Protein AF-A0A8S9M656-F1 (afdb_monomer_lite)

Radius of gyration: 30.08 Å; chains: 1; bounding box: 77×63×80 Å

pLDDT: mean 87.26, std 13.65, range [22.31, 98.75]

Foldseek 3Di:
DKKKKKKADAPDPDPVVVVLLVVLSVLRLVVAVLDKDWDDDPRIIIIMRHDAWWQNPFPDDQAAFPVRQKTKDKDWAFLCLVVLCVDPQNVPGDDPTRGSPNSVRSLCVRPPPLCLVVTDIAMWMKMARNVVRKIKTAGEQQRPQWKKWFAFPRRMIMMISDCSSVVQGGPDMATQAHQWMAIPVVHGIDHNHDDPLLPLDQDPDDDDPVVVLVVVLVVLVSVPDTPFAEAAEFQLDPQSLSSLLSVLVVCVVDPVCPRHDFGEYEYEDAVPDPSLVSSVVSCVVSVHNYDYHYDDVVQLVVCLVVQCVVLVDPDPVLSVVSSRVVVRVVVCVVVVHSYYDYRWLPCLQPVVDPLSVVQPDSSSSSVSSSQCRRPTSCNLCHTNSHDDNPPPPPPCQWKKKKKKADAPDPDPVVVVLLVSLSVVRLSNAVLDKDWDDDRRIIIIMRHHQWWQNPFPDDQAAFPVRQKTKDKIWAFLCLVVLCVDPQNVPGDDRTRGSCNSVRSLCVRPNPLSLVVTDIAMWMKMARNVVRKIKTFGAQQRPQWKKWFAFPRRMIMMISDCSSPVPGGPDMDTQDHQWMQIPVVHGIDHNHDDPVVDPDDDPDDDDVVVVLVVLLVVLVSVPDTPDADAFEDAVDPSSVSSRVSVLVVCVVDPVCVNPNDHDYHYDPPPPSD

Sequence (671 aa):
MCGILAVLGCVDNSQATRSRIIKLSRRLRHRGPDWSGLHCYEDCYLAHERLAIMDPISGDQPLYSEDKTVVVTVNGEIYNHKALRESESLKSHKYHTGSDCEVLAHLYEEHGEEFINMLDGMFAFVLLDTKDKSYIAVRDAIGVIPLYIGWGLDGSVWFASEMKALSDDCEQFMAFPPGHIYSSKQGGLRRWYNPPWFSELVPSTPYDPLVLRDTFEKAVIKRLMTDVPFGVLLSGGLDSSLVASVAIRHLEKSDARQWGSKLHTFCIGLKGSPDLKAGKEVADYLGTRHHELHFTVQEGIDAIEEVIYHVETYDVTTIRASTPMFLMSRKIKSLGVKMVLSGEGSDEIFGGYLYFHKAPNKKELHEETSRIFPQDSTSQSKLGSRCVLYCRHHPSTMCGILAVLGCVDNSQATRSRIIKLSRRLRHRGPDWSGLHCYEDCYLAHERLAIIDPISGDQPLYSEDKTVVVTVNGEIYNHKALRESESLKSHKYHTGSDCEVLAHLYEEHGEEFINMLDGMFAFVLLDTKDKSYIAVRDAIGVIPLYIGWGLDGSVWFASEMKALSDDCEQFMAFPPGHIYSSKQGGLRRWYNPPWFSELVPSTPYDPLVLRDTFEKAVIKRLMTDVPFGVLLSGGLDSSLVASVAIRHLEKSDARQWGSKLHTFCIGLKQLV

InterPro domains:
  IPR001962 Asparagine synthase [PF00733] (212-369)
  IPR001962 Asparagine synthase [PF00733] (609-668)
  IPR001962 Asparagine synthase [cd01991] (226-371)
  IPR014729 Rossmann-like alpha/beta/alpha sandwich fold [G3DSA:3.40.50.620] (201-387)
  IPR014729 Rossmann-like alpha/beta/alpha sandwich fold [G3DSA:3.40.50.620] (598-670)
  IPR017932 Glutamine amidotransferase type 2 domain [PF13537] (48-167)
  IPR017932 Glutamine amidotransferase type 2 domain [PF13537] (445-564)
  IPR017932 Glutamine amidotransferase type 2 domain [PS51278] (2-187)
  IPR017932 Glutamine amidotransferase type 2 domain [PS51278] (399-584)
  IPR029055 Nucleophile aminohydrolases, N-terminal [G3DSA:3.60.20.10] (2-194)
  IPR029055 Nucleophile aminohydrolases, N-terminal [G3DSA:3.60.20.10] (399-591)
  IPR029055 Nucleophile aminohydrolases, N-terminal [SSF56235] (1-197)
  IPR029055 Nucleophile aminohydrolases, N-terminal [SSF56235] (397-594)
  IPR033738 Asparagine synthase, N-terminal domain [cd00712] (2-194)
  IPR033738 Asparagine synthase, N-terminal domain [cd00712] (399-591)
  IPR050795 Asparagine Synthetase [PTHR11772] (1-371)

Secondary structure (DSSP, 8-state):
--EEEEEES-S--SHHHHHHHHHHHGGGTTT--SEEEEEEETTEEEEEEE---S-TTT--SSEE-TTS-EEEEEEEEETTHHHHHTSTTTTTS--S---GGGHHHHHHHHHTTGGGGG--EEEEEEEEETTTTEEEEEE-TT--S--EEEEETTS-EEEESSGGGTTTTEEEEEEPPTTEEEETTT-SEEE----GGGSS----SPP-HHHHHHHHHHHHHHTT--SS-EEEE--SSHHHHHHHHHHHHHHTTSSGGGG-SS-EEEEEESTT-HHHHHHHHHHHHHT-EEEEEE--HHHHHHTHHHHHHHHT---HHHHHHHHHHHHHHHHHHHTT--EEE--TTHHHHHT-SGGGGG-SSHHHHHHHHHHHS-SSTTTTTSSSS--------------EEEEEES-S--SHHHHHHHHHHHHTTTTT--SEEEEEEETTEEEEEEE---SSTTT--SSEE-TTS-EEEEEEEEETTHHHHHTSTTTTTS--S---TTTHHHHHHHHHGGGGGGG--EEEEEEEEETTTTEEEEEE-TT--S--EEEEETTS-EEEESSGGGTTTTEEEEEEPPTTEEEETTTTEEEE----GGGSS----SPP-HHHHHHHHHHHHHGGG--SS--EEEE-SSHHHHHHHHHHHHHHHHSGGGGG-SS-EEEE-------

Structure (mmCIF, N/CA/C/O backbone):
data_AF-A0A8S9M656-F1
#
_entry.id   AF-A0A8S9M656-F1
#
loop_
_atom_site.group_PDB
_atom_site.id
_atom_site.type_symbol
_atom_site.label_atom_id
_atom_site.label_alt_id
_atom_site.label_comp_id
_atom_site.label_asym_id
_atom_site.label_entity_id
_atom_site.label_seq_id
_atom_site.pdbx_PDB_ins_code
_atom_site.Cartn_x
_atom_site.Cartn_y
_atom_site.Cartn_z
_atom_site.occupancy
_atom_site.B_iso_or_equiv
_atom_site.auth_seq_id
_atom_site.auth_comp_id
_atom_site.auth_asym_id
_atom_site.auth_atom_id
_atom_site.pdbx_PDB_model_num
ATOM 1 N N . MET A 1 1 ? -15.272 -0.885 6.663 1.00 85.19 1 MET A N 1
ATOM 2 C CA . MET A 1 1 ? -14.535 0.247 7.261 1.00 85.19 1 MET A CA 1
ATOM 3 C C . MET A 1 1 ? -14.740 1.465 6.387 1.00 85.19 1 MET A C 1
ATOM 5 O O . MET A 1 1 ? -14.970 1.256 5.214 1.00 85.19 1 MET A O 1
ATOM 9 N N . CYS A 1 2 ? -14.649 2.692 6.886 1.00 93.75 2 CYS A N 1
ATOM 10 C CA . CYS A 1 2 ? -14.808 3.886 6.047 1.00 93.75 2 CYS A CA 1
ATOM 11 C C . CYS A 1 2 ? -13.555 4.171 5.194 1.00 93.75 2 CYS A C 1
ATOM 13 O O . CYS A 1 2 ? -12.500 3.556 5.382 1.00 93.75 2 CYS A O 1
ATOM 15 N N . GLY A 1 3 ? -13.668 5.097 4.244 1.00 96.94 3 GLY A N 1
ATOM 16 C CA . GLY A 1 3 ? -12.546 5.685 3.514 1.00 96.94 3 GLY A CA 1
ATOM 17 C C . GLY A 1 3 ? -12.451 7.179 3.805 1.00 96.94 3 GLY A C 1
ATOM 18 O O . GLY A 1 3 ? -13.457 7.874 3.730 1.00 96.94 3 GLY A O 1
ATOM 19 N N . ILE A 1 4 ? -11.259 7.675 4.130 1.00 98.44 4 ILE A N 1
ATOM 20 C CA . ILE A 1 4 ? -11.008 9.113 4.301 1.00 98.44 4 ILE A CA 1
ATOM 21 C C . ILE A 1 4 ? -9.994 9.602 3.273 1.00 98.44 4 ILE A C 1
ATOM 23 O O . ILE A 1 4 ? -9.053 8.875 2.946 1.00 98.44 4 ILE A O 1
ATOM 27 N N . LEU A 1 5 ? -10.196 10.822 2.777 1.00 98.56 5 LEU A N 1
ATOM 28 C CA . LEU A 1 5 ? -9.230 11.584 1.988 1.00 98.56 5 LEU A CA 1
ATOM 29 C C . LEU A 1 5 ? -9.266 13.034 2.471 1.00 98.56 5 LEU A C 1
ATOM 31 O O . LEU A 1 5 ? -10.298 13.688 2.362 1.00 98.56 5 LEU A O 1
ATOM 35 N N . ALA A 1 6 ? -8.150 13.544 2.970 1.00 98.44 6 ALA A N 1
ATOM 36 C CA . ALA A 1 6 ? -8.001 14.939 3.347 1.00 98.44 6 ALA A CA 1
ATOM 37 C C . ALA A 1 6 ? -6.866 15.586 2.554 1.00 98.44 6 ALA A C 1
ATOM 39 O O . ALA A 1 6 ? -5.811 14.980 2.378 1.00 98.44 6 ALA A O 1
ATOM 40 N N . VAL A 1 7 ? -7.095 16.809 2.087 1.00 97.62 7 VAL A N 1
ATOM 41 C CA . VAL A 1 7 ? -6.134 17.617 1.332 1.00 97.62 7 VAL A CA 1
ATOM 42 C C . VAL A 1 7 ? -6.063 18.994 1.974 1.00 97.62 7 VAL A C 1
ATOM 44 O O . VAL A 1 7 ? -7.073 19.697 2.015 1.00 97.62 7 VAL A O 1
ATOM 47 N N . LEU A 1 8 ? -4.906 19.353 2.525 1.00 96.81 8 LEU A N 1
ATOM 48 C CA . LEU A 1 8 ? -4.731 20.529 3.373 1.00 96.81 8 LEU A CA 1
ATOM 49 C C . LEU A 1 8 ? -3.704 21.475 2.745 1.00 96.81 8 LEU A C 1
ATOM 51 O O . LEU A 1 8 ? -2.573 21.065 2.472 1.00 96.81 8 LEU A O 1
ATOM 55 N N . GLY A 1 9 ? -4.084 22.740 2.556 1.00 93.00 9 GLY A N 1
ATOM 56 C CA . GLY A 1 9 ? -3.188 23.777 2.036 1.00 93.00 9 GLY A CA 1
ATOM 57 C C . GLY A 1 9 ? -3.016 23.760 0.516 1.00 93.00 9 GLY A C 1
ATOM 58 O O . GLY A 1 9 ? -1.913 24.000 0.032 1.00 93.00 9 GLY A O 1
ATOM 59 N N . CYS A 1 10 ? -4.063 23.427 -0.246 1.00 90.12 10 CYS A N 1
ATOM 60 C CA . CYS A 1 10 ? -3.999 23.457 -1.710 1.00 90.12 10 CYS A CA 1
ATOM 61 C C . CYS A 1 10 ? -3.935 24.887 -2.254 1.00 90.12 10 CYS A C 1
ATOM 63 O O . CYS A 1 10 ? -4.804 25.707 -1.963 1.00 90.12 10 CYS A O 1
ATOM 65 N N . VAL A 1 11 ? -2.969 25.160 -3.136 1.00 87.62 11 VAL A N 1
ATOM 66 C CA . VAL A 1 11 ? -2.827 26.486 -3.764 1.00 87.62 11 VAL A CA 1
ATOM 67 C C . VAL A 1 11 ? -3.971 26.761 -4.745 1.00 87.62 11 VAL A C 1
ATOM 69 O O . VAL A 1 11 ? -4.476 27.881 -4.812 1.00 87.62 11 VAL A O 1
ATOM 72 N N . ASP A 1 12 ? -4.405 25.744 -5.496 1.00 83.94 12 ASP A N 1
ATOM 73 C CA . ASP A 1 12 ? -5.549 25.840 -6.408 1.00 83.94 12 ASP A CA 1
ATOM 74 C C . ASP A 1 12 ? -6.848 25.410 -5.708 1.00 83.94 12 ASP A C 1
ATOM 76 O O . ASP A 1 12 ? -7.106 24.220 -5.522 1.00 83.94 12 ASP A O 1
ATOM 80 N N . ASN A 1 13 ? -7.703 26.376 -5.367 1.00 83.81 13 ASN A N 1
ATOM 81 C CA . ASN A 1 13 ? -9.027 26.146 -4.779 1.00 83.81 13 ASN A CA 1
ATOM 82 C C . ASN A 1 13 ? -10.177 26.196 -5.806 1.00 83.81 13 ASN A C 1
ATOM 84 O O . ASN A 1 13 ? -11.339 26.413 -5.451 1.00 83.81 13 ASN A O 1
ATOM 88 N N . SER A 1 14 ? -9.873 25.993 -7.089 1.00 85.62 14 SER A N 1
ATOM 89 C CA . SER A 1 14 ? -10.867 25.994 -8.154 1.00 85.62 14 SER A CA 1
ATOM 90 C C . SER A 1 14 ? -11.882 24.851 -8.033 1.00 85.62 14 SER A C 1
ATOM 92 O O . SER A 1 14 ? -11.674 23.805 -7.407 1.00 85.62 14 SER A O 1
ATOM 94 N N . GLN A 1 15 ? -13.003 25.005 -8.742 1.00 83.94 15 GLN A N 1
ATOM 95 C CA . GLN A 1 15 ? -13.990 23.935 -8.896 1.00 83.94 15 GLN A CA 1
ATOM 96 C C . GLN A 1 15 ? -13.390 22.674 -9.552 1.00 83.94 15 GLN A C 1
ATOM 98 O O . GLN A 1 15 ? -13.886 21.565 -9.319 1.00 83.94 15 GLN A O 1
ATOM 103 N N . ALA A 1 16 ? -12.318 22.821 -10.341 1.00 84.50 16 ALA A N 1
ATOM 104 C CA . ALA A 1 16 ? -11.599 21.702 -10.937 1.00 84.50 16 ALA A CA 1
ATOM 105 C C . ALA A 1 16 ? -10.871 20.875 -9.865 1.00 84.50 16 ALA A C 1
ATOM 107 O O . ALA A 1 16 ? -11.062 19.656 -9.831 1.00 84.50 16 ALA A O 1
ATOM 108 N N . THR A 1 17 ? -10.152 21.516 -8.934 1.00 87.31 17 THR A N 1
ATOM 109 C CA . THR A 1 17 ? -9.527 20.837 -7.783 1.00 87.31 17 THR A CA 1
ATOM 110 C C . THR A 1 17 ? -10.564 20.114 -6.941 1.00 87.31 17 THR A C 1
ATOM 112 O O . THR A 1 17 ? -10.432 18.917 -6.678 1.00 87.31 17 THR A O 1
ATOM 115 N N . ARG A 1 18 ? -11.669 20.788 -6.598 1.00 88.75 18 ARG A N 1
ATOM 116 C CA . ARG A 1 18 ? -12.767 20.157 -5.853 1.00 88.75 18 ARG A CA 1
ATOM 117 C C . ARG A 1 18 ? -13.294 18.905 -6.565 1.00 88.75 18 ARG A C 1
ATOM 119 O O . ARG A 1 18 ? -13.497 17.866 -5.937 1.00 88.75 18 ARG A O 1
ATOM 126 N N . SER A 1 19 ? -13.494 18.982 -7.880 1.00 88.12 19 SER A N 1
ATOM 127 C CA . SER A 1 19 ? -13.958 17.848 -8.691 1.00 88.12 19 SER A CA 1
ATOM 128 C C . SER A 1 19 ? -12.931 16.711 -8.738 1.00 88.12 19 SER A C 1
ATOM 130 O O . SER A 1 19 ? -13.305 15.535 -8.698 1.00 88.12 19 SER A O 1
ATOM 132 N N . ARG A 1 20 ? -11.634 17.045 -8.775 1.00 92.25 20 ARG A N 1
ATOM 133 C CA . ARG A 1 20 ? -10.532 16.078 -8.714 1.00 92.25 20 ARG A CA 1
ATOM 134 C C . ARG A 1 20 ? -10.506 15.344 -7.374 1.00 92.25 20 ARG A C 1
ATOM 136 O O . ARG A 1 20 ? -10.470 14.116 -7.386 1.00 92.25 20 ARG A O 1
ATOM 143 N N . ILE A 1 21 ? -10.622 16.054 -6.253 1.00 93.06 21 ILE A N 1
ATOM 144 C CA . ILE A 1 21 ? -10.655 15.464 -4.904 1.00 93.06 21 ILE A CA 1
ATOM 145 C C . ILE A 1 21 ? -11.843 14.508 -4.755 1.00 93.06 21 ILE A C 1
ATOM 147 O O . ILE A 1 21 ? -11.675 13.390 -4.276 1.00 93.06 21 ILE A O 1
ATOM 151 N N . ILE A 1 22 ? -13.026 14.878 -5.259 1.00 91.31 22 ILE A N 1
ATOM 152 C CA . ILE A 1 22 ? -14.190 13.974 -5.284 1.00 91.31 22 ILE A CA 1
ATOM 153 C C . ILE A 1 22 ? -13.886 12.710 -6.102 1.00 91.31 22 ILE A C 1
ATOM 155 O O . ILE A 1 22 ? -14.229 11.605 -5.684 1.00 91.31 22 ILE A O 1
ATOM 159 N N . LYS A 1 23 ? -13.233 12.837 -7.266 1.00 91.81 23 LYS A N 1
ATOM 160 C CA . LYS A 1 23 ? -12.855 11.680 -8.099 1.00 91.81 23 LYS A CA 1
ATOM 161 C C . LYS A 1 23 ? -11.864 10.753 -7.384 1.00 91.81 23 LYS A C 1
ATOM 163 O O . LYS A 1 23 ? -11.984 9.539 -7.528 1.00 91.81 23 LYS A O 1
ATOM 168 N N . LEU A 1 24 ? -10.917 11.305 -6.629 1.00 93.88 24 LEU A N 1
ATOM 169 C CA . LEU A 1 24 ? -9.948 10.530 -5.850 1.00 93.88 24 LEU A CA 1
ATOM 170 C C . LEU A 1 24 ? -10.600 9.857 -4.639 1.00 93.88 24 LEU A C 1
ATOM 172 O O . LEU A 1 24 ? -10.402 8.664 -4.437 1.00 93.88 24 LEU A O 1
ATOM 176 N N . SER A 1 25 ? -11.452 10.574 -3.902 1.00 94.00 25 SER A N 1
ATOM 177 C CA . SER A 1 25 ? -12.218 10.026 -2.774 1.00 94.00 25 SER A CA 1
ATOM 178 C C . SER A 1 25 ? -13.082 8.834 -3.200 1.00 94.00 25 SER A C 1
ATOM 180 O O . SER A 1 25 ? -13.082 7.810 -2.522 1.00 94.00 25 SER A O 1
ATOM 182 N N . ARG A 1 26 ? -13.688 8.885 -4.396 1.00 92.12 26 ARG A N 1
ATOM 183 C CA . ARG A 1 26 ? -14.461 7.767 -4.969 1.00 92.12 26 ARG A CA 1
ATOM 184 C C . ARG A 1 26 ? -13.666 6.473 -5.150 1.00 92.12 26 ARG A C 1
ATOM 186 O O . ARG A 1 26 ? -14.280 5.409 -5.174 1.00 92.12 26 ARG A O 1
ATOM 193 N N . ARG A 1 27 ? -12.332 6.525 -5.255 1.00 94.56 27 ARG A N 1
ATOM 194 C CA . ARG A 1 27 ? -11.487 5.314 -5.289 1.00 94.56 27 ARG A CA 1
ATOM 195 C C . ARG A 1 27 ? -11.510 4.544 -3.969 1.00 94.56 27 ARG A C 1
ATOM 197 O O . ARG A 1 27 ? -11.113 3.390 -3.949 1.00 94.56 27 ARG A O 1
ATOM 204 N N . LEU A 1 28 ? -11.974 5.173 -2.887 1.00 93.44 28 LEU A N 1
ATOM 205 C CA . LEU A 1 28 ? -12.104 4.591 -1.550 1.00 93.44 28 LEU A CA 1
ATOM 206 C C . LEU A 1 28 ? -13.536 4.123 -1.247 1.00 93.44 28 LEU A C 1
ATOM 208 O O . LEU A 1 28 ? -13.807 3.625 -0.154 1.00 93.44 28 LEU A O 1
ATOM 212 N N . ARG A 1 29 ? -14.470 4.266 -2.197 1.00 91.31 29 ARG A N 1
ATOM 213 C CA . ARG A 1 29 ? -15.896 3.963 -2.004 1.00 91.31 29 ARG A CA 1
ATOM 214 C C . ARG A 1 29 ? -16.174 2.492 -1.692 1.00 91.31 29 ARG A C 1
ATOM 216 O O . ARG A 1 29 ? -17.168 2.188 -1.042 1.00 91.31 29 ARG A O 1
ATOM 223 N N . HIS A 1 30 ? -15.301 1.565 -2.100 1.00 88.25 30 HIS A N 1
ATOM 224 C CA . HIS A 1 30 ? -15.421 0.152 -1.704 1.00 88.25 30 HIS A CA 1
ATOM 225 C C . HIS A 1 30 ? -15.324 -0.038 -0.189 1.00 88.25 30 HIS A C 1
ATOM 227 O O . HIS A 1 30 ? -15.882 -0.999 0.337 1.00 88.25 30 HIS A O 1
ATOM 233 N N . ARG A 1 31 ? -14.640 0.871 0.517 1.00 92.81 31 ARG A N 1
ATOM 234 C CA . ARG A 1 31 ? -14.595 0.885 1.978 1.00 92.81 31 ARG A CA 1
ATOM 235 C C . ARG A 1 31 ? -15.954 1.333 2.520 1.00 92.81 31 ARG A C 1
ATOM 237 O O . ARG A 1 31 ? -16.601 0.586 3.256 1.00 92.81 31 ARG A O 1
ATOM 244 N N . GLY A 1 32 ? -16.407 2.512 2.094 1.00 91.94 32 GLY A N 1
ATOM 245 C CA . GLY A 1 32 ? -17.647 3.134 2.549 1.00 91.94 32 GLY A CA 1
ATOM 246 C C . GLY A 1 32 ? -18.695 3.334 1.454 1.00 91.94 32 GLY A C 1
ATOM 247 O O . GLY A 1 32 ? -18.783 4.422 0.896 1.00 91.94 32 GLY A O 1
ATOM 248 N N . PRO A 1 33 ? -19.506 2.309 1.148 1.00 87.06 33 PRO A N 1
ATOM 249 C CA . PRO A 1 33 ? -20.483 2.372 0.065 1.00 87.06 33 PRO A CA 1
ATOM 250 C C . PRO A 1 33 ? -21.813 3.041 0.445 1.00 87.06 33 PRO A C 1
ATOM 252 O O . PRO A 1 33 ? -22.650 3.223 -0.436 1.00 87.06 33 PRO A O 1
ATOM 255 N N . ASP A 1 34 ? -22.054 3.340 1.726 1.00 86.94 34 ASP A N 1
ATOM 256 C CA . ASP A 1 34 ? -23.383 3.734 2.207 1.00 86.94 34 ASP A CA 1
ATOM 257 C C . ASP A 1 34 ? -23.662 5.230 1.973 1.00 86.94 34 ASP A C 1
ATOM 259 O O . ASP A 1 34 ? -24.797 5.601 1.677 1.00 86.94 34 ASP A O 1
ATOM 263 N N . TRP A 1 35 ? -22.641 6.088 2.085 1.00 92.81 35 TRP A N 1
ATOM 264 C CA . TRP A 1 35 ? -22.780 7.537 1.909 1.00 92.81 35 TRP A CA 1
ATOM 265 C C . TRP A 1 35 ? -21.432 8.215 1.612 1.00 92.81 35 TRP A C 1
ATOM 267 O O . TRP A 1 35 ? -20.389 7.694 2.000 1.00 92.81 35 TRP A O 1
ATOM 277 N N . SER A 1 36 ? -21.440 9.387 0.967 1.00 94.06 36 SER A N 1
ATOM 278 C CA . SER A 1 36 ? -20.229 10.180 0.692 1.00 94.06 36 SER A CA 1
ATOM 279 C C . SER A 1 36 ? -20.386 11.617 1.200 1.00 94.06 36 SER A C 1
ATOM 281 O O . SER A 1 36 ? -21.382 12.270 0.889 1.00 94.06 36 SER A O 1
ATOM 283 N N . GLY A 1 37 ? -19.372 12.136 1.894 1.00 94.25 37 GLY A N 1
ATOM 284 C CA . GLY A 1 37 ? -19.325 13.496 2.435 1.00 94.25 37 GLY A CA 1
ATOM 285 C C . GLY A 1 37 ? -18.093 14.271 1.982 1.00 94.25 37 GLY A C 1
ATOM 286 O O . GLY A 1 37 ? -17.036 13.693 1.736 1.00 94.25 37 GLY A O 1
ATOM 287 N N . LEU A 1 38 ? -18.219 15.594 1.876 1.00 96.06 38 LEU A N 1
ATOM 288 C CA . LEU A 1 38 ? -17.098 16.498 1.618 1.00 96.06 38 LEU A CA 1
ATOM 289 C C . LEU A 1 38 ? -17.304 17.803 2.384 1.00 96.06 38 LEU A C 1
ATOM 291 O O . LEU A 1 38 ? -18.233 18.557 2.090 1.00 96.06 38 LEU A O 1
ATOM 295 N N . HIS A 1 39 ? -16.391 18.098 3.300 1.00 96.62 39 HIS A N 1
ATOM 296 C CA . HIS A 1 39 ? -16.236 19.427 3.870 1.00 96.62 39 HIS A CA 1
ATOM 297 C C . HIS A 1 39 ? -15.143 20.192 3.119 1.00 96.62 39 HIS A C 1
ATOM 299 O O . HIS A 1 39 ? -14.120 19.623 2.740 1.00 96.62 39 HIS A O 1
ATOM 305 N N . CYS A 1 40 ? -15.379 21.481 2.892 1.00 95.06 40 CYS A N 1
ATOM 306 C CA . CYS A 1 40 ? -14.469 22.388 2.208 1.00 95.06 40 CYS A CA 1
ATOM 307 C C . CYS A 1 40 ? -14.410 23.679 3.021 1.00 95.06 40 CYS A C 1
ATOM 309 O O . CYS A 1 40 ? -15.445 24.323 3.204 1.00 95.06 40 CYS A O 1
ATOM 311 N N . TYR A 1 41 ? -13.215 24.046 3.469 1.00 95.25 41 TYR A N 1
ATOM 312 C CA . TYR A 1 41 ? -12.941 25.309 4.140 1.00 95.25 41 TYR A CA 1
ATOM 313 C C . TYR A 1 41 ? -11.720 25.940 3.482 1.00 95.25 41 TYR A C 1
ATOM 315 O O . TYR A 1 41 ? -10.602 25.465 3.663 1.00 95.25 41 TYR A O 1
ATOM 323 N N . GLU A 1 42 ? -11.956 26.972 2.672 1.00 93.12 42 GLU A N 1
ATOM 324 C CA . GLU A 1 42 ? -10.929 27.636 1.862 1.00 93.12 42 GLU A CA 1
ATOM 325 C C . GLU A 1 42 ? -10.088 26.644 1.028 1.00 93.12 42 GLU A C 1
ATOM 327 O O . GLU A 1 42 ? -10.590 26.064 0.066 1.00 93.12 42 GLU A O 1
ATOM 332 N N . ASP A 1 43 ? -8.822 26.458 1.391 1.00 92.94 43 ASP A N 1
ATOM 333 C CA . ASP A 1 43 ? -7.805 25.611 0.766 1.00 92.94 43 ASP A CA 1
ATOM 334 C C . ASP A 1 43 ? -7.710 24.194 1.370 1.00 92.94 43 ASP A C 1
ATOM 336 O O . ASP A 1 43 ? -6.803 23.427 1.036 1.00 92.94 43 ASP A O 1
ATOM 340 N N . CYS A 1 44 ? -8.643 23.834 2.256 1.00 96.81 44 CYS A N 1
ATOM 341 C CA . CYS A 1 44 ? -8.686 22.551 2.954 1.00 96.81 44 CYS A CA 1
ATOM 342 C C . CYS A 1 44 ? -9.946 21.744 2.606 1.00 96.81 44 CYS A C 1
ATOM 344 O O . CYS A 1 44 ? -11.072 22.252 2.628 1.00 96.81 44 CYS A O 1
ATOM 346 N N . TYR A 1 45 ? -9.761 20.451 2.346 1.00 97.88 45 TYR A N 1
ATOM 347 C CA . TYR A 1 45 ? -10.808 19.514 1.947 1.00 97.88 45 TYR A CA 1
ATOM 348 C C . TYR A 1 45 ? -10.756 18.258 2.810 1.00 97.88 45 TYR A C 1
ATOM 350 O O . TYR A 1 45 ? -9.715 17.614 2.891 1.00 97.88 45 TYR A O 1
ATOM 358 N N . LEU A 1 46 ? -11.882 17.877 3.415 1.00 98.44 46 LEU A N 1
ATOM 359 C CA . LEU A 1 46 ? -12.038 16.628 4.165 1.00 98.44 46 LEU A CA 1
ATOM 360 C C . LEU A 1 46 ? -13.165 15.816 3.518 1.00 98.44 46 LEU A C 1
ATOM 362 O O . LEU A 1 46 ? -14.344 16.141 3.672 1.00 98.44 46 LEU A O 1
ATOM 366 N N . ALA A 1 47 ? -12.800 14.783 2.765 1.00 97.88 47 ALA A N 1
ATOM 367 C CA . ALA A 1 47 ? -13.709 13.868 2.090 1.00 97.88 47 ALA A CA 1
ATOM 368 C C . ALA A 1 47 ? -13.834 12.541 2.852 1.00 97.88 47 ALA A C 1
ATOM 370 O O . ALA A 1 47 ? -12.856 12.018 3.395 1.00 97.88 47 ALA A O 1
ATOM 371 N N . HIS A 1 48 ? -15.039 11.981 2.848 1.00 98.31 48 HIS A N 1
ATOM 372 C CA . HIS A 1 48 ? -15.381 10.763 3.567 1.00 98.31 48 HIS A CA 1
ATOM 373 C C . HIS A 1 48 ? -16.270 9.850 2.719 1.00 98.31 48 HIS A C 1
ATOM 375 O O . HIS A 1 48 ? -17.237 10.301 2.113 1.00 98.31 48 HIS A O 1
ATOM 381 N N . GLU A 1 49 ? -15.971 8.558 2.724 1.00 96.69 49 GLU A N 1
ATOM 382 C CA . GLU A 1 49 ? -16.803 7.483 2.185 1.00 96.69 49 GLU A CA 1
ATOM 383 C C . GLU A 1 49 ? -17.206 6.595 3.371 1.00 96.69 49 GLU A C 1
ATOM 385 O O . GLU A 1 49 ? -16.352 5.980 4.022 1.00 96.69 49 GLU A O 1
ATOM 390 N N . ARG A 1 50 ? -18.502 6.539 3.683 1.00 95.19 50 ARG A N 1
ATOM 391 C CA . ARG A 1 50 ? -19.036 5.984 4.932 1.00 95.19 50 ARG A CA 1
ATOM 392 C C . ARG A 1 50 ? -19.473 4.531 4.782 1.00 95.19 50 ARG A C 1
ATOM 394 O O . ARG A 1 50 ? -20.246 4.189 3.888 1.00 95.19 50 ARG A O 1
ATOM 401 N N . LEU A 1 51 ? -19.037 3.678 5.708 1.00 91.94 51 LEU A N 1
ATOM 402 C CA . LEU A 1 51 ? -19.720 2.425 6.034 1.00 91.94 51 LEU A CA 1
ATOM 403 C C . LEU A 1 51 ? -20.434 2.628 7.371 1.00 91.94 51 LEU A C 1
ATOM 405 O O . LEU A 1 51 ? -19.783 2.742 8.404 1.00 91.94 51 LEU A O 1
ATOM 409 N N . ALA A 1 52 ? -21.761 2.677 7.354 1.00 91.06 52 ALA A N 1
ATOM 410 C CA . ALA A 1 52 ? -22.566 2.930 8.539 1.00 91.06 52 ALA A CA 1
ATOM 411 C C . ALA A 1 52 ? -22.632 1.675 9.432 1.00 91.06 52 ALA A C 1
ATOM 413 O O . ALA A 1 52 ? -23.300 0.697 9.064 1.00 91.06 52 ALA A O 1
ATOM 414 N N . ILE A 1 53 ? -21.925 1.720 10.572 1.00 87.75 53 ILE A N 1
ATOM 415 C CA . ILE A 1 53 ? -21.879 0.678 11.617 1.00 87.75 53 ILE A CA 1
ATOM 416 C C . ILE A 1 53 ? -22.555 1.160 12.906 1.00 87.75 53 ILE A C 1
ATOM 418 O O . ILE A 1 53 ? -23.517 0.533 13.342 1.00 87.75 53 ILE A O 1
ATOM 422 N N . MET A 1 54 ? -22.065 2.262 13.480 1.00 90.50 54 MET A N 1
ATOM 423 C CA . MET A 1 54 ? -22.659 2.958 14.625 1.00 90.50 54 MET A CA 1
ATOM 424 C C . MET A 1 54 ? -23.481 4.153 14.157 1.00 90.50 54 MET A C 1
ATOM 426 O O . MET A 1 54 ? -23.069 4.878 13.245 1.00 90.50 54 MET A O 1
ATOM 430 N N . ASP A 1 55 ? -24.652 4.331 14.770 1.00 89.75 55 ASP A N 1
ATOM 431 C CA . ASP A 1 55 ? -25.640 5.351 14.429 1.00 89.75 55 ASP A CA 1
ATOM 432 C C . ASP A 1 55 ? -25.854 5.515 12.908 1.00 89.75 55 ASP A C 1
ATOM 434 O O . ASP A 1 55 ? -25.471 6.531 12.309 1.00 89.75 55 ASP A O 1
ATOM 438 N N . PRO A 1 56 ? -26.455 4.522 12.223 1.00 85.69 56 PRO A N 1
ATOM 439 C CA . PRO A 1 56 ? -26.616 4.579 10.775 1.00 85.69 56 PRO A CA 1
ATOM 440 C C . PRO A 1 56 ? -27.424 5.784 10.282 1.00 85.69 56 PRO A C 1
ATOM 442 O O . PRO A 1 56 ? -27.253 6.171 9.129 1.00 85.69 56 PRO A O 1
ATOM 445 N N . ILE A 1 57 ? -28.263 6.376 11.138 1.00 86.56 57 ILE A N 1
ATOM 446 C CA . ILE A 1 57 ? -29.191 7.450 10.777 1.00 86.56 57 ILE A CA 1
ATOM 447 C C . ILE A 1 57 ? -28.508 8.821 10.818 1.00 86.56 57 ILE A C 1
ATOM 449 O O . ILE A 1 57 ? -28.678 9.581 9.869 1.00 86.56 57 ILE A O 1
ATOM 453 N N . SER A 1 58 ? -27.760 9.148 11.880 1.00 88.69 58 SER A N 1
ATOM 454 C CA . SER A 1 58 ? -27.181 10.496 12.060 1.00 88.69 58 SER A CA 1
ATOM 455 C C . SER A 1 58 ? -25.653 10.567 12.053 1.00 88.69 58 SER A C 1
ATOM 457 O O . SER A 1 58 ? -25.117 11.666 11.976 1.00 88.69 58 SER A O 1
ATOM 459 N N . GLY A 1 59 ? -24.928 9.446 12.059 1.00 89.50 59 GLY A N 1
ATOM 460 C CA . GLY A 1 59 ? -23.459 9.430 12.140 1.00 89.50 59 GLY A CA 1
ATOM 461 C C . GLY A 1 59 ? -22.699 9.775 10.847 1.00 89.50 59 GLY A C 1
ATOM 462 O O . GLY A 1 59 ? -21.587 9.272 10.655 1.00 89.50 59 GLY A O 1
ATOM 463 N N . ASP A 1 60 ? -23.299 10.536 9.926 1.00 93.62 60 ASP A N 1
ATOM 464 C CA . ASP A 1 60 ? -22.655 10.964 8.675 1.00 93.62 60 ASP A CA 1
ATOM 465 C C . ASP A 1 60 ? -21.451 11.877 8.952 1.00 93.62 60 ASP A C 1
ATOM 467 O O . ASP A 1 60 ? -21.475 12.674 9.887 1.00 93.62 60 ASP A O 1
ATOM 471 N N . GLN A 1 61 ? -20.385 11.759 8.149 1.00 94.44 61 GLN A N 1
ATOM 472 C CA . GLN A 1 61 ? -19.134 12.500 8.368 1.00 94.44 61 GLN A CA 1
ATOM 473 C C . GLN A 1 61 ? -18.712 13.332 7.145 1.00 94.44 61 GLN A C 1
ATOM 475 O O . GLN A 1 61 ? -18.905 12.869 6.024 1.00 94.44 61 GLN A O 1
ATOM 480 N N . PRO A 1 62 ? -18.030 14.484 7.290 1.00 97.25 62 PRO A N 1
ATOM 481 C CA . PRO A 1 62 ? -17.292 14.918 8.484 1.00 97.25 62 PRO A CA 1
ATOM 482 C C . PRO A 1 62 ? -18.162 15.258 9.700 1.00 97.25 62 PRO A C 1
ATOM 484 O O . PRO A 1 62 ? -19.290 15.710 9.540 1.00 97.25 62 PRO A O 1
ATOM 487 N N . LEU A 1 63 ? -17.642 14.994 10.899 1.00 97.19 63 LEU A N 1
ATOM 488 C CA . LEU A 1 63 ? -18.263 15.324 12.186 1.00 97.19 63 LEU A CA 1
ATOM 489 C C . LEU A 1 63 ? -17.745 16.682 12.672 1.00 97.19 63 LEU A C 1
ATOM 491 O O . LEU A 1 63 ? -16.665 17.114 12.263 1.00 97.19 63 LEU A O 1
ATOM 495 N N . TYR A 1 64 ? -18.511 17.345 13.536 1.00 97.00 64 TYR A N 1
ATOM 496 C CA . TYR A 1 64 ? -18.295 18.743 13.908 1.00 97.00 64 TYR A CA 1
ATOM 497 C C . TYR A 1 64 ? -18.375 18.953 15.421 1.00 97.00 64 TYR A C 1
ATOM 499 O O . TYR A 1 64 ? -19.155 18.273 16.084 1.00 97.00 64 TYR A O 1
ATOM 507 N N . SER A 1 65 ? -17.636 19.937 15.939 1.00 96.06 65 SER A N 1
ATOM 508 C CA . SER A 1 65 ? -17.918 20.535 17.251 1.00 96.06 65 SER A CA 1
ATOM 509 C C . SER A 1 65 ? -19.241 21.314 17.249 1.00 96.06 65 SER A C 1
ATOM 511 O O . SER A 1 65 ? -19.842 21.552 16.195 1.00 96.06 65 SER A O 1
ATOM 513 N N . GLU A 1 66 ? -19.688 21.766 18.427 1.00 94.88 66 GLU A N 1
ATOM 514 C CA . GLU A 1 66 ? -20.935 22.535 18.572 1.00 94.88 66 GLU A CA 1
ATOM 515 C C . GLU A 1 66 ? -20.958 23.809 17.716 1.00 94.88 66 GLU A C 1
ATOM 517 O O . GLU A 1 66 ? -21.962 24.118 17.070 1.00 94.88 66 GLU A O 1
ATOM 522 N N . ASP A 1 67 ? -19.842 24.540 17.691 1.00 94.12 67 ASP A N 1
ATOM 523 C CA . ASP A 1 67 ? -19.677 25.768 16.908 1.00 94.12 67 ASP A CA 1
ATOM 524 C C . ASP A 1 67 ? -19.244 25.502 15.453 1.00 94.12 67 ASP A C 1
ATOM 526 O O . ASP A 1 67 ? -19.109 26.439 14.663 1.00 94.12 67 ASP A O 1
ATOM 530 N N . LYS A 1 68 ? -19.070 24.222 15.086 1.00 95.25 68 LYS A N 1
ATOM 531 C CA . LYS A 1 68 ? -18.603 23.730 13.782 1.00 95.25 68 LYS A CA 1
ATOM 532 C C . LYS A 1 68 ? -17.232 24.243 13.355 1.00 95.25 68 LYS A C 1
ATOM 534 O O . LYS A 1 68 ? -16.918 24.206 12.165 1.00 95.25 68 LYS A O 1
ATOM 539 N N . THR A 1 69 ? -16.422 24.708 14.300 1.00 96.62 69 THR A N 1
ATOM 540 C CA . THR A 1 69 ? -15.065 25.172 14.004 1.00 96.62 69 THR A CA 1
ATOM 541 C C . THR A 1 69 ? -14.048 24.044 13.995 1.00 96.62 69 THR A C 1
ATOM 543 O O . THR A 1 69 ? -13.046 24.128 13.293 1.00 96.62 69 THR A O 1
ATOM 546 N N . VAL A 1 70 ? -14.328 22.953 14.705 1.00 97.94 70 VAL A N 1
ATOM 547 C CA . VAL A 1 70 ? -13.531 21.732 14.646 1.00 97.94 70 VAL A CA 1
ATOM 548 C C . VAL A 1 70 ? -14.258 20.722 13.773 1.00 97.94 70 VAL A C 1
ATOM 550 O O . VAL A 1 70 ? -15.416 20.388 14.024 1.00 97.94 70 VAL A O 1
ATOM 553 N N . VAL A 1 71 ? -13.576 20.238 12.737 1.00 98.31 71 VAL A N 1
ATOM 554 C CA . VAL A 1 71 ? -14.119 19.301 11.749 1.00 98.31 71 VAL A CA 1
ATOM 555 C C . VAL A 1 71 ? -13.248 18.060 11.702 1.00 98.31 71 VAL A C 1
ATOM 557 O O . VAL A 1 71 ? -12.037 18.174 11.545 1.00 98.31 71 VAL A O 1
ATOM 560 N N . VAL A 1 72 ? -13.837 16.869 11.784 1.00 98.31 72 VAL A N 1
ATOM 561 C CA . VAL A 1 72 ? -13.084 15.610 11.784 1.00 98.31 72 VAL A CA 1
ATOM 562 C C . VAL A 1 72 ? -13.671 14.591 10.811 1.00 98.31 72 VAL A C 1
ATOM 564 O O . VAL A 1 72 ? -14.883 14.404 10.727 1.00 98.31 72 VAL A O 1
ATOM 567 N N . THR A 1 73 ? -12.805 13.908 10.063 1.00 98.31 73 THR A N 1
ATOM 568 C CA . THR A 1 73 ? -13.162 12.705 9.301 1.00 98.31 73 THR A CA 1
ATOM 569 C C . THR A 1 73 ? -12.391 11.509 9.834 1.00 98.31 73 THR A C 1
ATOM 571 O O . THR A 1 73 ? -11.187 11.593 10.077 1.00 98.31 73 THR A O 1
ATOM 574 N N . VAL A 1 74 ? -13.092 10.398 10.041 1.00 98.44 74 VAL A N 1
ATOM 575 C CA . VAL A 1 74 ? -12.615 9.249 10.805 1.00 98.44 74 VAL A CA 1
ATOM 576 C C . VAL A 1 74 ? -12.947 7.966 10.068 1.00 98.44 74 VAL A C 1
ATOM 578 O O . VAL A 1 74 ? -14.087 7.709 9.691 1.00 98.44 74 VAL A O 1
ATOM 581 N N . ASN A 1 75 ? -11.954 7.106 9.922 1.00 98.12 75 ASN A N 1
ATOM 582 C CA . ASN A 1 75 ? -12.166 5.692 9.687 1.00 98.12 75 ASN A CA 1
ATOM 583 C C . ASN A 1 75 ? -11.779 4.960 10.974 1.00 98.12 75 ASN A C 1
ATOM 585 O O . ASN A 1 75 ? -10.603 4.940 11.319 1.00 98.12 75 ASN A O 1
ATOM 589 N N . GLY A 1 76 ? -12.735 4.396 11.706 1.00 96.06 76 GLY A N 1
ATOM 590 C CA . GLY A 1 76 ? -12.434 3.759 12.983 1.00 96.06 76 GLY A CA 1
ATOM 591 C C . GLY A 1 76 ? -13.647 3.528 13.866 1.00 96.06 76 GLY A C 1
ATOM 592 O O . GLY A 1 76 ? -14.765 3.804 13.453 1.00 96.06 76 GLY A O 1
ATOM 593 N N . GLU A 1 77 ? -13.368 3.018 15.062 1.00 96.62 77 GLU A N 1
ATOM 594 C CA . GLU A 1 77 ? -14.305 2.763 16.154 1.00 96.62 77 GLU A CA 1
ATOM 595 C C . GLU A 1 77 ? -13.633 3.165 17.482 1.00 96.62 77 GLU A C 1
ATOM 597 O O . GLU A 1 77 ? -12.522 2.703 17.788 1.00 96.62 77 GLU A O 1
ATOM 602 N N . ILE A 1 78 ? -14.297 4.006 18.278 1.00 98.00 78 ILE A N 1
ATOM 603 C CA . ILE A 1 78 ? -13.859 4.449 19.610 1.00 98.00 78 ILE A CA 1
ATOM 604 C C . ILE A 1 78 ? -14.646 3.678 20.679 1.00 98.00 78 ILE A C 1
ATOM 606 O O . ILE A 1 78 ? -15.746 4.057 21.080 1.00 98.00 78 ILE A O 1
ATOM 610 N N . TYR A 1 79 ? -14.085 2.577 21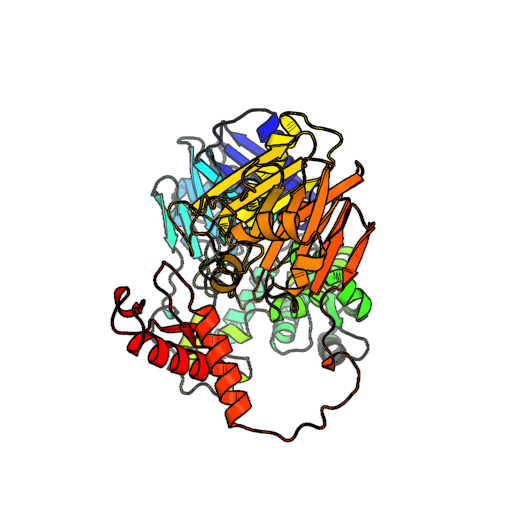.178 1.00 97.12 79 TYR A N 1
ATOM 611 C CA . TYR A 1 79 ? -14.789 1.642 22.065 1.00 97.12 79 TYR A CA 1
ATOM 612 C C . TYR A 1 79 ? -15.174 2.246 23.419 1.00 97.12 79 TYR A C 1
ATOM 614 O O . TYR A 1 79 ? -16.161 1.832 24.026 1.00 97.12 79 TYR A O 1
ATOM 622 N N . ASN A 1 80 ? -14.410 3.224 23.912 1.00 97.44 80 ASN A N 1
ATOM 623 C CA . ASN A 1 80 ? -14.693 3.909 25.173 1.00 97.44 80 ASN A CA 1
ATOM 624 C C . ASN A 1 80 ? -15.530 5.192 25.015 1.00 97.44 80 ASN A C 1
ATOM 626 O O . ASN A 1 80 ? -15.652 5.942 25.983 1.00 97.44 80 ASN A O 1
ATOM 630 N N . HIS A 1 81 ? -16.149 5.444 23.851 1.00 97.12 81 HIS A N 1
ATOM 631 C CA . HIS A 1 81 ? -16.868 6.699 23.586 1.00 97.12 81 HIS A CA 1
ATOM 632 C C . HIS A 1 81 ? -17.972 7.015 24.610 1.00 97.12 81 HIS A C 1
ATOM 634 O O . HIS A 1 81 ? -18.149 8.175 24.964 1.00 97.12 81 HIS A O 1
ATOM 640 N N . LYS A 1 82 ? -18.698 6.013 25.130 1.00 95.56 82 LYS A N 1
ATOM 641 C CA . LYS A 1 82 ? -19.747 6.233 26.147 1.00 95.56 82 LYS A CA 1
ATOM 642 C C . LYS A 1 82 ? -19.165 6.757 27.458 1.00 95.56 82 LYS A C 1
ATOM 644 O O . LYS A 1 82 ? -19.640 7.759 27.976 1.00 95.56 82 LYS A O 1
ATOM 649 N N . ALA A 1 83 ? -18.091 6.128 27.935 1.00 96.50 83 ALA A N 1
ATOM 650 C CA . ALA A 1 83 ? -17.386 6.567 29.137 1.00 96.50 83 ALA A CA 1
ATOM 651 C C . ALA A 1 83 ? -16.754 7.956 28.949 1.00 96.50 83 ALA A C 1
ATOM 653 O O . ALA A 1 83 ? -16.732 8.752 29.882 1.00 96.50 83 ALA A O 1
ATOM 654 N N . LEU A 1 84 ? -16.274 8.263 27.737 1.00 97.00 84 LEU A N 1
ATOM 655 C CA . LEU A 1 84 ? -15.787 9.598 27.395 1.00 97.00 84 LEU A CA 1
ATOM 656 C C . LEU A 1 84 ? -16.922 10.626 27.441 1.00 97.00 84 LEU A C 1
ATOM 658 O O . LEU A 1 84 ? -16.756 11.652 28.080 1.00 97.00 84 LEU A O 1
ATOM 662 N N . ARG A 1 85 ? -18.091 10.347 26.852 1.00 96.50 85 ARG A N 1
ATOM 663 C CA . ARG A 1 85 ? -19.262 11.250 26.887 1.00 96.50 85 ARG A CA 1
ATOM 664 C C . ARG A 1 85 ? -19.743 11.555 28.309 1.00 96.50 85 ARG A C 1
ATOM 666 O O . ARG A 1 85 ? -20.253 12.641 28.558 1.00 96.50 85 ARG A O 1
ATOM 673 N N . GLU A 1 86 ? -19.576 10.610 29.230 1.00 95.69 86 GLU A N 1
ATOM 674 C CA . GLU A 1 86 ? -19.926 10.756 30.648 1.00 95.69 86 GLU A CA 1
ATOM 675 C C . GLU A 1 86 ? -18.831 11.443 31.487 1.00 95.69 86 GLU A C 1
ATOM 677 O O . GLU A 1 86 ? -19.048 11.716 32.670 1.00 95.69 86 GLU A O 1
ATOM 682 N N . SER A 1 87 ? -17.660 11.736 30.910 1.00 94.44 87 SER A N 1
ATOM 683 C CA . SER A 1 87 ? -16.568 12.382 31.637 1.00 94.44 87 SER A CA 1
ATOM 684 C C . SER A 1 87 ? -16.939 13.803 32.063 1.00 94.44 87 SER A C 1
ATOM 686 O O . SER A 1 87 ? -17.708 14.503 31.404 1.00 94.44 87 SER A O 1
ATOM 688 N N . GLU A 1 88 ? -16.322 14.280 33.146 1.00 90.94 88 GLU A N 1
ATOM 689 C CA . GLU A 1 88 ? -16.512 15.656 33.623 1.00 90.94 88 GLU A CA 1
ATOM 690 C C . GLU A 1 88 ? -16.209 16.712 32.548 1.00 90.94 88 GLU A C 1
ATOM 692 O O . GLU A 1 88 ? -16.873 17.744 32.525 1.00 90.94 88 GLU A O 1
ATOM 697 N N . SER A 1 89 ? -15.254 16.439 31.649 1.00 89.81 89 SER A N 1
ATOM 698 C CA . SER A 1 89 ? -14.870 17.340 30.557 1.00 89.81 89 SER A CA 1
ATOM 699 C C . SER A 1 89 ? -15.864 17.367 29.396 1.00 89.81 89 SER A C 1
ATOM 701 O O . SER A 1 89 ? -15.963 18.380 28.718 1.00 89.81 89 SER A O 1
ATOM 703 N N . LEU A 1 90 ? -16.601 16.280 29.148 1.00 94.12 90 LEU A N 1
ATOM 704 C CA . LEU A 1 90 ? -17.452 16.156 27.962 1.00 94.12 90 LEU A CA 1
ATOM 705 C C . LEU A 1 90 ? -18.953 16.124 28.254 1.00 94.12 90 LEU A C 1
ATOM 707 O O . LEU A 1 90 ? -19.745 16.337 27.338 1.00 94.12 90 LEU A O 1
ATOM 711 N N . LYS A 1 91 ? -19.370 15.888 29.501 1.00 92.38 91 LYS A N 1
ATOM 712 C CA . LYS A 1 91 ? -20.791 15.752 29.867 1.00 92.38 91 LYS A CA 1
ATOM 713 C C . LYS A 1 91 ? -21.640 16.995 29.581 1.00 92.38 91 LYS A C 1
ATOM 715 O O . LYS A 1 91 ? -22.860 16.888 29.489 1.00 92.38 91 LYS A O 1
ATOM 720 N N . SER A 1 92 ? -21.018 18.175 29.507 1.00 91.50 92 SER A N 1
ATOM 721 C CA . SER A 1 92 ? -21.692 19.441 29.195 1.00 91.50 92 SER A CA 1
ATOM 722 C C . SER A 1 92 ? -21.838 19.702 27.698 1.00 91.50 92 SER A C 1
ATOM 724 O O . SER A 1 92 ? -22.622 20.578 27.334 1.00 91.50 92 SER A O 1
ATOM 726 N N . HIS A 1 93 ? -21.106 18.967 26.855 1.00 94.56 93 HIS A N 1
ATOM 727 C CA . HIS A 1 93 ? -21.159 19.125 25.405 1.00 94.56 93 HIS A CA 1
ATOM 728 C C . HIS A 1 93 ? -22.463 18.565 24.828 1.00 94.56 93 HIS A C 1
ATOM 730 O O . HIS A 1 93 ? -23.014 17.563 25.298 1.00 94.56 93 HIS A O 1
ATOM 736 N N . LYS A 1 94 ? -22.962 19.211 23.778 1.00 94.31 94 LYS A N 1
ATOM 737 C CA . LYS A 1 94 ? -24.148 18.807 23.024 1.00 94.31 94 LYS A CA 1
ATOM 738 C C . LYS A 1 94 ? -23.752 17.972 21.818 1.00 94.31 94 LYS A C 1
ATOM 740 O O . LYS A 1 94 ? -23.193 18.474 20.847 1.00 94.31 94 LYS A O 1
ATOM 745 N N . TYR A 1 95 ? -24.160 16.713 21.855 1.00 93.81 95 TYR A N 1
ATOM 746 C CA . TYR A 1 95 ? -23.970 15.775 20.759 1.00 93.81 95 TYR A CA 1
ATOM 747 C C . TYR A 1 95 ? -25.158 15.801 19.799 1.00 93.81 95 TYR A C 1
ATOM 749 O O . TYR A 1 95 ? -26.318 15.808 20.217 1.00 93.81 95 TYR A O 1
ATOM 757 N N . HIS A 1 96 ? -24.852 15.788 18.512 1.00 91.12 96 HIS A N 1
ATOM 758 C CA . HIS A 1 96 ? -25.798 15.806 17.403 1.00 91.12 96 HIS A CA 1
ATOM 759 C C . HIS A 1 96 ? -26.000 14.408 16.813 1.00 91.12 96 HIS A C 1
ATOM 761 O O . HIS A 1 96 ? -26.976 14.185 16.098 1.00 91.12 96 HIS A O 1
ATOM 767 N N . THR A 1 97 ? -25.096 13.473 17.116 1.00 93.69 97 THR A N 1
ATOM 768 C CA . THR A 1 97 ? -25.113 12.104 16.604 1.00 93.69 97 THR A CA 1
ATOM 769 C C . THR A 1 97 ? -24.915 11.084 17.736 1.00 93.69 97 THR A C 1
ATOM 771 O O . THR A 1 97 ? -24.395 11.365 18.825 1.00 93.69 97 THR A O 1
ATOM 774 N N . GLY A 1 98 ? -25.321 9.848 17.468 1.00 92.88 98 GLY A N 1
ATOM 775 C CA . GLY A 1 98 ? -24.963 8.671 18.255 1.00 92.88 98 GLY A CA 1
ATOM 776 C C . GLY A 1 98 ? -23.611 8.066 17.862 1.00 92.88 98 GLY A C 1
ATOM 777 O O . GLY A 1 98 ? -23.220 7.062 18.454 1.00 92.88 98 GLY A O 1
ATOM 778 N N . SER A 1 99 ? -22.903 8.655 16.889 1.00 95.56 99 SER A N 1
ATOM 779 C CA . SER A 1 99 ? -21.607 8.171 16.409 1.00 95.56 99 SER A CA 1
ATOM 780 C C . SER A 1 99 ? -20.589 8.111 17.545 1.00 95.56 99 SER A C 1
ATOM 782 O O . SER A 1 99 ? -20.398 9.069 18.301 1.00 95.56 99 SER A O 1
ATOM 784 N N . ASP A 1 100 ? -19.886 6.993 17.654 1.00 96.56 100 ASP A N 1
ATOM 785 C CA . ASP A 1 100 ? -18.773 6.813 18.582 1.00 96.56 100 ASP A CA 1
ATOM 786 C C . ASP A 1 100 ? -17.646 7.829 18.324 1.00 96.56 100 ASP A C 1
ATOM 788 O O . ASP A 1 100 ? -16.997 8.291 19.261 1.00 96.56 100 ASP A O 1
ATOM 792 N N . CYS A 1 101 ? -17.490 8.257 17.071 1.00 97.38 101 CYS A N 1
ATOM 793 C CA . CYS A 1 101 ? -16.440 9.161 16.616 1.00 97.38 101 CYS A CA 1
ATOM 794 C C . CYS A 1 101 ? -16.700 10.656 16.896 1.00 97.38 101 CYS A C 1
ATOM 796 O O . CYS A 1 101 ? -15.772 11.456 16.790 1.00 97.38 101 CYS A O 1
ATOM 798 N N . GLU A 1 102 ? -17.922 11.073 17.257 1.00 96.81 102 GLU A N 1
ATOM 799 C CA . GLU A 1 102 ? -18.234 12.504 17.477 1.00 96.81 102 GLU A CA 1
ATOM 800 C C . GLU A 1 102 ? -17.476 13.089 18.676 1.00 96.81 102 GLU A C 1
ATOM 802 O O . GLU A 1 102 ? -17.138 14.270 18.690 1.00 96.81 102 GLU A O 1
ATOM 807 N N . VAL A 1 103 ? -17.113 12.244 19.648 1.00 97.56 103 VAL A N 1
ATOM 808 C CA . VAL A 1 103 ? -16.339 12.655 20.831 1.00 97.56 103 VAL A CA 1
ATOM 809 C C . VAL A 1 103 ? -14.996 13.296 20.476 1.00 97.56 103 VAL A C 1
ATOM 811 O O . VAL A 1 103 ? -14.475 14.061 21.276 1.00 97.56 103 VAL A O 1
ATOM 814 N N . LEU A 1 104 ? -14.430 13.010 19.297 1.00 98.06 104 LEU A N 1
ATOM 815 C CA . LEU A 1 104 ? -13.098 13.484 18.911 1.00 98.06 104 LEU A CA 1
ATOM 816 C C . LEU A 1 104 ? -13.037 15.007 18.746 1.00 98.06 104 LEU A C 1
ATOM 818 O O . LEU A 1 104 ? -12.050 15.611 19.159 1.00 98.06 104 LEU A O 1
ATOM 822 N N . ALA A 1 105 ? -14.076 15.628 18.174 1.00 97.12 105 ALA A N 1
ATOM 823 C CA . ALA A 1 105 ? -14.109 17.080 17.998 1.00 97.12 105 ALA A CA 1
ATOM 824 C C . ALA A 1 105 ? -14.142 17.792 19.361 1.00 97.12 105 ALA A C 1
ATOM 826 O O . ALA A 1 105 ? -13.320 18.666 19.618 1.00 97.12 105 ALA A O 1
ATOM 827 N N . HIS A 1 106 ? -15.012 17.335 20.265 1.00 97.44 106 HIS A N 1
ATOM 828 C CA . HIS A 1 106 ? -15.136 17.886 21.618 1.00 97.44 106 HIS A CA 1
ATOM 829 C C . HIS A 1 106 ? -13.891 17.622 22.481 1.00 97.44 106 HIS A C 1
ATOM 831 O O . HIS A 1 106 ? -13.448 18.481 23.237 1.00 97.44 106 HIS A O 1
ATOM 837 N N . LEU A 1 107 ? -13.273 16.443 22.352 1.00 97.69 107 LEU A N 1
ATOM 838 C CA . LEU A 1 107 ? -12.025 16.126 23.049 1.00 97.69 107 LEU A CA 1
ATOM 839 C C . LEU A 1 107 ? -10.875 17.043 22.633 1.00 97.69 107 LEU A C 1
ATOM 841 O O . LEU A 1 107 ? -10.081 17.434 23.489 1.00 97.69 107 LEU A O 1
ATOM 845 N N . TYR A 1 108 ? -10.787 17.380 21.346 1.00 97.38 108 TYR A N 1
ATOM 846 C CA . TYR A 1 108 ? -9.792 18.324 20.851 1.00 97.38 108 TYR A CA 1
ATOM 847 C C . TYR A 1 108 ? -10.015 19.734 21.416 1.00 97.38 108 TYR A C 1
ATOM 849 O O . TYR A 1 108 ? -9.048 20.381 21.814 1.00 97.38 108 TYR A O 1
ATOM 857 N N . GLU A 1 109 ? -11.268 20.192 21.516 1.00 95.94 109 GLU A N 1
ATOM 858 C CA . GLU A 1 109 ? -11.592 21.498 22.113 1.00 95.94 109 GLU A CA 1
ATOM 859 C C . GLU A 1 109 ? -11.160 21.593 23.584 1.00 95.94 109 GLU A C 1
ATOM 861 O O . GLU A 1 109 ? -10.620 22.617 24.001 1.00 95.94 109 GLU A O 1
ATOM 866 N N . GLU A 1 110 ? -11.349 20.521 24.355 1.00 96.38 110 GLU A N 1
ATOM 867 C CA . GLU A 1 110 ? -11.057 20.507 25.794 1.00 96.38 110 GLU A CA 1
ATOM 868 C C . GLU A 1 110 ? -9.583 20.213 26.125 1.00 96.38 110 GLU A C 1
ATOM 870 O O . GLU A 1 110 ? -9.038 20.762 27.084 1.00 96.38 110 GLU A O 1
ATOM 875 N N . HIS A 1 111 ? -8.921 19.336 25.360 1.00 96.38 111 HIS A N 1
ATOM 876 C CA . HIS A 1 111 ? -7.596 18.790 25.713 1.00 96.38 111 HIS A CA 1
ATOM 877 C C . HIS A 1 111 ? -6.516 19.030 24.646 1.00 96.38 111 HIS A C 1
ATOM 879 O O . HIS A 1 111 ? -5.389 18.543 24.786 1.00 96.38 111 HIS A O 1
ATOM 885 N N . GLY A 1 112 ? -6.817 19.768 23.575 1.00 95.62 112 GLY A N 1
ATOM 886 C CA . GLY A 1 112 ? -5.861 20.058 22.505 1.00 95.62 112 GLY A CA 1
ATOM 887 C C . GLY A 1 112 ? -5.431 18.789 21.773 1.00 95.62 112 GLY A C 1
ATOM 888 O O . GLY A 1 112 ? -6.269 18.004 21.370 1.00 95.62 112 GLY A O 1
ATOM 889 N N . GLU A 1 113 ? -4.130 18.555 21.584 1.00 95.50 113 GLU A N 1
ATOM 890 C CA . GLU A 1 113 ? -3.639 17.335 20.917 1.00 95.50 113 GLU A CA 1
ATOM 891 C C . GLU A 1 113 ? -3.457 16.139 21.867 1.00 95.50 113 GLU A C 1
ATOM 893 O O . GLU A 1 113 ? -3.271 15.014 21.409 1.00 95.50 113 GLU A O 1
ATOM 898 N N . GLU A 1 114 ? -3.502 16.349 23.185 1.00 94.38 114 GLU A N 1
ATOM 899 C CA . GLU A 1 114 ? -3.171 15.307 24.167 1.00 94.38 114 GLU A CA 1
ATOM 900 C C . GLU A 1 114 ? -4.313 14.309 24.404 1.00 94.38 114 GLU A C 1
ATOM 902 O O . GLU A 1 114 ? -4.079 13.223 24.946 1.00 94.38 114 GLU A O 1
ATOM 907 N N . PHE A 1 115 ? -5.527 14.614 23.925 1.00 96.25 115 PHE A N 1
ATOM 908 C CA . PHE A 1 115 ? -6.683 13.716 24.033 1.00 96.25 115 PHE A CA 1
ATOM 909 C C . PHE A 1 115 ? -6.474 12.362 23.358 1.00 96.25 115 PHE A C 1
ATOM 911 O O . PHE A 1 115 ? -7.157 11.399 23.699 1.00 96.25 115 PHE A O 1
ATOM 918 N N . ILE A 1 116 ? -5.543 12.267 22.405 1.00 96.31 116 ILE A N 1
ATOM 919 C CA . ILE A 1 116 ? -5.237 11.019 21.696 1.00 96.31 116 ILE A CA 1
ATOM 920 C C . ILE A 1 116 ? -4.860 9.891 22.667 1.00 96.31 116 ILE A C 1
ATOM 922 O O . ILE A 1 116 ? -5.188 8.734 22.417 1.00 96.31 116 ILE A O 1
ATOM 926 N N . ASN A 1 117 ? -4.270 10.227 23.821 1.00 95.44 117 ASN A N 1
ATOM 927 C CA . ASN A 1 117 ? -3.928 9.273 24.880 1.00 95.44 117 ASN A CA 1
ATOM 928 C C . ASN A 1 117 ? -5.153 8.732 25.644 1.00 95.44 117 ASN A C 1
ATOM 930 O O . ASN A 1 117 ? -5.034 7.768 26.397 1.00 95.44 117 ASN A O 1
ATOM 934 N N . MET A 1 118 ? -6.324 9.350 25.475 1.00 96.75 118 MET A N 1
ATOM 935 C CA . MET A 1 118 ? -7.581 8.962 26.124 1.00 96.75 118 MET A CA 1
ATOM 936 C C . MET A 1 118 ? -8.383 7.949 25.293 1.00 96.75 118 MET A C 1
ATOM 938 O O . MET A 1 118 ? -9.400 7.437 25.766 1.00 96.75 118 MET A O 1
ATOM 942 N N . LEU A 1 119 ? -7.968 7.678 24.053 1.00 97.44 119 LEU A N 1
ATOM 943 C CA . LEU A 1 119 ? -8.724 6.863 23.106 1.00 97.44 119 LEU A CA 1
ATOM 944 C C . LEU A 1 119 ? -8.425 5.366 23.284 1.00 97.44 119 LEU A C 1
ATOM 946 O O . LEU A 1 119 ? -7.276 4.933 23.208 1.00 97.44 119 LEU A O 1
ATOM 950 N N . ASP A 1 120 ? -9.474 4.557 23.447 1.00 97.38 120 ASP A N 1
ATOM 951 C CA . ASP A 1 120 ? -9.425 3.091 23.357 1.00 97.38 120 ASP A CA 1
ATOM 952 C C . ASP A 1 120 ? -10.207 2.675 22.113 1.00 97.38 120 ASP A C 1
ATOM 954 O O . ASP A 1 120 ? -11.436 2.644 22.118 1.00 97.38 120 ASP A O 1
ATOM 958 N N . GLY A 1 121 ? -9.497 2.410 21.019 1.00 96.12 121 GLY A N 1
ATOM 959 C CA . GLY A 1 121 ? -10.117 2.256 19.711 1.00 96.12 121 GLY A CA 1
ATOM 960 C C . GLY A 1 121 ? -9.168 1.750 18.636 1.00 96.12 121 GLY A C 1
ATOM 961 O O . GLY A 1 121 ? -7.970 1.581 18.858 1.00 96.12 121 GLY A O 1
ATOM 962 N N . MET A 1 122 ? -9.730 1.529 17.452 1.00 95.62 122 MET A N 1
ATOM 963 C CA . MET A 1 122 ? -8.981 1.397 16.202 1.00 95.62 122 MET A CA 1
ATOM 964 C C . MET A 1 122 ? -9.413 2.546 15.301 1.00 95.62 122 MET A C 1
ATOM 966 O O . MET A 1 122 ? -10.603 2.711 15.068 1.00 95.62 122 MET A O 1
ATOM 970 N N . PHE A 1 123 ? -8.493 3.380 14.838 1.00 97.94 123 PHE A N 1
ATOM 971 C CA . PHE A 1 123 ? -8.854 4.625 14.173 1.00 97.94 123 PHE A CA 1
ATOM 972 C C . PHE A 1 123 ? -7.721 5.186 13.324 1.00 97.94 123 PHE A C 1
ATOM 974 O O . PHE A 1 123 ? -6.539 5.103 13.646 1.00 97.94 123 PHE A O 1
ATOM 981 N N . ALA A 1 124 ? -8.124 5.836 12.247 1.00 98.56 124 ALA A N 1
ATOM 982 C CA . ALA A 1 124 ? -7.349 6.821 11.532 1.00 98.56 124 ALA A CA 1
ATOM 983 C C . ALA A 1 124 ? -8.255 8.027 11.304 1.00 98.56 124 ALA A C 1
ATOM 985 O O . ALA A 1 124 ? -9.354 7.868 10.767 1.00 98.56 124 ALA A O 1
ATOM 986 N N . PHE A 1 125 ? -7.820 9.216 11.703 1.00 98.69 125 PHE A N 1
ATOM 987 C CA . PHE A 1 125 ? -8.609 10.425 11.498 1.00 98.69 125 PHE A CA 1
ATOM 988 C C . PHE A 1 125 ? -7.760 11.622 11.112 1.00 98.69 125 PHE A C 1
ATOM 990 O O . PHE A 1 125 ? -6.565 11.677 11.402 1.00 98.69 125 PHE A O 1
ATOM 997 N N . VAL A 1 126 ? -8.419 12.583 10.473 1.00 98.75 126 VAL A N 1
ATOM 998 C CA . VAL A 1 126 ? -7.879 13.912 10.195 1.00 98.75 126 VAL A CA 1
ATOM 999 C C . VAL A 1 126 ? -8.860 14.937 10.733 1.00 98.75 126 VAL A C 1
ATOM 1001 O O . VAL A 1 126 ? -10.053 14.869 10.433 1.00 98.75 126 VAL A O 1
ATOM 1004 N N . LEU A 1 127 ? -8.346 15.859 11.539 1.00 98.50 127 LEU A N 1
ATOM 1005 C CA . LEU A 1 127 ? -9.091 16.933 12.178 1.00 98.50 127 LEU A CA 1
ATOM 1006 C C . LEU A 1 127 ? -8.538 18.278 11.705 1.00 98.50 127 LEU A C 1
ATOM 1008 O O . LEU A 1 127 ? -7.323 18.450 11.648 1.00 98.50 127 LEU A O 1
ATOM 1012 N N . LEU A 1 128 ? -9.430 19.207 11.375 1.00 98.50 128 LEU A N 1
ATOM 1013 C CA . LEU A 1 128 ? -9.147 20.589 10.995 1.00 98.50 128 LEU A CA 1
ATOM 1014 C C . LEU A 1 128 ? -9.819 21.528 12.000 1.00 98.50 128 LEU A C 1
ATOM 1016 O O . LEU A 1 128 ? -11.030 21.444 12.198 1.00 98.50 128 LEU A O 1
ATOM 1020 N N . ASP A 1 129 ? -9.044 22.430 12.590 1.00 97.94 129 ASP A N 1
ATOM 1021 C CA . ASP A 1 129 ? -9.537 23.577 13.347 1.00 97.94 129 ASP A CA 1
ATOM 1022 C C . ASP A 1 129 ? -9.569 24.800 12.423 1.00 97.94 129 ASP A C 1
ATOM 1024 O O . ASP A 1 129 ? -8.539 25.318 11.984 1.00 97.94 129 ASP A O 1
ATOM 1028 N N . THR A 1 130 ? -10.768 25.269 12.093 1.00 97.12 130 THR A N 1
ATOM 1029 C CA . THR A 1 130 ? -10.960 26.392 11.175 1.00 97.12 130 THR A CA 1
ATOM 1030 C C . THR A 1 130 ? -10.633 27.744 11.810 1.00 97.12 130 THR A C 1
ATOM 1032 O O . THR A 1 130 ? -10.518 28.724 11.074 1.00 97.12 130 THR A O 1
ATOM 1035 N N . LYS A 1 131 ? -10.482 27.833 13.145 1.00 95.88 131 LYS A N 1
ATOM 1036 C CA . LYS A 1 131 ? -10.162 29.093 13.847 1.00 95.88 131 LYS A CA 1
ATOM 1037 C C . LYS A 1 131 ? -8.774 29.605 13.472 1.00 95.88 131 LYS A C 1
ATOM 1039 O O . LYS A 1 131 ? -8.594 30.807 13.291 1.00 95.88 131 LYS A O 1
ATOM 1044 N N . ASP A 1 132 ? -7.810 28.700 13.334 1.00 94.69 132 ASP A N 1
ATOM 1045 C CA . ASP A 1 132 ? -6.419 29.024 12.997 1.00 94.69 132 ASP A CA 1
ATOM 1046 C C . ASP A 1 132 ? -5.841 28.186 11.848 1.00 94.69 132 ASP A C 1
ATOM 1048 O O . ASP A 1 132 ? -4.640 28.245 11.580 1.00 94.69 132 ASP A O 1
ATOM 1052 N N . LYS A 1 133 ? -6.701 27.434 11.148 1.00 95.00 133 LYS A N 1
ATOM 1053 C CA . LYS A 1 133 ? -6.352 26.520 10.049 1.00 95.00 133 LYS A CA 1
ATOM 1054 C C . LYS A 1 133 ? -5.356 25.426 10.438 1.00 95.00 133 LYS A C 1
ATOM 1056 O O . LYS A 1 133 ? -4.711 24.830 9.570 1.00 95.00 133 LYS A O 1
ATOM 1061 N N . SER A 1 134 ? -5.207 25.143 11.729 1.00 96.44 134 SER A N 1
ATOM 1062 C CA . SER A 1 134 ? -4.394 24.018 12.159 1.00 96.44 134 SER A CA 1
ATOM 1063 C C . SER A 1 134 ? -5.103 22.696 11.908 1.00 96.44 134 SER A C 1
ATOM 1065 O O . SER A 1 134 ? -6.327 22.611 11.871 1.00 96.44 134 SER A O 1
ATOM 1067 N N . TYR A 1 135 ? -4.326 21.642 11.714 1.00 97.69 135 TYR A N 1
ATOM 1068 C CA . TYR A 1 135 ? -4.854 20.312 11.491 1.00 97.69 135 TYR A CA 1
ATOM 1069 C C . TYR A 1 135 ? -3.939 19.270 12.111 1.00 97.69 135 TYR A C 1
ATOM 1071 O O . TYR A 1 135 ? -2.720 19.454 12.222 1.00 97.69 135 TYR A O 1
ATOM 1079 N N . ILE A 1 136 ? -4.552 18.156 12.493 1.00 98.38 136 ILE A N 1
ATOM 1080 C CA . ILE A 1 136 ? -3.854 16.968 12.959 1.00 98.38 136 ILE A CA 1
ATOM 1081 C C . ILE A 1 136 ? -4.333 15.743 12.192 1.00 98.38 136 ILE A C 1
ATOM 1083 O O . ILE A 1 136 ? -5.501 15.643 11.816 1.00 98.38 136 ILE A O 1
ATOM 1087 N N . ALA A 1 137 ? -3.434 14.790 11.989 1.00 98.56 137 ALA A N 1
ATOM 1088 C CA . ALA A 1 137 ? -3.774 13.452 11.525 1.00 98.56 137 ALA A CA 1
ATOM 1089 C C . ALA A 1 137 ? -3.242 12.437 12.528 1.00 98.56 137 ALA A C 1
ATOM 1091 O O . ALA A 1 137 ? -2.107 12.566 12.981 1.00 98.56 137 ALA A O 1
ATOM 1092 N N . VAL A 1 138 ? -4.046 11.443 12.892 1.00 98.44 138 VAL A N 1
ATOM 1093 C CA . VAL A 1 138 ? -3.703 10.483 13.948 1.00 98.44 138 VAL A CA 1
ATOM 1094 C C . VAL A 1 138 ? -4.035 9.076 13.484 1.00 98.44 138 VAL A C 1
ATOM 1096 O O . VAL A 1 138 ? -5.091 8.844 12.894 1.00 98.44 138 VAL A O 1
ATOM 1099 N N . ARG A 1 139 ? -3.139 8.133 13.783 1.00 97.81 139 ARG A N 1
ATOM 1100 C CA . ARG A 1 139 ? -3.350 6.695 13.584 1.00 97.81 139 ARG A CA 1
ATOM 1101 C C . ARG A 1 139 ? -3.286 5.969 14.924 1.00 97.81 139 ARG A C 1
ATOM 1103 O O . ARG A 1 139 ? -2.483 6.333 15.788 1.00 97.81 139 ARG A O 1
ATOM 1110 N N . ASP A 1 140 ? -4.133 4.957 15.086 1.00 95.88 140 ASP A N 1
ATOM 1111 C CA . ASP A 1 140 ? -4.249 4.169 16.309 1.00 95.88 140 ASP A CA 1
ATOM 1112 C C . ASP A 1 140 ? -2.936 3.502 16.722 1.00 95.88 140 ASP A C 1
ATOM 1114 O O . ASP A 1 140 ? -2.021 3.333 15.913 1.00 95.88 140 ASP A O 1
ATOM 1118 N N . ALA A 1 141 ? -2.876 3.120 18.000 1.00 92.62 141 ALA A N 1
ATOM 1119 C CA . ALA A 1 141 ? -1.696 2.644 18.715 1.00 92.62 141 ALA A CA 1
ATOM 1120 C C . ALA A 1 141 ? -0.834 1.637 17.936 1.00 92.62 141 ALA A C 1
ATOM 1122 O O . ALA A 1 141 ? 0.391 1.678 18.034 1.00 92.62 141 ALA A O 1
ATOM 1123 N N . ILE A 1 142 ? -1.470 0.748 17.167 1.00 88.62 142 ILE A N 1
ATOM 1124 C CA . ILE A 1 142 ? -0.806 -0.377 16.493 1.00 88.62 142 ILE A CA 1
ATOM 1125 C C . ILE A 1 142 ? -1.094 -0.399 14.986 1.00 88.62 142 ILE A C 1
ATOM 1127 O O . ILE A 1 142 ? -0.673 -1.305 14.277 1.00 88.62 142 ILE A O 1
ATOM 1131 N N . GLY A 1 143 ? -1.777 0.624 14.467 1.00 90.81 143 GLY A N 1
ATOM 1132 C CA . GLY A 1 143 ? -2.031 0.805 13.046 1.00 90.81 143 GLY A CA 1
ATOM 1133 C C . GLY A 1 143 ? -3.035 -0.183 12.461 1.00 90.81 143 GLY A C 1
ATOM 1134 O O . GLY A 1 143 ? -2.893 -0.540 11.289 1.00 90.81 143 GLY A O 1
ATOM 1135 N N . VAL A 1 144 ? -4.040 -0.596 13.241 1.00 91.06 144 VAL A N 1
ATOM 1136 C CA . VAL A 1 144 ? -5.133 -1.475 12.790 1.00 91.06 144 VAL A CA 1
ATOM 1137 C C . VAL A 1 144 ? -5.818 -0.877 11.565 1.00 91.06 144 VAL A C 1
ATOM 1139 O O . VAL A 1 144 ? -6.010 -1.563 10.556 1.00 91.06 144 VAL A O 1
ATOM 1142 N N . ILE A 1 145 ? -6.143 0.417 11.632 1.00 95.31 145 ILE A N 1
ATOM 1143 C CA . ILE A 1 145 ? -6.735 1.147 10.518 1.00 95.31 145 ILE A CA 1
ATOM 1144 C C . ILE A 1 145 ? -5.632 1.711 9.613 1.00 95.31 145 ILE A C 1
ATOM 1146 O O . ILE A 1 145 ? -4.694 2.334 10.117 1.00 95.31 145 ILE A O 1
ATOM 1150 N N . PRO A 1 146 ? -5.718 1.541 8.277 1.00 94.81 146 PRO A N 1
ATOM 1151 C CA . PRO A 1 146 ? -4.732 2.096 7.361 1.00 94.81 146 PRO A CA 1
ATOM 1152 C C . PRO A 1 146 ? -4.889 3.612 7.199 1.00 94.81 146 PRO A C 1
ATOM 1154 O O . PRO A 1 146 ? -6.000 4.146 7.120 1.00 94.81 146 PRO A O 1
ATOM 1157 N N . LEU A 1 147 ? -3.744 4.286 7.122 1.00 97.62 147 LEU A N 1
ATOM 1158 C CA . LEU A 1 147 ? -3.618 5.699 6.797 1.00 97.62 147 LEU A CA 1
ATOM 1159 C C . LEU A 1 147 ? -2.292 5.912 6.068 1.00 97.62 147 LEU A C 1
ATOM 1161 O O . LEU A 1 147 ? -1.276 5.306 6.418 1.00 97.62 147 LEU A O 1
ATOM 1165 N N . TYR A 1 148 ? -2.310 6.789 5.080 1.00 97.25 148 TYR A N 1
ATOM 1166 C CA . TYR A 1 148 ? -1.173 7.237 4.294 1.00 97.25 148 TYR A CA 1
ATOM 1167 C C . TYR A 1 148 ? -1.079 8.753 4.369 1.00 97.25 148 TYR A C 1
ATOM 1169 O O . TYR A 1 148 ? -2.103 9.422 4.500 1.00 97.25 148 TYR A O 1
ATOM 1177 N N . ILE A 1 149 ? 0.141 9.269 4.264 1.00 97.19 149 ILE A N 1
ATOM 1178 C CA . ILE A 1 149 ? 0.441 10.693 4.113 1.00 97.19 149 ILE A CA 1
ATOM 1179 C C . ILE A 1 149 ? 1.164 10.906 2.783 1.00 97.19 149 ILE A C 1
ATOM 1181 O O . ILE A 1 149 ? 1.981 10.073 2.389 1.00 97.19 149 ILE A O 1
ATOM 1185 N N . GLY A 1 150 ? 0.869 12.000 2.091 1.00 95.44 150 GLY A N 1
ATOM 1186 C CA . GLY A 1 150 ? 1.544 12.404 0.863 1.00 95.44 150 GLY A CA 1
ATOM 1187 C C . GLY A 1 150 ? 1.683 13.915 0.746 1.00 95.44 150 GLY A C 1
ATOM 1188 O O . GLY A 1 150 ? 1.048 14.665 1.486 1.00 95.44 150 GLY A O 1
ATOM 1189 N N . TRP A 1 151 ? 2.527 14.350 -0.184 1.00 93.50 151 TRP A N 1
ATOM 1190 C CA . TRP A 1 151 ? 2.811 15.762 -0.429 1.00 93.50 151 TRP A CA 1
ATOM 1191 C C . TRP A 1 151 ? 2.574 16.103 -1.897 1.00 93.50 151 TRP A C 1
ATOM 1193 O O . TRP A 1 151 ? 3.121 15.452 -2.795 1.00 93.50 151 TRP A O 1
ATOM 1203 N N . GLY A 1 152 ? 1.726 17.105 -2.126 1.00 89.94 152 GLY A N 1
ATOM 1204 C CA . GLY A 1 152 ? 1.455 17.660 -3.446 1.00 89.94 152 GLY A CA 1
ATOM 1205 C C . GLY A 1 152 ? 2.589 18.565 -3.930 1.00 89.94 152 GLY A C 1
ATOM 1206 O O . GLY A 1 152 ? 3.366 19.102 -3.141 1.00 89.94 152 GLY A O 1
ATOM 1207 N N . LEU A 1 153 ? 2.659 18.770 -5.247 1.00 85.25 153 LEU A N 1
ATOM 1208 C CA . LEU A 1 153 ? 3.633 19.666 -5.891 1.00 85.25 153 LEU A CA 1
ATOM 1209 C C . LEU A 1 153 ? 3.543 21.126 -5.427 1.00 85.25 153 LEU A C 1
ATOM 1211 O O . LEU A 1 153 ? 4.518 21.868 -5.497 1.00 85.25 153 LEU A O 1
ATOM 1215 N N . ASP A 1 154 ? 2.362 21.538 -4.987 1.00 86.75 154 ASP A N 1
ATOM 1216 C CA . ASP A 1 154 ? 2.067 22.871 -4.473 1.00 86.75 154 ASP A CA 1
ATOM 1217 C C . ASP A 1 154 ? 2.401 23.027 -2.978 1.00 86.75 154 ASP A C 1
ATOM 1219 O O . ASP A 1 154 ? 2.171 24.088 -2.405 1.00 86.75 154 ASP A O 1
ATOM 1223 N N . GLY A 1 155 ? 2.955 21.984 -2.347 1.00 89.19 155 GLY A N 1
ATOM 1224 C CA . GLY A 1 155 ? 3.273 21.950 -0.920 1.00 89.19 155 GLY A CA 1
ATOM 1225 C C . GLY A 1 155 ? 2.111 21.515 -0.025 1.00 89.19 155 GLY A C 1
ATOM 1226 O O . GLY A 1 155 ? 2.291 21.441 1.191 1.00 89.19 155 GLY A O 1
ATOM 1227 N N . SER A 1 156 ? 0.944 21.194 -0.597 1.00 93.88 156 SER A N 1
ATOM 1228 C CA . SER A 1 156 ? -0.196 20.677 0.164 1.00 93.88 156 SER A CA 1
ATOM 1229 C C . SER A 1 156 ? 0.114 19.323 0.809 1.00 93.88 156 SER A C 1
ATOM 1231 O O . SER A 1 156 ? 0.850 18.495 0.262 1.00 93.88 156 SER A O 1
ATOM 1233 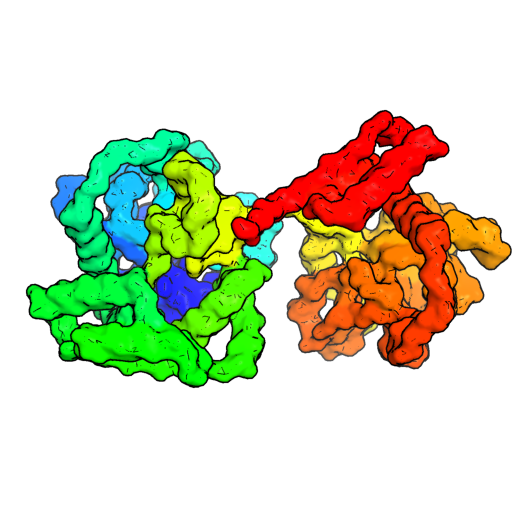N N . VAL A 1 157 ? -0.475 19.075 1.981 1.00 96.12 157 VAL A N 1
ATOM 1234 C CA . VAL A 1 157 ? -0.334 17.812 2.717 1.00 96.12 157 VAL A CA 1
ATOM 1235 C C . VAL A 1 157 ? -1.610 17.000 2.558 1.00 96.12 157 VAL A C 1
ATOM 1237 O O . VAL A 1 157 ? -2.717 17.501 2.751 1.00 96.12 157 VAL A O 1
ATOM 1240 N N . TRP A 1 158 ? -1.451 15.735 2.191 1.00 97.88 158 TRP A N 1
ATOM 1241 C CA . TRP A 1 158 ? -2.543 14.832 1.865 1.00 97.88 158 TRP A CA 1
ATOM 1242 C C . TRP A 1 158 ? -2.552 13.660 2.830 1.00 97.88 158 TRP A C 1
ATOM 1244 O O . TRP A 1 158 ? -1.502 13.120 3.169 1.00 97.88 158 TRP A O 1
ATOM 1254 N N . PHE A 1 159 ? -3.742 13.213 3.213 1.00 98.50 159 PHE A N 1
ATOM 1255 C CA . PHE A 1 159 ? -3.937 12.010 4.009 1.00 98.50 159 PHE A CA 1
ATOM 1256 C C . PHE A 1 159 ? -5.023 11.149 3.385 1.00 98.50 159 PHE A C 1
ATOM 1258 O O . PHE A 1 159 ? -6.081 11.665 3.035 1.00 98.50 159 PHE A O 1
ATOM 1265 N N . ALA A 1 160 ? -4.808 9.841 3.272 1.00 98.50 160 ALA A N 1
ATOM 1266 C CA . ALA A 1 160 ? -5.840 8.944 2.758 1.00 98.50 160 ALA A CA 1
ATOM 1267 C C . ALA A 1 160 ? -5.797 7.558 3.394 1.00 98.50 160 ALA A C 1
ATOM 1269 O O . ALA A 1 160 ? -4.738 7.089 3.798 1.00 98.50 160 ALA A O 1
ATOM 1270 N N . SER A 1 161 ? -6.936 6.864 3.443 1.00 97.44 161 SER A N 1
ATOM 1271 C CA . SER A 1 161 ? -6.973 5.478 3.936 1.00 97.44 161 SER A CA 1
ATOM 1272 C C . SER A 1 161 ? -6.173 4.498 3.075 1.00 97.44 161 SER A C 1
ATOM 1274 O O . SER A 1 161 ? -5.719 3.486 3.594 1.00 97.44 161 SER A O 1
ATOM 1276 N N . GLU A 1 162 ? -6.026 4.765 1.776 1.00 95.62 162 GLU A N 1
ATOM 1277 C CA . GLU A 1 162 ? -5.348 3.886 0.815 1.00 95.62 162 GLU A CA 1
ATOM 1278 C C . GLU A 1 162 ? -4.530 4.730 -0.178 1.00 95.62 162 GLU A C 1
ATOM 1280 O O . GLU A 1 162 ? -4.970 5.811 -0.592 1.00 95.62 162 GLU A O 1
ATOM 1285 N N . MET A 1 163 ? -3.342 4.255 -0.567 1.00 93.69 163 MET A N 1
ATOM 1286 C CA . MET A 1 163 ? -2.398 5.008 -1.405 1.00 93.69 163 MET A CA 1
ATOM 1287 C C . MET A 1 163 ? -2.944 5.304 -2.807 1.00 93.69 163 MET A C 1
ATOM 1289 O O . MET A 1 163 ? -2.564 6.306 -3.409 1.00 93.69 163 MET A O 1
ATOM 1293 N N . LYS A 1 164 ? -3.888 4.498 -3.310 1.00 91.62 164 LYS A N 1
ATOM 1294 C CA . LYS A 1 164 ? -4.578 4.708 -4.597 1.00 91.62 164 LYS A CA 1
ATOM 1295 C C . LYS A 1 164 ? -5.302 6.056 -4.709 1.00 91.62 164 LYS A C 1
ATOM 1297 O O . LYS A 1 164 ? -5.613 6.489 -5.819 1.00 91.62 164 LYS A O 1
ATOM 1302 N N . ALA A 1 165 ? -5.603 6.714 -3.586 1.00 94.44 165 ALA A N 1
ATOM 1303 C CA . ALA A 1 165 ? -6.179 8.060 -3.568 1.00 94.44 165 ALA A CA 1
ATOM 1304 C C . ALA A 1 165 ? -5.121 9.181 -3.624 1.00 94.44 165 ALA A C 1
ATOM 1306 O O . ALA A 1 165 ? -5.485 10.323 -3.884 1.00 94.44 165 ALA A O 1
ATOM 1307 N N . LEU A 1 166 ? -3.840 8.859 -3.407 1.00 92.31 166 LEU A N 1
ATOM 1308 C CA . LEU A 1 166 ? -2.714 9.803 -3.380 1.00 92.31 166 LEU A CA 1
ATOM 1309 C C . LEU A 1 166 ? -1.815 9.689 -4.619 1.00 92.31 166 LEU A C 1
ATOM 1311 O O . LEU A 1 166 ? -1.297 10.689 -5.109 1.00 92.31 166 LEU A O 1
ATOM 1315 N N . SER A 1 167 ? -1.646 8.470 -5.136 1.00 88.31 167 SER A N 1
ATOM 1316 C CA . SER A 1 167 ? -0.610 8.073 -6.103 1.00 88.31 167 SER A CA 1
ATOM 1317 C C . SER A 1 167 ? -0.551 8.862 -7.410 1.00 88.31 167 SER A C 1
ATOM 1319 O O . SER A 1 167 ? 0.459 8.812 -8.107 1.00 88.31 167 SER A O 1
ATOM 1321 N N . ASP A 1 168 ? -1.631 9.541 -7.785 1.00 86.62 168 ASP A N 1
ATOM 1322 C CA . ASP A 1 168 ? -1.682 10.305 -9.031 1.00 86.62 168 ASP A CA 1
ATOM 1323 C C . ASP A 1 168 ? -1.165 11.742 -8.879 1.00 86.62 168 ASP A C 1
ATOM 1325 O O . ASP A 1 168 ? -0.751 12.339 -9.877 1.00 86.62 168 ASP A O 1
ATOM 1329 N N . ASP A 1 169 ? -1.277 12.308 -7.672 1.00 87.94 169 ASP A N 1
ATOM 1330 C CA . ASP A 1 169 ? -1.154 13.750 -7.416 1.00 87.94 169 ASP A CA 1
ATOM 1331 C C . ASP A 1 169 ? -0.106 14.082 -6.333 1.00 87.94 169 ASP A C 1
ATOM 1333 O O . ASP A 1 169 ? 0.350 15.223 -6.256 1.00 87.94 169 ASP A O 1
ATOM 1337 N N . CYS A 1 170 ? 0.346 13.094 -5.553 1.00 87.00 170 CYS A N 1
ATOM 1338 C CA . CYS A 1 170 ? 1.478 13.231 -4.636 1.00 87.00 170 CYS A CA 1
ATOM 1339 C C . CYS A 1 170 ? 2.766 12.672 -5.264 1.00 87.00 170 CYS A C 1
ATOM 1341 O O . CYS A 1 170 ? 2.815 11.495 -5.623 1.00 87.00 170 CYS A O 1
ATOM 1343 N N . GLU A 1 171 ? 3.834 13.477 -5.340 1.00 80.00 171 GLU A N 1
ATOM 1344 C CA . GLU A 1 171 ? 5.153 12.994 -5.800 1.00 80.00 171 GLU A CA 1
ATOM 1345 C C . GLU A 1 171 ? 5.794 12.037 -4.794 1.00 80.00 171 GLU A C 1
ATOM 1347 O O . GLU A 1 171 ? 6.491 11.091 -5.163 1.00 80.00 171 GLU A O 1
ATOM 1352 N N . GLN A 1 172 ? 5.548 12.297 -3.511 1.00 84.19 172 GLN A N 1
ATOM 1353 C CA . GLN A 1 172 ? 6.007 11.487 -2.399 1.00 84.19 172 GLN A CA 1
ATOM 1354 C C . GLN A 1 172 ? 4.817 11.149 -1.513 1.00 84.19 172 GLN A C 1
ATOM 1356 O O . GLN A 1 172 ? 4.014 12.017 -1.171 1.00 84.19 172 GLN A O 1
ATOM 1361 N N . PHE A 1 173 ? 4.712 9.883 -1.131 1.00 91.69 173 PHE A N 1
ATOM 1362 C CA . PHE A 1 173 ? 3.742 9.411 -0.155 1.00 91.69 173 PHE A CA 1
ATOM 1363 C C . PHE A 1 173 ? 4.295 8.194 0.581 1.00 91.69 173 PHE A C 1
ATOM 1365 O O . PHE A 1 173 ? 5.148 7.464 0.075 1.00 91.69 173 PHE A O 1
ATOM 1372 N N . MET A 1 174 ? 3.818 7.981 1.800 1.00 89.12 174 MET A N 1
ATOM 1373 C CA . MET A 1 174 ? 4.225 6.873 2.656 1.00 89.12 174 MET A CA 1
ATOM 1374 C C . MET A 1 174 ? 3.068 6.421 3.539 1.00 89.12 174 MET A C 1
ATOM 1376 O O . MET A 1 174 ? 2.115 7.165 3.779 1.00 89.12 174 MET A O 1
ATOM 1380 N N . ALA A 1 175 ? 3.157 5.195 4.054 1.00 90.12 175 ALA A N 1
ATOM 1381 C CA . ALA A 1 175 ? 2.266 4.757 5.118 1.00 90.12 175 ALA A CA 1
ATOM 1382 C C . ALA A 1 175 ? 2.460 5.662 6.343 1.00 90.12 175 ALA A C 1
ATOM 1384 O O . ALA A 1 175 ? 3.584 5.882 6.798 1.00 90.12 175 ALA A O 1
ATOM 1385 N N . PHE A 1 176 ? 1.360 6.180 6.882 1.00 93.25 176 PHE A N 1
ATOM 1386 C CA . PHE A 1 176 ? 1.370 6.941 8.121 1.00 93.25 176 PHE A CA 1
ATOM 1387 C C . PHE A 1 176 ? 1.669 5.969 9.275 1.00 93.25 176 PHE A C 1
ATOM 1389 O O . PHE A 1 176 ? 0.963 4.965 9.400 1.00 93.25 176 PHE A O 1
ATOM 1396 N N . PRO A 1 177 ? 2.697 6.188 10.107 1.00 90.38 177 PRO A N 1
ATOM 1397 C CA . PRO A 1 177 ? 3.140 5.175 11.058 1.00 90.38 177 PRO A CA 1
ATOM 1398 C C . PRO A 1 177 ? 2.121 4.908 12.186 1.00 90.38 177 PRO A C 1
ATOM 1400 O O . PRO A 1 177 ? 1.367 5.803 12.570 1.00 90.38 177 PRO A O 1
ATOM 1403 N N . PRO A 1 178 ? 2.071 3.677 12.730 1.00 90.38 178 PRO A N 1
ATOM 1404 C CA . PRO A 1 178 ? 1.220 3.316 13.867 1.00 90.38 178 PRO A CA 1
ATOM 1405 C C . PRO A 1 178 ? 1.522 4.142 15.113 1.00 90.38 178 PRO A C 1
ATOM 1407 O O . PRO A 1 178 ? 2.686 4.424 15.383 1.00 90.38 178 PRO A O 1
ATOM 1410 N N . GLY A 1 179 ? 0.510 4.502 15.899 1.00 93.81 179 GLY A N 1
ATOM 1411 C CA . GLY A 1 179 ? 0.711 5.187 17.177 1.00 93.81 179 GLY A CA 1
ATOM 1412 C C . GLY A 1 179 ? 1.360 6.565 17.040 1.00 93.81 179 GLY A C 1
ATOM 1413 O O . GLY A 1 179 ? 2.048 7.016 17.959 1.00 93.81 179 GLY A O 1
ATOM 1414 N N . HIS A 1 180 ? 1.177 7.215 15.888 1.00 95.12 180 HIS A N 1
ATOM 1415 C CA . HIS A 1 180 ? 1.701 8.546 15.599 1.00 95.12 180 HIS A CA 1
ATOM 1416 C C . HIS A 1 180 ? 0.589 9.573 15.367 1.00 95.12 180 HIS A C 1
ATOM 1418 O O . HIS A 1 180 ? -0.558 9.244 15.054 1.00 95.12 180 HIS A O 1
ATOM 1424 N N . ILE A 1 181 ? 0.968 10.834 15.548 1.00 97.69 181 ILE A N 1
ATOM 1425 C CA . ILE A 1 181 ? 0.210 12.035 15.221 1.00 97.69 181 ILE A CA 1
ATOM 1426 C C . ILE A 1 181 ? 1.093 12.929 14.347 1.00 97.69 181 ILE A C 1
ATOM 1428 O O . ILE A 1 181 ? 2.295 13.058 14.579 1.00 97.69 181 ILE A O 1
ATOM 1432 N N . TYR A 1 182 ? 0.496 13.530 13.328 1.00 97.69 182 TYR A N 1
ATOM 1433 C CA . TYR A 1 182 ? 1.068 14.630 12.568 1.00 97.69 182 TYR A CA 1
ATOM 1434 C C . TYR A 1 182 ? 0.361 15.910 12.992 1.00 97.69 182 TYR A C 1
ATOM 1436 O O . TYR A 1 182 ? -0.868 15.922 13.016 1.00 97.69 182 TYR A O 1
ATOM 1444 N N . SER A 1 183 ? 1.112 16.965 13.303 1.00 97.06 183 SER A N 1
ATOM 1445 C CA . SER A 1 183 ? 0.559 18.265 13.700 1.00 97.06 183 SER A CA 1
ATOM 1446 C C . SER A 1 183 ? 1.091 19.380 12.813 1.00 97.06 183 SER A C 1
ATOM 1448 O O . SER A 1 183 ? 2.304 19.519 12.640 1.00 97.06 183 SER A O 1
ATOM 1450 N N . SER A 1 184 ? 0.191 20.215 12.287 1.00 95.25 184 SER A N 1
ATOM 1451 C CA . SER A 1 184 ? 0.593 21.430 11.573 1.00 95.25 184 SER A CA 1
ATOM 1452 C C . SER A 1 184 ? 1.033 22.561 12.513 1.00 95.25 184 SER A C 1
ATOM 1454 O O . SER A 1 184 ? 1.833 23.400 12.109 1.00 95.25 184 SER A O 1
ATOM 1456 N N . LYS A 1 185 ? 0.575 22.560 13.775 1.00 92.44 185 LYS A N 1
ATOM 1457 C CA . LYS A 1 185 ? 0.956 23.539 14.812 1.00 92.44 185 LYS A CA 1
ATOM 1458 C C . LYS A 1 185 ? 2.336 23.262 15.393 1.00 92.44 185 LYS A C 1
ATOM 1460 O O . LYS A 1 185 ? 3.175 24.153 15.460 1.00 92.44 185 LYS A O 1
ATOM 1465 N N . GLN A 1 186 ? 2.550 22.030 15.849 1.00 88.94 186 GLN A N 1
ATOM 1466 C CA . GLN A 1 186 ? 3.808 21.622 16.478 1.00 88.94 186 GLN A CA 1
ATOM 1467 C C . GLN A 1 186 ? 4.865 21.221 15.444 1.00 88.94 186 GLN A C 1
ATOM 1469 O O . GLN A 1 186 ? 6.045 21.146 15.775 1.00 88.94 186 GLN A O 1
ATOM 1474 N N . GLY A 1 187 ? 4.443 21.015 14.193 1.00 77.44 187 GLY A N 1
ATOM 1475 C CA . GLY A 1 187 ? 5.297 20.623 13.089 1.00 77.44 187 GLY A CA 1
ATOM 1476 C C . GLY A 1 187 ? 5.692 19.150 13.165 1.00 77.44 187 GLY A C 1
ATOM 1477 O O . GLY A 1 187 ? 6.353 18.697 14.096 1.00 77.44 187 GLY A O 1
ATOM 1478 N N . GLY A 1 188 ? 5.350 18.404 12.119 1.00 81.69 188 GLY A N 1
ATOM 1479 C CA . GLY A 1 188 ? 5.912 17.082 11.877 1.00 81.69 188 GLY A CA 1
ATOM 1480 C C . GLY A 1 188 ? 5.179 15.928 12.552 1.00 81.69 188 GLY A C 1
ATOM 1481 O O . GLY A 1 188 ? 4.065 16.048 13.059 1.00 81.69 188 GLY A O 1
ATOM 1482 N N . LEU A 1 189 ? 5.821 14.767 12.459 1.00 93.12 189 LEU A N 1
ATOM 1483 C CA . LEU A 1 189 ? 5.293 13.460 12.818 1.00 93.12 189 LEU A CA 1
ATOM 1484 C C . LEU A 1 189 ? 5.896 13.024 14.157 1.00 93.12 189 LEU A C 1
ATOM 1486 O O . LEU A 1 189 ? 7.115 12.892 14.264 1.00 93.12 189 LEU A O 1
ATOM 1490 N N . ARG A 1 190 ? 5.059 12.791 15.171 1.00 93.25 190 ARG A N 1
ATOM 1491 C CA . ARG A 1 190 ? 5.482 12.386 16.521 1.00 93.25 190 ARG A CA 1
ATOM 1492 C C . ARG A 1 190 ? 4.742 11.138 16.982 1.00 93.25 190 ARG A C 1
ATOM 1494 O O . ARG A 1 190 ? 3.568 10.946 16.672 1.00 93.25 190 ARG A O 1
ATOM 1501 N N . ARG A 1 191 ? 5.427 10.290 17.742 1.00 92.06 191 ARG A N 1
ATOM 1502 C CA . ARG A 1 191 ? 4.838 9.090 18.340 1.00 92.06 191 ARG A CA 1
ATOM 1503 C C . ARG A 1 191 ? 4.114 9.452 19.630 1.00 92.06 191 ARG A C 1
ATOM 1505 O O . ARG A 1 191 ? 4.726 10.043 20.516 1.00 92.06 191 ARG A O 1
ATOM 1512 N N . TRP A 1 192 ? 2.846 9.076 19.749 1.00 93.06 192 TRP A N 1
ATOM 1513 C CA . TRP A 1 192 ? 2.062 9.261 20.975 1.00 93.06 192 TRP A CA 1
ATOM 1514 C C . TRP A 1 192 ? 1.956 7.969 21.790 1.00 93.06 192 TRP A C 1
ATOM 1516 O O . TRP A 1 192 ? 1.958 8.009 23.016 1.00 93.06 192 TRP A O 1
ATOM 1526 N N . TYR A 1 193 ? 1.956 6.807 21.133 1.00 92.19 193 TYR A N 1
ATOM 1527 C CA . TYR A 1 193 ? 1.844 5.520 21.813 1.00 92.19 193 TYR A CA 1
ATOM 1528 C C . TYR A 1 193 ? 3.222 4.920 22.129 1.00 92.19 193 TYR A C 1
ATOM 1530 O O . TYR A 1 193 ? 3.938 4.479 21.231 1.00 92.19 193 TYR A O 1
ATOM 1538 N N . ASN A 1 194 ? 3.590 4.892 23.414 1.00 87.38 194 ASN A N 1
ATOM 1539 C CA . ASN A 1 194 ? 4.868 4.356 23.904 1.00 87.38 194 ASN A CA 1
ATOM 1540 C C . ASN A 1 194 ? 4.665 3.446 25.130 1.00 87.38 194 ASN A C 1
ATOM 1542 O O . ASN A 1 194 ? 4.982 3.836 26.257 1.00 87.38 194 ASN A O 1
ATOM 1546 N N . PRO A 1 195 ? 4.096 2.244 24.956 1.00 86.00 195 PRO A N 1
ATOM 1547 C CA . PRO A 1 195 ? 3.926 1.297 26.044 1.00 86.00 195 PRO A CA 1
ATOM 1548 C C . PRO A 1 195 ? 5.273 0.849 26.640 1.00 86.00 195 PRO A C 1
ATOM 1550 O O . PRO A 1 195 ? 6.254 0.702 25.909 1.00 86.00 195 PRO A O 1
ATOM 1553 N N . PRO A 1 196 ? 5.327 0.521 27.946 1.00 82.69 196 PRO A N 1
ATOM 1554 C CA . PRO A 1 196 ? 6.562 0.082 28.600 1.00 82.69 196 PRO A CA 1
ATOM 1555 C C . PRO A 1 196 ? 7.221 -1.141 27.949 1.00 82.69 196 PRO A C 1
ATOM 1557 O O . PRO A 1 196 ? 8.442 -1.252 27.953 1.00 82.69 196 PRO A O 1
ATOM 1560 N N . TRP A 1 197 ? 6.432 -2.038 27.352 1.00 81.06 197 TRP A N 1
ATOM 1561 C CA . TRP A 1 197 ? 6.920 -3.249 26.684 1.00 81.06 197 TRP A CA 1
ATOM 1562 C C . TRP A 1 197 ? 7.560 -2.991 25.303 1.00 81.06 197 TRP A C 1
ATOM 1564 O O . TRP A 1 197 ? 8.056 -3.927 24.687 1.00 81.06 197 TRP A O 1
ATOM 1574 N N . PHE A 1 198 ? 7.595 -1.741 24.818 1.00 76.31 198 PHE A N 1
ATOM 1575 C CA . PHE A 1 198 ? 8.490 -1.347 23.718 1.00 76.31 198 PHE A CA 1
ATOM 1576 C C . PHE A 1 198 ? 9.944 -1.186 24.166 1.00 76.31 198 PHE A C 1
ATOM 1578 O O . PHE A 1 198 ? 10.846 -1.275 23.337 1.00 76.31 198 PHE A O 1
ATOM 1585 N N . SER A 1 199 ? 10.186 -0.925 25.454 1.00 65.81 199 SER A N 1
ATOM 1586 C CA . SER A 1 199 ? 11.550 -0.898 25.984 1.00 65.81 199 SER A CA 1
ATOM 1587 C C . SER A 1 199 ? 12.119 -2.320 26.035 1.00 65.81 199 SER A C 1
ATOM 1589 O O . SER A 1 199 ? 11.376 -3.268 26.261 1.00 65.81 199 SER A O 1
ATOM 1591 N N . GLU A 1 200 ? 13.434 -2.482 25.855 1.00 62.28 200 GLU A N 1
ATOM 1592 C CA . GLU A 1 200 ? 14.148 -3.779 25.771 1.00 62.28 200 GLU A CA 1
ATOM 1593 C C . GLU A 1 200 ? 14.040 -4.680 27.029 1.00 62.28 200 GLU A C 1
ATOM 1595 O O . GLU A 1 200 ? 14.697 -5.720 27.141 1.00 62.28 200 GLU A O 1
ATOM 1600 N N . LEU A 1 201 ? 13.238 -4.287 28.018 1.00 70.88 201 LEU A N 1
ATOM 1601 C CA . LEU A 1 201 ? 13.014 -5.042 29.237 1.00 70.88 201 LEU A CA 1
ATOM 1602 C C . LEU A 1 201 ? 11.931 -6.093 29.005 1.00 70.88 201 LEU A C 1
ATOM 1604 O O . LEU A 1 201 ? 10.745 -5.786 28.927 1.00 70.88 201 LEU A O 1
ATOM 1608 N N . VAL A 1 202 ? 12.352 -7.359 28.991 1.00 81.62 202 VAL A N 1
ATOM 1609 C CA . VAL A 1 202 ? 11.441 -8.509 29.027 1.00 81.62 202 VAL A CA 1
ATOM 1610 C C . VAL A 1 202 ? 10.476 -8.348 30.211 1.00 81.62 202 VAL A C 1
ATOM 1612 O O . VAL A 1 202 ? 10.953 -8.293 31.353 1.00 81.62 202 VAL A O 1
ATOM 1615 N N . PRO A 1 203 ? 9.147 -8.307 29.979 1.00 81.25 203 PRO A N 1
ATOM 1616 C CA . PRO A 1 203 ? 8.169 -8.209 31.053 1.00 81.25 203 PRO A CA 1
ATOM 1617 C C . PRO A 1 203 ? 8.392 -9.297 32.110 1.00 81.25 203 PRO A C 1
ATOM 1619 O O . PRO A 1 203 ? 8.563 -10.474 31.788 1.00 81.25 203 PRO A O 1
ATOM 1622 N N . SER A 1 204 ? 8.424 -8.899 33.382 1.00 84.12 204 SER A N 1
ATOM 1623 C CA . SER A 1 204 ? 8.731 -9.783 34.517 1.00 84.12 204 SER A CA 1
ATOM 1624 C C . SER A 1 204 ? 7.519 -10.112 35.389 1.00 84.12 204 SER A C 1
ATOM 1626 O O . SER A 1 204 ? 7.637 -10.917 36.314 1.00 84.12 204 SER A O 1
ATOM 1628 N N . THR A 1 205 ? 6.360 -9.511 35.101 1.00 85.81 205 THR A N 1
ATOM 1629 C CA . THR A 1 205 ? 5.106 -9.783 35.808 1.00 85.81 205 THR A CA 1
ATOM 1630 C C . THR A 1 205 ? 4.762 -11.274 35.712 1.00 85.81 205 THR A C 1
ATOM 1632 O O . THR A 1 205 ? 4.734 -11.811 34.601 1.00 85.81 205 THR A O 1
ATOM 1635 N N . PRO A 1 206 ? 4.502 -11.963 36.840 1.00 89.38 206 PRO A N 1
ATOM 1636 C CA . PRO A 1 206 ? 4.099 -13.365 36.823 1.00 89.38 206 PRO A CA 1
ATOM 1637 C C . PRO A 1 206 ? 2.841 -13.588 35.979 1.00 89.38 206 PRO A C 1
ATOM 1639 O O . PRO A 1 206 ? 1.902 -12.796 36.029 1.00 89.38 206 PRO A O 1
ATOM 1642 N N . TYR A 1 207 ? 2.821 -14.686 35.223 1.00 90.25 207 TYR A N 1
ATOM 1643 C CA . TYR A 1 207 ? 1.657 -15.077 34.435 1.00 90.25 207 TYR A CA 1
ATOM 1644 C C . TYR A 1 207 ? 0.471 -15.418 35.346 1.00 90.25 207 TYR A C 1
ATOM 1646 O O . TYR A 1 207 ? 0.568 -16.319 36.180 1.00 90.25 207 TYR A O 1
ATOM 1654 N N . ASP A 1 208 ? -0.652 -14.729 35.136 1.00 94.88 208 ASP A N 1
ATOM 1655 C CA . ASP A 1 208 ? -1.939 -15.039 35.754 1.00 94.88 208 ASP A CA 1
ATOM 1656 C C . ASP A 1 208 ? -2.977 -15.367 34.657 1.00 94.88 208 ASP A C 1
ATOM 1658 O O . ASP A 1 208 ? -3.374 -14.478 33.889 1.00 94.88 208 ASP A O 1
ATOM 1662 N N . PRO A 1 209 ? -3.441 -16.630 34.563 1.00 94.81 209 PRO A N 1
ATOM 1663 C CA . PRO A 1 209 ? -4.398 -17.046 33.541 1.00 94.81 209 PRO A CA 1
ATOM 1664 C C . PRO A 1 209 ? -5.763 -16.359 33.673 1.00 94.81 209 PRO A C 1
ATOM 1666 O O . PRO A 1 209 ? -6.456 -16.188 32.669 1.00 94.81 209 PRO A O 1
ATOM 1669 N N . LEU A 1 210 ? -6.177 -15.970 34.884 1.00 96.56 210 LEU A N 1
ATOM 1670 C CA . LEU A 1 210 ? -7.468 -15.318 35.104 1.00 96.56 210 LEU A CA 1
ATOM 1671 C C . LEU A 1 210 ? -7.431 -13.867 34.636 1.00 96.56 210 LEU A C 1
ATOM 1673 O O . LEU A 1 210 ? -8.378 -13.425 33.988 1.00 96.56 210 LEU A O 1
ATOM 1677 N N . VAL A 1 211 ? -6.327 -13.160 34.892 1.00 95.75 211 VAL A N 1
ATOM 1678 C CA . VAL A 1 211 ? -6.126 -11.791 34.391 1.00 95.75 211 VAL A CA 1
ATOM 1679 C C . VAL A 1 211 ? -6.098 -11.779 32.866 1.00 95.75 211 VAL A C 1
ATOM 1681 O O . VAL A 1 211 ? -6.764 -10.944 32.250 1.00 95.75 211 VAL A O 1
ATOM 1684 N N . LEU A 1 212 ? -5.384 -12.724 32.240 1.00 94.88 212 LEU A N 1
ATOM 1685 C CA . LEU A 1 212 ? -5.344 -12.827 30.781 1.00 94.88 212 LEU A CA 1
ATOM 1686 C C . LEU A 1 212 ? -6.735 -13.112 30.202 1.00 94.88 212 LEU A C 1
ATOM 1688 O O . LEU A 1 212 ? -7.168 -12.429 29.273 1.00 94.88 212 LEU A O 1
ATOM 1692 N N . ARG A 1 213 ? -7.452 -14.085 30.778 1.00 96.19 213 ARG A N 1
ATOM 1693 C CA . ARG A 1 213 ? -8.807 -14.441 30.346 1.00 96.19 213 ARG A CA 1
ATOM 1694 C C . ARG A 1 213 ? -9.771 -13.265 30.470 1.00 96.19 213 ARG A C 1
ATOM 1696 O O . ARG A 1 213 ? -10.479 -12.981 29.512 1.00 96.19 213 ARG A O 1
ATOM 1703 N N . ASP A 1 214 ? -9.804 -12.596 31.619 1.00 96.94 214 ASP A N 1
ATOM 1704 C CA . ASP A 1 214 ? -10.681 -11.445 31.857 1.00 96.94 214 ASP A CA 1
ATOM 1705 C C . ASP A 1 214 ? -10.360 -10.288 30.900 1.00 96.94 214 ASP A C 1
ATOM 1707 O O . ASP A 1 214 ? -11.261 -9.706 30.297 1.00 96.94 214 ASP A O 1
ATOM 1711 N N . THR A 1 215 ? -9.072 -10.009 30.674 1.00 95.62 215 THR A N 1
ATOM 1712 C CA . THR A 1 215 ? -8.630 -8.963 29.738 1.00 95.62 215 THR A CA 1
ATOM 1713 C C . THR A 1 215 ? -9.040 -9.286 28.301 1.00 95.62 215 THR A C 1
ATOM 1715 O O . THR A 1 215 ? -9.564 -8.418 27.599 1.00 95.62 215 THR A O 1
ATOM 1718 N N . PHE A 1 216 ? -8.860 -10.537 27.868 1.00 96.31 216 PHE A N 1
ATOM 1719 C CA . PHE A 1 216 ? -9.285 -11.002 26.548 1.00 96.31 216 PHE A CA 1
ATOM 1720 C C . PHE A 1 216 ? -10.811 -10.949 26.391 1.00 96.31 216 PHE A C 1
ATOM 1722 O O . PHE A 1 216 ? -11.310 -10.421 25.397 1.00 96.31 216 PHE A O 1
ATOM 1729 N N . GLU A 1 217 ? -11.567 -11.421 27.389 1.00 96.25 217 GLU A N 1
ATOM 1730 C CA . GLU A 1 217 ? -13.031 -11.376 27.371 1.00 96.25 217 GLU A CA 1
ATOM 1731 C C . GLU A 1 217 ? -13.539 -9.927 27.263 1.00 96.25 217 GLU A C 1
ATOM 1733 O O . GLU A 1 217 ? -14.357 -9.625 26.392 1.00 96.25 217 GLU A O 1
ATOM 1738 N N . LYS A 1 218 ? -12.982 -9.000 28.053 1.00 95.88 218 LYS A N 1
ATOM 1739 C CA . LYS A 1 218 ? -13.280 -7.560 27.958 1.00 95.88 218 LYS A CA 1
ATOM 1740 C C . LYS A 1 218 ? -12.925 -6.973 26.592 1.00 95.88 218 LYS A C 1
ATOM 1742 O O . LYS A 1 218 ? -13.674 -6.142 26.076 1.00 95.88 218 LYS A O 1
ATOM 1747 N N . ALA A 1 219 ? -11.809 -7.393 25.992 1.00 95.44 219 ALA A N 1
ATOM 1748 C CA . ALA A 1 219 ? -11.374 -6.919 24.680 1.00 95.44 219 ALA A CA 1
ATOM 1749 C C . ALA A 1 219 ? -12.322 -7.337 23.548 1.00 95.44 219 ALA A C 1
ATOM 1751 O O . ALA A 1 219 ? -12.583 -6.523 22.657 1.00 95.44 219 ALA A O 1
ATOM 1752 N N . VAL A 1 220 ? -12.853 -8.562 23.594 1.00 94.25 220 VAL A N 1
ATOM 1753 C CA . VAL A 1 220 ? -13.872 -9.035 22.645 1.00 94.25 220 VAL A CA 1
ATOM 1754 C C . VAL A 1 220 ? -15.193 -8.307 22.878 1.00 94.25 220 VAL A C 1
ATOM 1756 O O . VAL A 1 220 ? -15.766 -7.780 21.931 1.00 94.25 220 VAL A O 1
ATOM 1759 N N . ILE A 1 221 ? -15.653 -8.215 24.130 1.00 92.81 221 ILE A N 1
ATOM 1760 C CA . ILE A 1 221 ? -16.956 -7.619 24.464 1.00 92.81 221 ILE A CA 1
ATOM 1761 C C . ILE A 1 221 ? -17.040 -6.157 24.018 1.00 92.81 221 ILE A C 1
ATOM 1763 O O . ILE A 1 221 ? -18.024 -5.775 23.391 1.00 92.81 221 ILE A O 1
ATOM 1767 N N . LYS A 1 222 ? -16.001 -5.343 24.257 1.00 93.56 222 LYS A N 1
ATOM 1768 C CA . LYS A 1 222 ? -16.021 -3.933 23.827 1.00 93.56 222 LYS A CA 1
ATOM 1769 C C . LYS A 1 222 ? -16.096 -3.757 22.302 1.00 93.56 222 LYS A C 1
ATOM 1771 O O . LYS A 1 222 ? -16.599 -2.744 21.832 1.00 93.56 222 LYS A O 1
ATOM 1776 N N . ARG A 1 223 ? -15.635 -4.751 21.530 1.00 92.88 223 ARG A N 1
ATOM 1777 C CA . ARG A 1 223 ? -15.664 -4.767 20.054 1.00 92.88 223 ARG A CA 1
ATOM 1778 C C . ARG A 1 223 ? -16.992 -5.264 19.476 1.00 92.88 223 ARG A C 1
ATOM 1780 O O . ARG A 1 223 ? -17.169 -5.233 18.265 1.00 92.88 223 ARG A O 1
ATOM 1787 N N . LEU A 1 224 ? -17.931 -5.700 20.321 1.00 89.69 224 LEU A N 1
ATOM 1788 C CA . LEU A 1 224 ? -19.303 -6.039 19.919 1.00 89.69 224 LEU A CA 1
ATOM 1789 C C . LEU A 1 224 ? -20.214 -4.803 19.814 1.00 89.69 224 LEU A C 1
ATOM 1791 O O . LEU A 1 224 ? -21.407 -4.945 19.562 1.00 89.69 224 LEU A O 1
ATOM 1795 N N . MET A 1 225 ? -19.670 -3.600 20.016 1.00 88.12 225 MET A N 1
ATOM 1796 C CA . MET A 1 225 ? -20.361 -2.333 19.794 1.00 88.12 225 MET A CA 1
ATOM 1797 C C . MET A 1 225 ? -20.757 -2.199 18.315 1.00 88.12 225 MET A C 1
ATOM 1799 O O . MET A 1 225 ? -19.895 -2.024 17.459 1.00 88.12 225 MET A O 1
ATOM 1803 N N . THR A 1 226 ? -22.051 -2.336 18.004 1.00 84.62 226 THR A N 1
ATOM 1804 C CA . THR A 1 226 ? -22.572 -2.205 16.636 1.00 84.62 226 THR A CA 1
ATOM 1805 C C . THR A 1 226 ? -24.094 -2.012 16.602 1.00 84.62 226 THR A C 1
ATOM 1807 O O . THR A 1 226 ? -24.820 -2.679 17.345 1.00 84.62 226 THR A O 1
ATOM 1810 N N . ASP A 1 227 ? -24.579 -1.165 15.685 1.00 84.56 227 ASP A N 1
ATOM 1811 C CA . ASP A 1 227 ? -26.007 -0.978 15.375 1.00 84.56 227 ASP A CA 1
ATOM 1812 C C . ASP A 1 227 ? -26.421 -1.701 14.076 1.00 84.56 227 ASP A C 1
ATOM 1814 O O . ASP A 1 227 ? -27.468 -1.413 13.490 1.00 84.56 227 ASP A O 1
ATOM 1818 N N . VAL A 1 228 ? -25.600 -2.641 13.594 1.00 84.56 228 VAL A N 1
ATOM 1819 C CA . VAL A 1 228 ? -25.854 -3.424 12.375 1.00 84.56 228 VAL A CA 1
ATOM 1820 C C . VAL A 1 228 ? -25.513 -4.909 12.570 1.00 84.56 228 VAL A C 1
ATOM 1822 O O . VAL A 1 228 ? -24.778 -5.267 13.492 1.00 84.56 228 VAL A O 1
ATOM 1825 N N . PRO A 1 229 ? -25.998 -5.811 11.693 1.00 83.75 229 PRO A N 1
ATOM 1826 C CA . PRO A 1 229 ? -25.626 -7.219 11.750 1.00 83.75 229 PRO A CA 1
ATOM 1827 C C . PRO A 1 229 ? -24.113 -7.442 11.623 1.00 83.75 229 PRO A C 1
ATOM 1829 O O . PRO A 1 229 ? -23.458 -6.923 10.708 1.00 83.75 229 PRO A O 1
ATOM 1832 N N . PHE A 1 230 ? -23.589 -8.296 12.501 1.00 88.00 230 PHE A N 1
ATOM 1833 C CA . PHE A 1 230 ? -22.183 -8.682 12.541 1.00 88.00 230 PHE A CA 1
ATOM 1834 C C . PHE A 1 230 ? -21.995 -10.207 12.537 1.00 88.00 230 PHE A C 1
ATOM 1836 O O . PHE A 1 230 ? -22.945 -10.974 12.712 1.00 88.00 230 PHE A O 1
ATOM 1843 N N . GLY A 1 231 ? -20.755 -10.655 12.344 1.00 89.69 231 GLY A N 1
ATOM 1844 C CA . GLY A 1 231 ? -20.377 -12.062 12.471 1.00 89.69 231 GLY A CA 1
ATOM 1845 C C . GLY A 1 231 ? -18.952 -12.267 12.972 1.00 89.69 231 GLY A C 1
ATOM 1846 O O . GLY A 1 231 ? -18.289 -11.333 13.417 1.00 89.69 231 GLY A O 1
ATOM 1847 N N . VAL A 1 232 ? -18.471 -13.506 12.903 1.00 89.75 232 VAL A N 1
ATOM 1848 C CA . VAL A 1 232 ? -17.097 -13.865 13.287 1.00 89.75 232 VAL A CA 1
ATOM 1849 C C . VAL A 1 232 ? -16.464 -14.717 12.193 1.00 89.75 232 VAL A C 1
ATOM 1851 O O . VAL A 1 232 ? -17.099 -15.633 11.666 1.00 89.75 232 VAL A O 1
ATOM 1854 N N . LEU A 1 233 ? -15.216 -14.423 11.844 1.00 90.12 233 LEU A N 1
ATOM 1855 C CA . LEU A 1 233 ? -14.413 -15.286 10.983 1.00 90.12 233 LEU A CA 1
ATOM 1856 C C . LEU A 1 233 ? -13.925 -16.478 11.807 1.00 90.12 233 LEU A C 1
ATOM 1858 O O . LEU A 1 233 ? -13.322 -16.279 12.856 1.00 90.12 233 LEU A O 1
ATOM 1862 N N . LEU A 1 234 ? -14.203 -17.701 11.357 1.00 89.44 234 LEU A N 1
ATOM 1863 C CA . LEU A 1 234 ? -13.959 -18.934 12.103 1.00 89.44 234 LEU A CA 1
ATOM 1864 C C . LEU A 1 234 ? -13.206 -19.948 11.237 1.00 89.44 234 LEU A C 1
ATOM 1866 O O . LEU A 1 234 ? -13.811 -20.722 10.499 1.00 89.44 234 LEU A O 1
ATOM 1870 N N . SER A 1 235 ? -11.878 -19.954 11.350 1.00 84.38 235 SER A N 1
ATOM 1871 C CA . SER A 1 235 ? -11.004 -20.908 10.651 1.00 84.38 235 SER A CA 1
ATOM 1872 C C . SER A 1 235 ? -10.940 -22.284 11.324 1.00 84.38 235 SER A C 1
ATOM 1874 O O . SER A 1 235 ? -10.442 -23.231 10.731 1.00 84.38 235 SER A O 1
ATOM 1876 N N . GLY A 1 236 ? -11.400 -22.392 12.576 1.00 80.69 236 GLY A N 1
ATOM 1877 C CA . GLY A 1 236 ? -11.198 -23.576 13.420 1.00 80.69 236 GLY A CA 1
ATOM 1878 C C . GLY A 1 236 ? -9.861 -23.587 14.169 1.00 80.69 236 GLY A C 1
ATOM 1879 O O . GLY A 1 236 ? -9.655 -24.431 15.036 1.00 80.69 236 GLY A O 1
ATOM 1880 N N . GLY A 1 237 ? -8.973 -22.625 13.890 1.00 87.50 237 GLY A N 1
ATOM 1881 C CA . GLY A 1 237 ? -7.793 -22.357 14.714 1.00 87.50 237 GLY A CA 1
ATOM 1882 C C . GLY A 1 237 ? -8.165 -21.850 16.111 1.00 87.50 237 GLY A C 1
ATOM 1883 O O . GLY A 1 237 ? -9.294 -21.407 16.347 1.00 87.50 237 GLY A O 1
ATOM 1884 N N . LEU A 1 238 ? -7.212 -21.900 17.046 1.00 91.25 238 LEU A N 1
ATOM 1885 C CA . LEU A 1 238 ? -7.435 -21.540 18.450 1.00 91.25 238 LEU A CA 1
ATOM 1886 C C . LEU A 1 238 ? -7.981 -20.110 18.604 1.00 91.25 238 LEU A C 1
ATOM 1888 O O . LEU A 1 238 ? -8.962 -19.900 19.315 1.00 91.25 238 LEU A O 1
ATOM 1892 N N . ASP A 1 239 ? -7.391 -19.147 17.900 1.00 89.44 239 ASP A N 1
ATOM 1893 C CA . ASP A 1 239 ? -7.641 -17.718 18.126 1.00 89.44 239 ASP A CA 1
ATOM 1894 C C . ASP A 1 239 ? -9.062 -17.319 17.728 1.00 89.44 239 ASP A C 1
ATOM 1896 O O . ASP A 1 239 ? -9.828 -16.779 18.531 1.00 89.44 239 ASP A O 1
ATOM 1900 N N . SER A 1 240 ? -9.455 -17.660 16.497 1.00 86.88 240 SER A N 1
ATOM 1901 C CA . SER A 1 240 ? -10.801 -17.390 15.984 1.00 86.88 240 SER A CA 1
ATOM 1902 C C . SER A 1 240 ? -11.882 -18.131 16.780 1.00 86.88 240 SER A C 1
ATOM 1904 O O . SER A 1 240 ? -12.958 -17.582 17.037 1.00 86.88 240 SER A O 1
ATOM 1906 N N . SER A 1 241 ? -11.577 -19.343 17.253 1.00 93.06 241 SER A N 1
ATOM 1907 C CA . SER A 1 241 ? -12.476 -20.147 18.089 1.00 93.06 241 SER A CA 1
ATOM 1908 C C . SER A 1 241 ? -12.715 -19.520 19.464 1.00 93.06 241 SER A C 1
ATOM 1910 O O . SER A 1 241 ? -13.851 -19.502 19.950 1.00 93.06 241 SER A O 1
ATOM 1912 N N . LEU A 1 242 ? -11.673 -18.963 20.091 1.00 95.31 242 LEU A N 1
ATOM 1913 C CA . LEU A 1 242 ? -11.794 -18.257 21.367 1.00 95.31 242 LEU A CA 1
ATOM 1914 C C . LEU A 1 242 ? -12.611 -16.969 21.221 1.00 95.31 242 LEU A C 1
ATOM 1916 O O . LEU A 1 242 ? -13.500 -16.729 22.041 1.00 95.31 242 LEU A O 1
ATOM 1920 N N . VAL A 1 243 ? -12.382 -16.184 20.161 1.00 92.44 243 VAL A N 1
ATOM 1921 C CA . VAL A 1 243 ? -13.185 -14.982 19.866 1.00 92.44 243 VAL A CA 1
ATOM 1922 C C . VAL A 1 243 ? -14.664 -15.343 19.698 1.00 92.44 243 VAL A C 1
ATOM 1924 O O . VAL A 1 243 ? -15.520 -14.743 20.353 1.00 92.44 243 VAL A O 1
ATOM 1927 N N . ALA A 1 244 ? -14.974 -16.361 18.887 1.00 92.94 244 ALA A N 1
ATOM 1928 C CA . ALA A 1 244 ? -16.347 -16.822 18.675 1.00 92.94 244 ALA A CA 1
ATOM 1929 C C . ALA A 1 244 ? -17.009 -17.299 19.981 1.00 92.94 244 ALA A C 1
ATOM 1931 O O . ALA A 1 244 ? -18.149 -16.934 20.272 1.00 92.94 244 ALA A O 1
ATOM 1932 N N . SER A 1 245 ? -16.283 -18.062 20.804 1.00 95.19 245 SER A N 1
ATOM 1933 C CA . SER A 1 245 ? -16.770 -18.563 22.096 1.00 95.19 245 SER A CA 1
ATOM 1934 C C . SER A 1 245 ? -17.113 -17.438 23.078 1.00 95.19 245 SER A C 1
ATOM 1936 O O . SER A 1 245 ? -18.146 -17.483 23.750 1.00 95.19 245 SER A O 1
ATOM 1938 N N . VAL A 1 246 ? -16.273 -16.402 23.168 1.00 94.12 246 VAL A N 1
ATOM 1939 C CA . VAL A 1 246 ? -16.554 -15.236 24.020 1.00 94.12 246 VAL A CA 1
ATOM 1940 C C . VAL A 1 246 ? -17.761 -14.458 23.501 1.00 94.12 246 VAL A C 1
ATOM 1942 O O . VAL A 1 246 ? -18.650 -14.135 24.291 1.00 94.12 246 VAL A O 1
ATOM 1945 N N . ALA A 1 247 ? -17.821 -14.199 22.191 1.00 91.69 247 ALA A N 1
ATOM 1946 C CA . ALA A 1 247 ? -18.922 -13.459 21.582 1.00 91.69 247 ALA A CA 1
ATOM 1947 C C . ALA A 1 247 ? -20.278 -14.124 21.874 1.00 91.69 247 ALA A C 1
ATOM 1949 O O . ALA A 1 247 ? -21.204 -13.460 22.330 1.00 91.69 247 ALA A O 1
ATOM 1950 N N . ILE A 1 248 ? -20.380 -15.446 21.713 1.00 90.44 248 ILE A N 1
ATOM 1951 C CA . ILE A 1 248 ? -21.620 -16.196 21.972 1.00 90.44 248 ILE A CA 1
ATOM 1952 C C . ILE A 1 248 ? -22.016 -16.143 23.444 1.00 90.44 248 ILE A C 1
ATOM 1954 O O . ILE A 1 248 ? -23.154 -15.796 23.753 1.00 90.44 248 ILE A O 1
ATOM 1958 N N . ARG A 1 249 ? -21.076 -16.416 24.361 1.00 90.25 249 ARG A N 1
ATOM 1959 C CA . ARG A 1 249 ? -21.349 -16.367 25.808 1.00 90.25 249 ARG A CA 1
ATOM 1960 C C . ARG A 1 249 ? -21.835 -14.992 26.264 1.00 90.25 249 ARG A C 1
ATOM 1962 O O . ARG A 1 249 ? -22.585 -14.904 27.235 1.00 90.25 249 ARG A O 1
ATOM 1969 N N . HIS A 1 250 ? -21.386 -13.921 25.610 1.00 88.12 250 HIS A N 1
ATOM 1970 C CA . HIS A 1 250 ? -21.869 -12.572 25.884 1.00 88.12 250 HIS A CA 1
ATOM 1971 C C . HIS A 1 250 ? -23.264 -12.323 25.287 1.00 88.12 250 HIS A C 1
ATOM 1973 O O . HIS A 1 250 ? -24.132 -11.770 25.965 1.00 88.12 250 HIS A O 1
ATOM 1979 N N . LEU A 1 251 ? -23.511 -12.774 24.053 1.00 83.25 251 LEU A N 1
ATOM 1980 C CA . LEU A 1 251 ? -24.817 -12.662 23.391 1.00 83.25 251 LEU A CA 1
ATOM 1981 C C . LEU A 1 251 ? -25.932 -13.412 24.132 1.00 83.25 251 LEU A C 1
ATOM 1983 O O . LEU A 1 251 ? -27.053 -12.923 24.200 1.00 83.25 251 LEU A O 1
ATOM 1987 N N . GLU A 1 252 ? -25.641 -14.563 24.741 1.00 81.56 252 GLU A N 1
ATOM 1988 C CA . GLU A 1 252 ? -26.617 -15.304 25.558 1.00 81.56 252 GLU A CA 1
ATOM 1989 C C . GLU A 1 252 ? -27.066 -14.543 26.815 1.00 81.56 252 GLU A C 1
ATOM 1991 O O . GLU A 1 252 ? -28.169 -14.770 27.313 1.00 81.56 252 GLU A O 1
ATOM 1996 N N . LYS A 1 253 ? -26.215 -13.648 27.330 1.00 78.00 253 LYS A N 1
ATOM 1997 C CA . LYS A 1 253 ? -26.429 -12.889 28.572 1.00 78.00 253 LYS A CA 1
ATOM 1998 C C . LYS A 1 253 ? -26.948 -11.469 28.347 1.00 78.00 253 LYS A C 1
ATOM 2000 O O . LYS A 1 253 ? -27.215 -10.774 29.322 1.00 78.00 253 LYS A O 1
ATOM 2005 N N . SER A 1 254 ? -27.038 -11.022 27.098 1.00 70.62 254 SER A N 1
ATOM 2006 C CA . SER A 1 254 ? -27.424 -9.659 26.731 1.00 70.62 254 SER A CA 1
ATOM 2007 C C . SER A 1 254 ? -28.742 -9.651 25.956 1.00 70.62 254 SER A C 1
ATOM 2009 O O . SER A 1 254 ? -29.124 -10.643 25.336 1.00 70.62 254 SER A O 1
ATOM 2011 N N . ASP A 1 255 ? -29.416 -8.499 25.919 1.00 56.91 255 ASP A N 1
ATOM 2012 C CA . ASP A 1 255 ? -30.597 -8.271 25.067 1.00 56.91 255 ASP A CA 1
ATOM 2013 C C . ASP A 1 255 ? -30.251 -8.208 23.562 1.00 56.91 255 ASP A C 1
ATOM 2015 O O . ASP A 1 255 ? -31.096 -7.911 22.717 1.00 56.91 255 ASP A O 1
ATOM 2019 N N . ALA A 1 256 ? -29.015 -8.558 23.186 1.00 53.66 256 ALA A N 1
ATOM 2020 C CA . ALA A 1 256 ? -28.471 -8.525 21.831 1.00 53.66 256 ALA A CA 1
ATOM 2021 C C . ALA A 1 256 ? -29.100 -9.544 20.853 1.00 53.66 256 ALA A C 1
ATOM 2023 O O . ALA A 1 256 ? -28.625 -9.704 19.728 1.00 53.66 256 ALA A O 1
ATOM 2024 N N . ARG A 1 257 ? -30.223 -10.178 21.222 1.00 55.12 257 ARG A N 1
ATOM 2025 C CA . ARG A 1 257 ? -31.080 -10.963 20.310 1.00 55.12 257 ARG A CA 1
ATOM 2026 C C . ARG A 1 257 ? -31.662 -10.134 19.158 1.00 55.12 257 ARG A C 1
ATOM 2028 O O . ARG A 1 257 ? -32.238 -10.714 18.239 1.00 55.12 257 ARG A O 1
ATOM 2035 N N . GLN A 1 258 ? -31.503 -8.808 19.182 1.00 61.16 258 GLN A N 1
ATOM 2036 C CA . GLN A 1 258 ? -31.988 -7.889 18.147 1.00 61.16 258 GLN A CA 1
ATOM 2037 C C . GLN A 1 258 ? -31.511 -8.228 16.718 1.00 61.16 258 GLN A C 1
ATOM 2039 O O . GLN A 1 258 ? -32.220 -7.924 15.764 1.00 61.16 258 GLN A O 1
ATOM 2044 N N . TRP A 1 259 ? -30.372 -8.917 16.551 1.00 64.25 259 TRP A N 1
ATOM 2045 C CA . TRP A 1 259 ? -29.807 -9.262 15.232 1.00 64.25 259 TRP A CA 1
ATOM 2046 C C . TRP A 1 259 ? -30.004 -10.726 14.804 1.00 64.25 259 TRP A C 1
ATOM 2048 O O . TRP A 1 259 ? -29.481 -11.145 13.771 1.00 64.25 259 TRP A O 1
ATOM 2058 N N . GLY A 1 260 ? -30.770 -11.510 15.567 1.00 65.81 260 GLY A N 1
ATOM 2059 C CA . GLY A 1 260 ? -31.090 -12.904 15.256 1.00 65.81 260 GLY A CA 1
ATOM 2060 C C . GLY A 1 260 ? -30.866 -13.861 16.427 1.00 65.81 260 GLY A C 1
ATOM 2061 O O . GLY A 1 260 ? -30.267 -13.522 17.443 1.00 65.81 260 GLY A O 1
ATOM 2062 N N . SER A 1 261 ? -31.354 -15.096 16.283 1.00 67.62 261 SER A N 1
ATOM 2063 C CA . SER A 1 261 ? -31.298 -16.114 17.343 1.00 67.62 261 SER A CA 1
ATOM 2064 C C . SER A 1 261 ? -29.949 -16.831 17.464 1.00 67.62 261 SER A C 1
ATOM 2066 O O . SER A 1 261 ? -29.758 -17.592 18.408 1.00 67.62 261 SER A O 1
ATOM 2068 N N . LYS A 1 262 ? -29.042 -16.663 16.491 1.00 80.50 262 LYS A N 1
ATOM 2069 C CA . LYS A 1 262 ? -27.729 -17.323 16.438 1.00 80.50 262 LYS A CA 1
ATOM 2070 C C . LYS A 1 262 ? -26.678 -16.402 15.828 1.00 80.50 262 LYS A C 1
ATOM 2072 O O . LYS A 1 262 ? -26.953 -15.744 14.828 1.00 80.50 262 LYS A O 1
ATOM 2077 N N . LEU A 1 263 ? -25.462 -16.437 16.373 1.00 87.88 263 LEU A N 1
ATOM 2078 C CA . LEU A 1 263 ? -24.298 -15.766 15.793 1.00 87.88 263 LEU A CA 1
ATOM 2079 C C . LEU A 1 263 ? -23.940 -16.391 14.438 1.00 87.88 263 LEU A C 1
ATOM 2081 O O . LEU A 1 263 ? -23.888 -17.617 14.311 1.00 87.88 263 LEU A O 1
ATOM 2085 N N . HIS A 1 264 ? -23.679 -15.551 13.439 1.00 91.31 264 HIS A N 1
ATOM 2086 C CA . HIS A 1 264 ? -23.193 -15.980 12.131 1.00 91.31 264 HIS A CA 1
ATOM 2087 C C . HIS A 1 264 ? -21.667 -16.148 12.159 1.00 91.31 264 HIS A C 1
ATOM 2089 O O . HIS A 1 264 ? -20.950 -15.240 12.584 1.00 91.31 264 HIS A O 1
ATOM 2095 N N . THR A 1 265 ? -21.171 -17.289 11.680 1.00 93.44 265 THR A N 1
ATOM 2096 C CA . THR A 1 265 ? -19.731 -17.566 11.553 1.00 93.44 265 THR A CA 1
ATOM 2097 C C . THR A 1 265 ? -19.368 -17.900 10.113 1.00 93.44 265 THR A C 1
ATOM 2099 O O . THR A 1 265 ? -20.154 -18.535 9.413 1.00 93.44 265 THR A O 1
ATOM 2102 N N . PHE A 1 266 ? -18.191 -17.472 9.659 1.00 91.38 266 PHE A N 1
ATOM 2103 C CA . PHE A 1 266 ? -17.767 -17.598 8.262 1.00 91.38 266 PHE A CA 1
ATOM 2104 C C . PHE A 1 266 ? -16.411 -18.286 8.159 1.00 91.38 266 PHE A C 1
ATOM 2106 O O . PHE A 1 266 ? -15.472 -17.898 8.850 1.00 91.38 266 PHE A O 1
ATOM 2113 N N . CYS A 1 267 ? -16.303 -19.266 7.267 1.00 91.31 267 CYS A N 1
ATOM 2114 C CA . CYS A 1 267 ? -15.045 -19.910 6.902 1.00 91.31 267 CYS A CA 1
ATOM 2115 C C . CYS A 1 267 ? -14.936 -19.960 5.376 1.00 91.31 267 CYS A C 1
ATOM 2117 O O . CYS A 1 267 ? -15.951 -20.139 4.700 1.00 91.31 267 CYS A O 1
ATOM 2119 N N . ILE A 1 268 ? -13.730 -19.810 4.826 1.00 88.81 268 ILE A N 1
ATOM 2120 C CA . ILE A 1 268 ? -13.481 -19.965 3.391 1.00 88.81 268 ILE A CA 1
ATOM 2121 C C . ILE A 1 268 ? -12.331 -20.932 3.135 1.00 88.81 268 ILE A C 1
ATOM 2123 O O . ILE A 1 268 ? -11.324 -20.919 3.835 1.00 88.81 268 ILE A O 1
ATOM 2127 N N . GLY A 1 269 ? -12.467 -21.758 2.103 1.00 90.12 269 GLY A N 1
ATOM 2128 C CA . GLY A 1 269 ? -11.426 -22.698 1.719 1.00 90.12 269 GLY A CA 1
ATOM 2129 C C . GLY A 1 269 ? -11.698 -23.355 0.375 1.00 90.12 269 GLY A C 1
ATOM 2130 O O . GLY A 1 269 ? -12.793 -23.258 -0.185 1.00 90.12 269 GLY A O 1
ATOM 2131 N N . LEU A 1 270 ? -10.692 -24.060 -0.137 1.00 89.75 270 LEU A N 1
ATOM 2132 C CA . LEU A 1 270 ? -10.910 -25.027 -1.208 1.00 89.75 270 LEU A CA 1
ATOM 2133 C C . LEU A 1 270 ? -11.781 -26.168 -0.676 1.00 89.75 270 LEU A C 1
ATOM 2135 O O . LEU A 1 270 ? -11.696 -26.535 0.496 1.00 89.75 270 LEU A O 1
ATOM 2139 N N . LYS A 1 271 ? -12.606 -26.759 -1.540 1.00 89.56 271 LYS A N 1
ATOM 2140 C CA . LYS A 1 271 ? -13.490 -27.861 -1.150 1.00 89.56 271 LYS A CA 1
ATOM 2141 C C . LYS A 1 271 ? -12.692 -28.994 -0.487 1.00 89.56 271 LYS A C 1
ATOM 2143 O O . LYS A 1 271 ? -11.799 -29.565 -1.107 1.00 89.56 271 LYS A O 1
ATOM 2148 N N . GLY A 1 272 ? -13.051 -29.331 0.753 1.00 85.81 272 GLY A N 1
ATOM 2149 C CA . GLY A 1 272 ? -12.382 -30.372 1.542 1.00 85.81 272 GLY A CA 1
ATOM 2150 C C . GLY A 1 272 ? -11.117 -29.922 2.281 1.00 85.81 272 GLY A C 1
ATOM 2151 O O . GLY A 1 272 ? -10.381 -30.781 2.763 1.00 85.81 272 GLY A O 1
ATOM 2152 N N . SER A 1 273 ? -10.843 -28.615 2.377 1.00 88.25 273 SER A N 1
ATOM 2153 C CA . SER A 1 273 ? -9.699 -28.113 3.142 1.00 88.25 273 SER A CA 1
ATOM 2154 C C . SER A 1 273 ? -9.823 -28.423 4.646 1.00 88.25 273 SER A C 1
ATOM 2156 O O . SER A 1 273 ? -10.937 -28.524 5.176 1.00 88.25 273 SER A O 1
ATOM 2158 N N . PRO A 1 274 ? -8.687 -28.568 5.357 1.00 84.62 274 PRO A N 1
ATOM 2159 C CA . PRO A 1 274 ? -8.687 -28.825 6.797 1.00 84.62 274 PRO A CA 1
ATOM 2160 C C . PRO A 1 274 ? -9.369 -27.707 7.598 1.00 84.62 274 PRO A C 1
ATOM 2162 O O . PRO A 1 274 ? -10.083 -28.012 8.550 1.00 84.62 274 PRO A O 1
ATOM 2165 N N . ASP A 1 275 ? -9.226 -26.446 7.175 1.00 80.62 275 ASP A N 1
ATOM 2166 C CA . ASP A 1 275 ? -9.836 -25.292 7.851 1.00 80.62 275 ASP A CA 1
ATOM 2167 C C . ASP A 1 275 ? -11.368 -25.348 7.831 1.00 80.62 275 ASP A C 1
ATOM 2169 O O . ASP A 1 275 ? -12.011 -25.059 8.835 1.00 80.62 275 ASP A O 1
ATOM 2173 N N . LEU A 1 276 ? -11.980 -25.793 6.724 1.00 88.25 276 LEU A N 1
ATOM 2174 C CA . LEU A 1 276 ? -13.442 -25.924 6.652 1.00 88.25 276 LEU A CA 1
ATOM 2175 C C . LEU A 1 276 ? -13.947 -26.999 7.616 1.00 88.25 276 LEU A C 1
ATOM 2177 O O . LEU A 1 276 ? -14.964 -26.816 8.283 1.00 88.25 276 LEU A O 1
ATOM 2181 N N . LYS A 1 277 ? -13.211 -28.111 7.732 1.00 91.50 277 LYS A N 1
ATOM 2182 C CA . LYS A 1 277 ? -13.543 -29.178 8.679 1.00 91.50 277 LYS A CA 1
ATOM 2183 C C . LYS A 1 277 ? -13.429 -28.685 10.125 1.00 91.50 277 LYS A C 1
ATOM 2185 O O . LYS A 1 277 ? -14.375 -28.854 10.889 1.00 91.50 277 LYS A O 1
ATOM 2190 N N . ALA A 1 278 ? -12.308 -28.062 10.484 1.00 88.38 278 ALA A N 1
ATOM 2191 C CA . ALA A 1 278 ? -12.073 -27.557 11.836 1.00 88.38 278 ALA A CA 1
ATOM 2192 C C . ALA A 1 278 ? -13.059 -26.434 12.207 1.00 88.38 278 ALA A C 1
ATOM 2194 O O . ALA A 1 278 ? -13.649 -26.449 13.287 1.00 88.38 278 ALA A O 1
ATOM 2195 N N . GLY A 1 279 ? -13.299 -25.492 11.290 1.00 88.94 279 GLY A N 1
ATOM 2196 C CA . GLY A 1 279 ? -14.278 -24.421 11.464 1.00 88.94 279 GLY A CA 1
ATOM 2197 C C . GLY A 1 279 ? -15.683 -24.961 11.722 1.00 88.94 279 GLY A C 1
ATOM 2198 O O . GLY A 1 279 ? -16.367 -24.481 12.628 1.00 88.94 279 GLY A O 1
ATOM 2199 N N . LYS A 1 280 ? -16.083 -26.015 11.001 1.00 93.62 280 LYS A N 1
ATOM 2200 C CA . LYS A 1 280 ? -17.364 -26.694 11.207 1.00 93.62 280 LYS A CA 1
ATOM 2201 C C . LYS A 1 280 ? -17.462 -27.392 12.564 1.00 93.62 280 LYS A C 1
ATOM 2203 O O . LYS A 1 280 ? -18.477 -27.239 13.233 1.00 93.62 280 LYS A O 1
ATOM 2208 N N . GLU A 1 281 ? -16.422 -28.105 12.997 1.00 95.44 281 GLU A N 1
ATOM 2209 C CA . GLU A 1 281 ? -16.398 -28.763 14.314 1.00 95.44 281 GLU A CA 1
ATOM 2210 C C . GLU A 1 281 ? -16.616 -27.753 15.452 1.00 95.44 281 GLU A C 1
ATOM 2212 O O . GLU A 1 281 ? -17.441 -27.971 16.344 1.00 95.44 281 GLU A O 1
ATOM 2217 N N . VAL A 1 282 ? -15.935 -26.605 15.389 1.00 94.38 282 VAL A N 1
ATOM 2218 C CA . VAL A 1 282 ? -16.109 -25.527 16.372 1.00 94.38 282 VAL A CA 1
ATOM 2219 C C . VAL A 1 282 ? -17.493 -24.893 16.255 1.00 94.38 282 VAL A C 1
ATOM 2221 O O . VAL A 1 282 ? -18.135 -24.610 17.267 1.00 94.38 282 VAL A O 1
ATOM 2224 N N . ALA A 1 283 ? -17.985 -24.684 15.036 1.00 94.88 283 ALA A N 1
ATOM 2225 C CA . ALA A 1 283 ? -19.298 -24.106 14.812 1.00 94.88 283 ALA A CA 1
ATOM 2226 C C . ALA A 1 283 ? -20.441 -24.980 15.347 1.00 94.88 283 ALA A C 1
ATOM 2228 O O . ALA A 1 283 ? -21.386 -24.427 15.918 1.00 94.88 283 ALA A O 1
ATOM 2229 N N . ASP A 1 284 ? -20.337 -26.302 15.186 1.00 96.06 284 ASP A N 1
ATOM 2230 C CA . ASP A 1 284 ? -21.281 -27.295 15.702 1.00 96.06 284 ASP A CA 1
ATOM 2231 C C . ASP A 1 284 ? -21.254 -27.317 17.237 1.00 96.06 284 ASP A C 1
ATOM 2233 O O . ASP A 1 284 ? -22.310 -27.267 17.870 1.00 96.06 284 ASP A O 1
ATOM 2237 N N . TYR A 1 285 ? -20.058 -27.290 17.843 1.00 95.88 285 TYR A N 1
ATOM 2238 C CA . TYR A 1 285 ? -19.891 -27.194 19.298 1.00 95.88 285 TYR A CA 1
ATOM 2239 C C . TYR A 1 285 ? -20.509 -25.911 19.875 1.00 95.88 285 TYR A C 1
ATOM 2241 O O . TYR A 1 285 ? -21.184 -25.942 20.902 1.00 95.88 285 TYR A O 1
ATOM 2249 N N . LEU A 1 286 ? -20.297 -24.778 19.202 1.00 93.19 286 LEU A N 1
ATOM 2250 C CA . LEU A 1 286 ? -20.799 -23.469 19.619 1.00 93.19 286 LEU A CA 1
ATOM 2251 C C . LEU A 1 286 ? -22.261 -23.205 19.206 1.00 93.19 286 LEU A C 1
ATOM 2253 O O . LEU A 1 286 ? -22.842 -22.197 19.605 1.00 93.19 286 LEU A O 1
ATOM 2257 N N . GLY A 1 287 ? -22.863 -24.066 18.381 1.00 93.25 287 GLY A N 1
ATOM 2258 C CA . GLY A 1 287 ? -24.245 -23.928 17.917 1.00 93.25 287 GLY A CA 1
ATOM 2259 C C . GLY A 1 287 ? -24.508 -22.746 16.971 1.00 93.25 287 GLY A C 1
ATOM 2260 O O . GLY A 1 287 ? -25.658 -22.299 16.865 1.00 93.25 287 GLY A O 1
ATOM 2261 N N . THR A 1 288 ? -23.482 -22.242 16.276 1.00 92.50 288 THR A N 1
ATOM 2262 C CA . THR A 1 288 ? -23.562 -21.041 15.414 1.00 92.50 288 THR A CA 1
ATOM 2263 C C . THR A 1 288 ? -24.306 -21.281 14.098 1.00 92.50 288 THR A C 1
ATOM 2265 O O . THR A 1 288 ? -24.518 -22.416 13.672 1.00 92.50 288 THR A O 1
ATOM 2268 N N . ARG A 1 289 ? -24.718 -20.202 13.419 1.00 92.62 289 ARG A N 1
ATOM 2269 C CA . ARG A 1 289 ? -25.143 -20.274 12.015 1.00 92.62 289 ARG A CA 1
ATOM 2270 C C . ARG A 1 289 ? -23.903 -20.181 11.127 1.00 92.62 289 ARG A C 1
ATOM 2272 O O . ARG A 1 289 ? -23.489 -19.083 10.757 1.00 92.62 289 ARG A O 1
ATOM 2279 N N . HIS A 1 290 ? -23.317 -21.336 10.834 1.00 94.38 290 HIS A N 1
ATOM 2280 C CA . HIS A 1 290 ? -22.072 -21.437 10.080 1.00 94.38 290 HIS A CA 1
ATOM 2281 C C . HIS A 1 290 ? -22.282 -21.318 8.572 1.00 94.38 290 HIS A C 1
ATOM 2283 O O . HIS A 1 290 ? -23.180 -21.945 8.008 1.00 94.38 290 HIS A O 1
ATOM 2289 N N . HIS A 1 291 ? -21.420 -20.541 7.925 1.00 93.81 291 HIS A N 1
ATOM 2290 C CA . HIS A 1 291 ? -21.362 -20.368 6.481 1.00 93.81 291 HIS A CA 1
ATOM 2291 C C . HIS A 1 291 ? -20.015 -20.883 5.986 1.00 93.81 291 HIS A C 1
ATOM 2293 O O . HIS A 1 291 ? -18.986 -20.221 6.134 1.00 93.81 291 HIS A O 1
ATOM 2299 N N . GLU A 1 292 ? -20.042 -22.072 5.395 1.00 92.25 292 GLU A N 1
ATOM 2300 C CA . GLU A 1 292 ? -18.893 -22.669 4.723 1.00 92.25 292 GLU A CA 1
ATOM 2301 C C . GLU A 1 292 ? -18.846 -22.152 3.280 1.00 92.25 292 GLU A C 1
ATOM 2303 O O . GLU A 1 292 ? -19.728 -22.444 2.469 1.00 92.25 292 GLU A O 1
ATOM 2308 N N . LEU A 1 293 ? -17.850 -21.329 2.965 1.00 90.75 293 LEU A N 1
ATOM 2309 C CA . LEU A 1 293 ? -17.699 -20.697 1.661 1.00 90.75 293 LEU A CA 1
ATOM 2310 C C . LEU A 1 293 ? -16.590 -21.397 0.874 1.00 90.75 293 LEU A C 1
ATOM 2312 O O . LEU A 1 293 ? -15.490 -21.619 1.372 1.00 90.75 293 LEU A O 1
ATOM 2316 N N . HIS A 1 294 ? -16.860 -21.710 -0.391 1.00 93.06 294 HIS A N 1
ATOM 2317 C CA . HIS A 1 294 ? -15.863 -22.308 -1.282 1.00 93.06 294 HIS A CA 1
ATOM 2318 C C . HIS A 1 294 ? -15.379 -21.318 -2.328 1.00 93.06 294 HIS A C 1
ATOM 2320 O O . HIS A 1 294 ? -16.126 -20.425 -2.730 1.00 93.06 294 HIS A O 1
ATOM 2326 N N . PHE A 1 295 ? -14.151 -21.504 -2.789 1.00 91.38 295 PHE A N 1
ATOM 2327 C CA . PHE A 1 295 ? -13.639 -20.901 -4.014 1.00 91.38 295 PHE A CA 1
ATOM 2328 C C . PHE A 1 295 ? -12.850 -21.950 -4.801 1.00 91.38 295 PHE A C 1
ATOM 2330 O O . PHE A 1 295 ? -12.417 -22.968 -4.254 1.00 91.38 295 PHE A O 1
ATOM 2337 N N . THR A 1 296 ? -12.701 -21.724 -6.097 1.00 94.00 296 THR A N 1
ATOM 2338 C CA . THR A 1 296 ? -11.859 -22.516 -6.990 1.00 94.00 296 THR A CA 1
ATOM 2339 C C . THR A 1 296 ? -10.491 -21.862 -7.141 1.00 94.00 296 THR A C 1
ATOM 2341 O O . THR A 1 296 ? -10.327 -20.663 -6.928 1.00 94.00 296 THR A O 1
ATOM 2344 N N . VAL A 1 297 ? -9.491 -22.643 -7.551 1.00 93.00 297 VAL A N 1
ATOM 2345 C CA . VAL A 1 297 ? -8.155 -22.098 -7.837 1.00 93.00 297 VAL A CA 1
ATOM 2346 C C . VAL A 1 297 ? -8.222 -21.017 -8.920 1.00 93.00 297 VAL A C 1
ATOM 2348 O O . VAL A 1 297 ? -7.558 -19.997 -8.778 1.00 93.00 297 VAL A O 1
ATOM 2351 N N . GLN A 1 298 ? -9.059 -21.202 -9.947 1.00 95.00 298 GLN A N 1
ATOM 2352 C CA . GLN A 1 298 ? -9.220 -20.221 -11.020 1.00 95.00 298 GLN A CA 1
ATOM 2353 C C . GLN A 1 298 ? -9.809 -18.903 -10.505 1.00 95.00 298 GLN A C 1
ATOM 2355 O O . GLN A 1 298 ? -9.218 -17.864 -10.751 1.00 95.00 298 GLN A O 1
ATOM 2360 N N . GLU A 1 299 ? -10.874 -18.938 -9.693 1.00 90.06 299 GLU A N 1
ATOM 2361 C CA . GLU A 1 299 ? -11.409 -17.724 -9.044 1.00 90.06 299 GLU A CA 1
ATOM 2362 C C . GLU A 1 299 ? -10.354 -17.024 -8.173 1.00 90.06 299 GLU A C 1
ATOM 2364 O O . GLU A 1 299 ? -10.337 -15.799 -8.078 1.00 90.06 299 GLU A O 1
ATOM 2369 N N . GLY A 1 300 ? -9.469 -17.795 -7.532 1.00 91.31 300 GLY A N 1
ATOM 2370 C CA . GLY A 1 300 ? -8.335 -17.251 -6.792 1.00 91.31 300 GLY A CA 1
ATOM 2371 C C . GLY A 1 300 ? -7.329 -16.538 -7.697 1.00 91.31 300 GLY A C 1
ATOM 2372 O O . GLY A 1 300 ? -6.910 -15.435 -7.366 1.00 91.31 300 GLY A O 1
ATOM 2373 N N . ILE A 1 301 ? -6.960 -17.146 -8.830 1.00 92.44 301 ILE A N 1
ATOM 2374 C CA . ILE A 1 301 ? -6.036 -16.567 -9.820 1.00 92.44 301 ILE A CA 1
ATOM 2375 C C . ILE A 1 301 ? -6.633 -15.300 -10.439 1.00 92.44 301 ILE A C 1
ATOM 2377 O O . ILE A 1 301 ? -5.961 -14.271 -10.477 1.00 92.44 301 ILE A O 1
ATOM 2381 N N . ASP A 1 302 ? -7.897 -15.356 -10.857 1.00 92.19 302 ASP A N 1
ATOM 2382 C CA . ASP A 1 302 ? -8.607 -14.243 -11.494 1.00 92.19 302 ASP A CA 1
ATOM 2383 C C . ASP A 1 302 ? -8.737 -13.034 -10.553 1.00 92.19 302 ASP A C 1
ATOM 2385 O O . ASP A 1 302 ? -8.759 -11.890 -10.998 1.00 92.19 302 ASP A O 1
ATOM 2389 N N . ALA A 1 303 ? -8.780 -13.267 -9.236 1.00 91.19 303 ALA A N 1
ATOM 2390 C CA . ALA A 1 303 ? -8.873 -12.209 -8.236 1.00 91.19 303 ALA A CA 1
ATOM 2391 C C . ALA A 1 303 ? -7.529 -11.537 -7.896 1.00 91.19 303 ALA A C 1
ATOM 2393 O O . ALA A 1 303 ? -7.541 -10.523 -7.200 1.00 91.19 303 ALA A O 1
ATOM 2394 N N . ILE A 1 304 ? -6.377 -12.062 -8.341 1.00 92.62 304 ILE A N 1
ATOM 2395 C CA . ILE A 1 304 ? -5.053 -11.574 -7.899 1.00 92.62 304 ILE A CA 1
ATOM 2396 C C . ILE A 1 304 ? -4.864 -10.082 -8.192 1.00 92.62 304 ILE A C 1
ATOM 2398 O O . ILE A 1 304 ? -4.356 -9.359 -7.335 1.00 92.62 304 ILE A O 1
ATOM 2402 N N . GLU A 1 305 ? -5.279 -9.608 -9.368 1.00 93.25 305 GLU A N 1
ATOM 2403 C CA . GLU A 1 305 ? -5.141 -8.198 -9.744 1.00 93.25 305 GLU A CA 1
ATOM 2404 C C . GLU A 1 305 ? -5.956 -7.283 -8.818 1.00 93.25 305 GLU A C 1
ATOM 2406 O O . GLU A 1 305 ? -5.411 -6.334 -8.249 1.00 93.25 305 GLU A O 1
ATOM 2411 N N . GLU A 1 306 ? -7.232 -7.614 -8.584 1.00 91.00 306 GLU A N 1
ATOM 2412 C CA . GLU A 1 306 ? -8.091 -6.882 -7.644 1.00 91.00 306 GLU A CA 1
ATOM 2413 C C . GLU A 1 306 ? -7.515 -6.923 -6.220 1.00 91.00 306 GLU A C 1
ATOM 2415 O O . GLU A 1 306 ? -7.510 -5.915 -5.514 1.00 91.00 306 GLU A O 1
ATOM 2420 N N . VAL A 1 307 ? -6.983 -8.070 -5.792 1.00 91.19 307 VAL A N 1
ATOM 2421 C CA . VAL A 1 307 ? -6.372 -8.230 -4.465 1.00 91.19 307 VAL A CA 1
ATOM 2422 C C . VAL A 1 307 ? -5.142 -7.335 -4.325 1.00 91.19 307 VAL A C 1
ATOM 2424 O O . VAL A 1 307 ? -5.025 -6.634 -3.322 1.00 91.19 307 VAL A O 1
ATOM 2427 N N . ILE A 1 308 ? -4.250 -7.298 -5.319 1.00 88.50 308 ILE A N 1
ATOM 2428 C CA . ILE A 1 308 ? -3.085 -6.399 -5.312 1.00 88.50 308 ILE A CA 1
ATOM 2429 C C . ILE A 1 308 ? -3.546 -4.939 -5.273 1.00 88.50 308 ILE A C 1
ATOM 2431 O O . ILE A 1 308 ? -3.016 -4.156 -4.485 1.00 88.50 308 ILE A O 1
ATOM 2435 N N . TYR A 1 309 ? -4.566 -4.577 -6.057 1.00 89.38 309 TYR A N 1
ATOM 2436 C CA . TYR A 1 309 ? -5.137 -3.230 -6.054 1.00 89.38 309 TYR A CA 1
ATOM 2437 C C . TYR A 1 309 ? -5.702 -2.830 -4.681 1.00 89.38 309 TYR A C 1
ATOM 2439 O O . TYR A 1 309 ? -5.495 -1.707 -4.216 1.00 89.38 309 TYR A O 1
ATOM 2447 N N . HIS A 1 310 ? -6.409 -3.735 -4.004 1.00 87.88 310 HIS A N 1
ATOM 2448 C CA . HIS A 1 310 ? -7.028 -3.451 -2.710 1.00 87.88 310 HIS A CA 1
ATOM 2449 C C . HIS A 1 310 ? -6.040 -3.463 -1.544 1.00 87.88 310 HIS A C 1
ATOM 2451 O O . HIS A 1 310 ? -6.168 -2.629 -0.650 1.00 87.88 310 HIS A O 1
ATOM 2457 N N . VAL A 1 311 ? -5.074 -4.382 -1.544 1.00 86.19 311 VAL A N 1
ATOM 2458 C CA . VAL A 1 311 ? -4.090 -4.518 -0.458 1.00 86.19 311 VAL A CA 1
ATOM 2459 C C . VAL A 1 311 ? -2.905 -3.564 -0.639 1.00 86.19 311 VAL A C 1
ATOM 2461 O O . VAL A 1 311 ? -2.256 -3.200 0.336 1.00 86.19 311 VAL A O 1
ATOM 2464 N N . GLU A 1 312 ? -2.639 -3.123 -1.871 1.00 89.56 312 GLU A N 1
ATOM 2465 C CA . GLU A 1 312 ? -1.587 -2.154 -2.203 1.00 89.56 312 GLU A CA 1
ATOM 2466 C C . GLU A 1 312 ? -0.178 -2.641 -1.819 1.00 89.56 312 GLU A C 1
ATOM 2468 O O . GLU A 1 312 ? 0.669 -1.893 -1.326 1.00 89.56 312 GLU A O 1
ATOM 2473 N N . THR A 1 313 ? 0.075 -3.934 -2.037 1.00 82.50 313 THR A N 1
ATOM 2474 C CA . THR A 1 313 ? 1.357 -4.586 -1.753 1.00 82.50 313 THR A CA 1
ATOM 2475 C C . THR A 1 313 ? 1.674 -5.650 -2.794 1.00 82.50 313 THR A C 1
ATOM 2477 O O . THR A 1 313 ? 0.787 -6.189 -3.449 1.00 82.50 313 THR A O 1
ATOM 2480 N N . TYR A 1 314 ? 2.955 -5.981 -2.912 1.00 80.81 314 TYR A N 1
ATOM 2481 C CA . TYR A 1 314 ? 3.461 -7.080 -3.736 1.00 80.81 314 TYR A CA 1
ATOM 2482 C C . TYR A 1 314 ? 4.020 -8.236 -2.887 1.00 80.81 314 TYR A C 1
ATOM 2484 O O . TYR A 1 314 ? 4.583 -9.184 -3.432 1.00 80.81 314 TYR A O 1
ATOM 2492 N N . ASP A 1 315 ? 3.900 -8.171 -1.553 1.00 81.44 315 ASP A N 1
ATOM 2493 C CA . ASP A 1 315 ? 4.380 -9.236 -0.670 1.00 81.44 315 ASP A CA 1
ATOM 2494 C C . ASP A 1 315 ? 3.637 -10.557 -0.930 1.00 81.44 315 ASP A C 1
ATOM 2496 O O . ASP A 1 315 ? 2.414 -10.655 -0.804 1.00 81.44 315 ASP A O 1
ATOM 2500 N N . VAL A 1 316 ? 4.402 -11.601 -1.253 1.00 78.50 316 VAL A N 1
ATOM 2501 C CA . VAL A 1 316 ? 3.873 -12.905 -1.679 1.00 78.50 316 VAL A CA 1
ATOM 2502 C C . VAL A 1 316 ? 3.002 -13.545 -0.600 1.00 78.50 316 VAL A C 1
ATOM 2504 O O . VAL A 1 316 ? 1.943 -14.096 -0.905 1.00 78.50 316 VAL A O 1
ATOM 2507 N N . THR A 1 317 ? 3.430 -13.484 0.662 1.00 78.69 317 THR A N 1
ATOM 2508 C CA . THR A 1 317 ? 2.695 -14.095 1.780 1.00 78.69 317 THR A CA 1
ATOM 2509 C C . THR A 1 317 ? 1.352 -13.403 1.971 1.00 78.69 317 THR A C 1
ATOM 2511 O O . THR A 1 317 ? 0.336 -14.055 2.200 1.00 78.69 317 THR A O 1
ATOM 2514 N N . THR A 1 318 ? 1.345 -12.080 1.841 1.00 78.69 318 THR A N 1
ATOM 2515 C CA . THR A 1 318 ? 0.153 -11.250 1.951 1.00 78.69 318 THR A CA 1
ATOM 2516 C C . THR A 1 318 ? -0.826 -11.539 0.835 1.00 78.69 318 THR A C 1
ATOM 2518 O O . THR A 1 318 ? -1.973 -11.841 1.125 1.00 78.69 318 THR A O 1
ATOM 2521 N N . ILE A 1 319 ? -0.398 -11.507 -0.427 1.00 80.88 319 ILE A N 1
ATOM 2522 C CA . ILE A 1 319 ? -1.313 -11.739 -1.552 1.00 80.88 319 ILE A CA 1
ATOM 2523 C C . ILE A 1 319 ? -1.936 -13.137 -1.471 1.00 80.88 319 ILE A C 1
ATOM 2525 O O . ILE A 1 319 ? -3.146 -13.287 -1.658 1.00 80.88 319 ILE A O 1
ATOM 2529 N N . ARG A 1 320 ? -1.152 -14.153 -1.085 1.00 81.62 320 ARG A N 1
ATOM 2530 C CA . ARG A 1 320 ? -1.657 -15.518 -0.865 1.00 81.62 320 ARG A CA 1
ATOM 2531 C C . ARG A 1 320 ? -2.730 -15.591 0.224 1.00 81.62 320 ARG A C 1
ATOM 2533 O O . ARG A 1 320 ? -3.745 -16.242 0.003 1.00 81.62 320 ARG A O 1
ATOM 2540 N N . ALA A 1 321 ? -2.527 -14.934 1.367 1.00 81.31 321 ALA A N 1
ATOM 2541 C CA . ALA A 1 321 ? -3.490 -14.937 2.474 1.00 81.31 321 ALA A CA 1
ATOM 2542 C C . ALA A 1 321 ? -4.710 -14.033 2.204 1.00 81.31 321 ALA A C 1
ATOM 2544 O O . ALA A 1 321 ? -5.841 -14.382 2.539 1.00 81.31 321 ALA A O 1
ATOM 2545 N N . SER A 1 322 ? -4.500 -12.893 1.548 1.00 86.12 322 SER A N 1
ATOM 2546 C CA . SER A 1 322 ? -5.540 -11.904 1.264 1.00 86.12 322 SER A CA 1
ATOM 2547 C C . SER A 1 322 ? -6.501 -12.343 0.165 1.00 86.12 322 SER A C 1
ATOM 2549 O O . SER A 1 322 ? -7.650 -11.921 0.183 1.00 86.12 322 SER A O 1
ATOM 2551 N N . THR A 1 323 ? -6.082 -13.204 -0.765 1.00 91.38 323 THR A N 1
ATOM 2552 C CA . THR A 1 323 ? -6.951 -13.694 -1.851 1.00 91.38 323 THR A CA 1
ATOM 2553 C C . THR A 1 323 ? -8.217 -14.401 -1.333 1.00 91.38 323 THR A C 1
ATOM 2555 O O . THR A 1 323 ? -9.321 -13.949 -1.650 1.00 91.38 323 THR A O 1
ATOM 2558 N N . PRO A 1 324 ? -8.134 -15.452 -0.489 1.00 89.31 324 PRO A N 1
ATOM 2559 C CA . PRO A 1 324 ? -9.332 -16.059 0.089 1.00 89.31 324 PRO A CA 1
ATOM 2560 C C . PRO A 1 324 ? -10.091 -15.085 1.003 1.00 89.31 324 PRO A C 1
ATOM 2562 O O . PRO A 1 324 ? -11.318 -15.052 0.968 1.00 89.31 324 PRO A O 1
ATOM 2565 N N . MET A 1 325 ? -9.403 -14.230 1.766 1.00 87.69 325 MET A N 1
ATOM 2566 C CA . MET A 1 325 ? -10.059 -13.221 2.614 1.00 87.69 325 MET A CA 1
ATOM 2567 C C . MET A 1 325 ? -10.890 -12.216 1.802 1.00 87.69 325 MET A C 1
ATOM 2569 O O . MET A 1 325 ? -12.007 -11.871 2.191 1.00 87.69 325 MET A O 1
ATOM 2573 N N . PHE A 1 326 ? -10.381 -11.787 0.649 1.00 91.50 326 PHE A N 1
ATOM 2574 C CA . PHE A 1 326 ? -11.061 -10.895 -0.284 1.00 91.50 326 PHE A CA 1
ATOM 2575 C C . PHE A 1 326 ? -12.329 -11.543 -0.850 1.00 91.50 326 PHE A C 1
ATOM 2577 O O . PHE A 1 326 ? -13.418 -10.965 -0.773 1.00 91.50 326 PHE A O 1
ATOM 2584 N N . LEU A 1 327 ? -12.218 -12.783 -1.337 1.00 90.19 327 LEU A N 1
ATOM 2585 C CA . LEU A 1 327 ? -13.357 -13.551 -1.849 1.00 90.19 327 LEU A CA 1
ATOM 2586 C C . LEU A 1 327 ? -14.408 -13.815 -0.759 1.00 90.19 327 LEU A C 1
ATOM 2588 O O . LEU A 1 327 ? -15.611 -13.710 -1.009 1.00 90.19 327 LEU A O 1
ATOM 2592 N N . MET A 1 328 ? -13.967 -14.110 0.465 1.00 90.44 328 MET A N 1
ATOM 2593 C CA . MET A 1 328 ? -14.846 -14.285 1.619 1.00 90.44 328 MET A CA 1
ATOM 2594 C C . MET A 1 328 ? -15.586 -12.996 1.960 1.00 90.44 328 MET A C 1
ATOM 2596 O O . MET A 1 328 ? -16.805 -13.021 2.110 1.00 90.44 328 MET A O 1
ATOM 2600 N N . SER A 1 329 ? -14.881 -11.866 2.027 1.00 88.06 329 SER A N 1
ATOM 2601 C CA . SER A 1 329 ? -15.473 -10.556 2.316 1.00 88.06 329 SER A CA 1
ATOM 2602 C C . SER A 1 329 ? -16.559 -10.180 1.301 1.00 88.06 329 SER A C 1
ATOM 2604 O O . SER A 1 329 ? -17.658 -9.777 1.693 1.00 88.06 329 SER A O 1
ATOM 2606 N N . ARG A 1 330 ? -16.321 -10.424 0.000 1.00 87.00 330 ARG A N 1
ATOM 2607 C CA . ARG A 1 330 ? -17.335 -10.235 -1.057 1.00 87.00 330 ARG A CA 1
ATOM 2608 C C . ARG A 1 330 ? -18.613 -11.033 -0.772 1.00 87.00 330 ARG A C 1
ATOM 2610 O O . ARG A 1 330 ? -19.716 -10.496 -0.891 1.00 87.00 330 ARG A O 1
ATOM 2617 N N . LYS A 1 331 ? -18.481 -12.294 -0.347 1.00 88.50 331 LYS A N 1
ATOM 2618 C CA . LYS A 1 331 ? -19.623 -13.160 -0.001 1.00 88.50 331 LYS A CA 1
ATOM 2619 C C . LYS A 1 331 ? -20.314 -12.725 1.295 1.00 88.50 331 LYS A C 1
ATOM 2621 O O . LYS A 1 331 ? -21.538 -12.642 1.315 1.00 88.50 331 LYS A O 1
ATOM 2626 N N . ILE A 1 332 ? -19.565 -12.372 2.338 1.00 84.06 332 ILE A N 1
ATOM 2627 C CA . ILE A 1 332 ? -20.110 -11.858 3.609 1.00 84.06 332 ILE A CA 1
ATOM 2628 C C . ILE A 1 332 ? -20.954 -10.604 3.362 1.00 84.06 332 ILE A C 1
ATOM 2630 O O . ILE A 1 332 ? -22.094 -10.523 3.824 1.00 84.06 332 ILE A O 1
ATOM 2634 N N . LYS A 1 333 ? -20.441 -9.663 2.560 1.00 84.56 333 LYS A N 1
ATOM 2635 C CA . LYS A 1 333 ? -21.170 -8.444 2.197 1.00 84.56 333 LYS A CA 1
ATOM 2636 C C . LYS A 1 333 ? -22.469 -8.753 1.450 1.00 84.56 333 LYS A C 1
ATOM 2638 O O . LYS A 1 333 ? -23.481 -8.110 1.724 1.00 84.56 333 LYS A O 1
ATOM 2643 N N . SER A 1 334 ? -22.473 -9.754 0.563 1.00 82.19 334 SER A N 1
ATOM 2644 C CA . SER A 1 334 ? -23.686 -10.188 -0.155 1.00 82.19 334 SER A CA 1
ATOM 2645 C C . SER A 1 334 ? -24.777 -10.758 0.766 1.00 82.19 334 SER A C 1
ATOM 2647 O O . SER A 1 334 ? -25.954 -10.717 0.420 1.00 82.19 334 SER A O 1
ATOM 2649 N N . LEU A 1 335 ? -24.404 -11.222 1.965 1.00 85.38 335 LEU A N 1
ATOM 2650 C CA . LEU A 1 335 ? -25.324 -11.694 3.006 1.00 85.38 335 LEU A CA 1
ATOM 2651 C C . LEU A 1 335 ? -25.823 -10.566 3.928 1.00 85.38 335 LEU A C 1
ATOM 2653 O O . LEU A 1 335 ? -26.534 -10.838 4.893 1.00 85.38 335 LEU A O 1
ATOM 2657 N N . GLY A 1 336 ? -25.450 -9.311 3.656 1.00 82.06 336 GLY A N 1
ATOM 2658 C CA . GLY A 1 336 ? -25.873 -8.140 4.429 1.00 82.06 336 GLY A CA 1
ATOM 2659 C C . GLY A 1 336 ? -25.086 -7.899 5.721 1.00 82.06 336 GLY A C 1
ATOM 2660 O O . GLY A 1 336 ? -25.411 -6.971 6.459 1.00 82.06 336 GLY A O 1
ATOM 2661 N N . VAL A 1 337 ? -24.039 -8.684 5.995 1.00 85.94 337 VAL A N 1
ATOM 2662 C CA . VAL A 1 337 ? -23.171 -8.495 7.166 1.00 85.94 337 VAL A CA 1
ATOM 2663 C C . VAL A 1 337 ? -22.135 -7.412 6.865 1.00 85.94 337 VAL A C 1
ATOM 2665 O O . VAL A 1 337 ? -21.451 -7.464 5.840 1.00 85.94 337 VAL A O 1
ATOM 2668 N N . LYS A 1 338 ? -22.029 -6.411 7.749 1.00 84.44 338 LYS A N 1
ATOM 2669 C CA . LYS A 1 338 ? -21.125 -5.258 7.564 1.00 84.44 338 LYS A CA 1
ATOM 2670 C C . LYS A 1 338 ? -19.881 -5.297 8.453 1.00 84.44 338 LYS A C 1
ATOM 2672 O O . LYS A 1 338 ? -18.881 -4.677 8.098 1.00 84.44 338 LYS A O 1
ATOM 2677 N N . MET A 1 339 ? -19.940 -6.009 9.577 1.00 88.25 339 MET A N 1
ATOM 2678 C CA . MET A 1 339 ? -18.859 -6.095 10.559 1.00 88.25 339 MET A CA 1
ATOM 2679 C C . MET A 1 339 ? -18.559 -7.556 10.888 1.00 88.25 339 MET A C 1
ATOM 2681 O O . MET A 1 339 ? -19.471 -8.374 11.007 1.00 88.25 339 MET A O 1
ATOM 2685 N N . VAL A 1 340 ? -17.277 -7.892 11.017 1.00 88.25 340 VAL A N 1
ATOM 2686 C CA . VAL A 1 340 ? -16.845 -9.206 11.490 1.00 88.25 340 VAL A CA 1
ATOM 2687 C C . VAL A 1 340 ? -15.701 -9.070 12.482 1.00 88.25 340 VAL A C 1
ATOM 2689 O O . VAL A 1 340 ? -14.833 -8.216 12.313 1.00 88.25 340 VAL A O 1
ATOM 2692 N N . LEU A 1 341 ? -15.680 -9.940 13.488 1.00 87.75 341 LEU A N 1
ATOM 2693 C CA . LEU A 1 341 ? -14.519 -10.119 14.356 1.00 87.75 341 LEU A CA 1
ATOM 2694 C C . LEU A 1 341 ? -13.570 -11.172 13.775 1.00 87.75 341 LEU A C 1
ATOM 2696 O O . LEU A 1 341 ? -14.008 -12.134 13.140 1.00 87.75 341 LEU A O 1
ATOM 2700 N N . SER A 1 342 ? -12.277 -10.999 14.038 1.00 88.25 342 SER A N 1
ATOM 2701 C CA . SER A 1 342 ? -11.209 -11.925 13.654 1.00 88.25 342 SER A CA 1
ATOM 2702 C C . SER A 1 342 ? -10.273 -12.194 14.837 1.00 88.25 342 SER A C 1
ATOM 2704 O O . SER A 1 342 ? -10.264 -11.430 15.801 1.00 88.25 342 SER A O 1
ATOM 2706 N N . GLY A 1 343 ? -9.496 -13.278 14.753 1.00 83.19 343 GLY A N 1
ATOM 2707 C CA . GLY A 1 343 ? -8.467 -13.666 15.728 1.00 83.19 343 GLY A CA 1
ATOM 2708 C C . GLY A 1 343 ? -7.052 -13.164 15.405 1.00 83.19 343 GLY A C 1
ATOM 2709 O O . GLY A 1 343 ? -6.101 -13.590 16.051 1.00 83.19 343 GLY A O 1
ATOM 2710 N N . GLU A 1 344 ? -6.905 -12.295 14.401 1.00 82.50 344 GLU A N 1
ATOM 2711 C CA . GLU A 1 344 ? -5.617 -11.711 13.992 1.00 82.50 344 GLU A CA 1
ATOM 2712 C C . GLU A 1 344 ? -4.899 -11.005 15.156 1.00 82.50 344 GLU A C 1
ATOM 2714 O O . GLU A 1 344 ? -5.534 -10.370 16.002 1.00 82.50 344 GLU A O 1
ATOM 2719 N N . GLY A 1 345 ? -3.566 -11.082 15.172 1.00 83.12 345 GLY A N 1
ATOM 2720 C CA . GLY A 1 345 ? -2.714 -10.491 16.209 1.00 83.12 345 GLY A CA 1
ATOM 2721 C C . GLY A 1 345 ? -2.341 -11.444 17.348 1.00 83.12 345 GLY A C 1
ATOM 2722 O O . GLY A 1 345 ? -1.429 -11.140 18.115 1.00 83.12 345 GLY A O 1
ATOM 2723 N N . SER A 1 346 ? -3.027 -12.586 17.483 1.00 88.19 346 SER A N 1
ATOM 2724 C CA . SER A 1 346 ? -2.750 -13.564 18.545 1.00 88.19 346 SER A CA 1
ATOM 2725 C C . SER A 1 346 ? -1.341 -14.153 18.421 1.00 88.19 346 SER A C 1
ATOM 2727 O O . SER A 1 346 ? -0.562 -14.105 19.375 1.00 88.19 346 SER A O 1
ATOM 2729 N N . ASP A 1 347 ? -0.975 -14.629 17.228 1.00 86.38 347 ASP A N 1
ATOM 2730 C CA . ASP A 1 347 ? 0.335 -15.232 16.973 1.00 86.38 347 ASP A CA 1
ATOM 2731 C C . ASP A 1 347 ? 1.486 -14.253 17.228 1.00 86.38 347 ASP A C 1
ATOM 2733 O O . ASP A 1 347 ? 2.532 -14.651 17.744 1.00 86.38 347 ASP A O 1
ATOM 2737 N N . GLU A 1 348 ? 1.301 -12.970 16.912 1.00 85.06 348 GLU A N 1
ATOM 2738 C CA . GLU A 1 348 ? 2.303 -11.937 17.159 1.00 85.06 348 GLU A CA 1
ATOM 2739 C C . GLU A 1 348 ? 2.476 -11.607 18.637 1.00 85.06 348 GLU A C 1
ATOM 2741 O O . GLU A 1 348 ? 3.599 -11.362 19.074 1.00 85.06 348 GLU A O 1
ATOM 2746 N N . ILE A 1 349 ? 1.386 -11.612 19.406 1.00 87.88 349 ILE A N 1
ATOM 2747 C CA . ILE A 1 349 ? 1.412 -11.313 20.842 1.00 87.88 349 ILE A CA 1
ATOM 2748 C C . ILE A 1 349 ? 1.979 -12.496 21.637 1.00 87.88 349 ILE A C 1
ATOM 2750 O O . ILE A 1 349 ? 2.764 -12.292 22.563 1.00 87.88 349 ILE A O 1
ATOM 2754 N N . PHE A 1 350 ? 1.589 -13.727 21.296 1.00 90.69 350 PHE A N 1
ATOM 2755 C CA . PHE A 1 350 ? 1.924 -14.925 22.078 1.00 90.69 350 PHE A CA 1
ATOM 2756 C C . PHE A 1 350 ? 3.083 -15.749 21.509 1.00 90.69 350 PHE A C 1
ATOM 2758 O O . PHE A 1 350 ? 3.487 -16.734 22.127 1.00 90.69 350 PHE A O 1
ATOM 2765 N N . GLY A 1 351 ? 3.634 -15.364 20.356 1.00 90.81 351 GLY A N 1
ATOM 2766 C CA . GLY A 1 351 ? 4.670 -16.137 19.679 1.00 90.81 351 GLY A CA 1
ATOM 2767 C C . GLY A 1 351 ? 4.140 -17.461 19.117 1.00 90.81 351 GLY A C 1
ATOM 2768 O O . GLY A 1 351 ? 4.771 -18.501 19.292 1.00 90.81 351 GLY A O 1
ATOM 2769 N N . GLY A 1 352 ? 2.965 -17.435 18.483 1.00 90.00 352 GLY A N 1
ATOM 2770 C CA . GLY A 1 352 ? 2.252 -18.634 18.016 1.00 90.00 352 GLY A CA 1
ATOM 2771 C C . GLY A 1 352 ? 2.794 -19.245 16.717 1.00 90.00 352 GLY A C 1
ATOM 2772 O O . GLY A 1 352 ? 2.583 -20.428 16.442 1.00 90.00 352 GLY A O 1
ATOM 2773 N N . TYR A 1 353 ? 3.578 -18.491 15.938 1.00 87.19 353 TYR A N 1
ATOM 2774 C CA . TYR A 1 353 ? 4.210 -19.017 14.727 1.00 87.19 353 TYR A CA 1
ATOM 2775 C C . TYR A 1 353 ? 5.232 -20.123 15.030 1.00 87.19 353 TYR A C 1
ATOM 2777 O O . TYR A 1 353 ? 6.054 -20.004 15.935 1.00 87.19 353 TYR A O 1
ATOM 2785 N N . LEU A 1 354 ? 5.279 -21.162 14.185 1.00 87.00 354 LEU A N 1
ATOM 2786 C CA . LEU A 1 354 ? 6.134 -22.346 14.387 1.00 87.00 354 LEU A CA 1
ATOM 2787 C C . LEU A 1 354 ? 7.622 -22.031 14.618 1.00 87.00 354 LEU A C 1
ATOM 2789 O O . LEU A 1 354 ? 8.306 -22.770 15.326 1.00 87.00 354 LEU A O 1
ATOM 2793 N N . TYR A 1 355 ? 8.142 -20.944 14.041 1.00 86.00 355 TYR A N 1
ATOM 2794 C CA . TYR A 1 355 ? 9.546 -20.566 14.211 1.00 86.00 355 TYR A CA 1
ATOM 2795 C C . TYR A 1 355 ? 9.876 -20.101 15.640 1.00 86.00 355 TYR A C 1
ATOM 2797 O O . TYR A 1 355 ? 11.038 -20.173 16.039 1.00 86.00 355 TYR A O 1
ATOM 2805 N N . PHE A 1 356 ? 8.889 -19.692 16.446 1.00 90.25 356 PHE A N 1
ATOM 2806 C CA . PHE A 1 356 ? 9.111 -19.319 17.846 1.00 90.25 356 PHE A CA 1
ATOM 2807 C C . PHE A 1 356 ? 9.547 -20.499 18.718 1.00 90.25 356 PHE A C 1
ATOM 2809 O O . PHE A 1 356 ? 10.239 -20.287 19.711 1.00 90.25 356 PHE A O 1
ATOM 2816 N N . HIS A 1 357 ? 9.279 -21.748 18.310 1.00 89.50 357 HIS A N 1
ATOM 2817 C CA . HIS A 1 357 ? 9.867 -22.927 18.959 1.00 89.50 357 HIS A CA 1
ATOM 2818 C C . HIS A 1 357 ? 11.403 -22.945 18.904 1.00 89.50 357 HIS A C 1
ATOM 2820 O O . HIS A 1 357 ? 12.034 -23.632 19.704 1.00 89.50 357 HIS A O 1
ATOM 2826 N N . LYS A 1 358 ? 12.005 -22.200 17.968 1.00 92.81 358 LYS A N 1
ATOM 2827 C CA . LYS A 1 358 ? 13.458 -22.056 17.810 1.00 92.81 358 LYS A CA 1
ATOM 2828 C C . LYS A 1 358 ? 14.004 -20.768 18.433 1.00 92.81 358 LYS A C 1
ATOM 2830 O O . LYS A 1 358 ? 15.180 -20.465 18.239 1.00 92.81 358 LYS A O 1
ATOM 2835 N N . ALA A 1 359 ? 13.189 -19.997 19.158 1.00 92.12 359 ALA A N 1
ATOM 2836 C CA . ALA A 1 359 ? 13.660 -18.793 19.834 1.00 92.12 359 ALA A CA 1
ATOM 2837 C C . ALA A 1 359 ? 14.764 -19.161 20.853 1.00 92.12 359 ALA A C 1
ATOM 2839 O O . ALA A 1 359 ? 14.519 -19.997 21.727 1.00 92.12 359 ALA A O 1
ATOM 2840 N N . PRO A 1 360 ? 15.969 -18.557 20.789 1.00 93.94 360 PRO A N 1
ATOM 2841 C CA . PRO A 1 360 ? 17.091 -18.963 21.641 1.00 93.94 360 PRO A CA 1
ATOM 2842 C C . PRO A 1 360 ? 16.830 -18.799 23.142 1.00 93.94 360 PRO A C 1
ATOM 2844 O O . PRO A 1 360 ? 17.387 -19.526 23.962 1.00 93.94 360 PRO A O 1
ATOM 2847 N N . ASN A 1 361 ? 16.032 -17.798 23.517 1.00 92.56 361 ASN A N 1
ATOM 2848 C CA . ASN A 1 361 ? 15.696 -17.473 24.897 1.00 92.56 361 ASN A CA 1
ATOM 2849 C C . ASN A 1 361 ? 14.484 -16.517 24.943 1.00 92.56 361 ASN A C 1
ATOM 2851 O O . ASN A 1 361 ? 14.025 -16.013 23.919 1.00 92.56 361 ASN A O 1
ATOM 2855 N N . LYS A 1 362 ? 13.987 -16.228 26.154 1.00 91.19 362 LYS A N 1
ATOM 2856 C CA . LYS A 1 362 ? 12.841 -15.326 26.381 1.00 91.19 362 LYS A CA 1
ATOM 2857 C C . LYS A 1 362 ? 13.051 -13.887 25.890 1.00 91.19 362 LYS A C 1
ATOM 2859 O O . LYS A 1 362 ? 12.071 -13.216 25.592 1.00 91.19 362 LYS A O 1
ATOM 2864 N N . LYS A 1 363 ? 14.301 -13.410 25.835 1.00 90.50 363 LYS A N 1
ATOM 2865 C CA . LYS A 1 363 ? 14.625 -12.055 25.377 1.00 90.50 363 LYS A CA 1
ATOM 2866 C C . LYS A 1 363 ? 14.442 -11.957 23.866 1.00 90.50 363 LYS A C 1
ATOM 2868 O O . LYS A 1 363 ? 13.689 -11.106 23.422 1.00 90.50 363 LYS A O 1
ATOM 2873 N N . GLU A 1 364 ? 15.020 -12.890 23.116 1.00 90.94 364 GLU A N 1
ATOM 2874 C CA . GLU A 1 364 ? 14.859 -12.967 21.656 1.00 90.94 364 GLU A CA 1
ATOM 2875 C C . GLU A 1 364 ? 13.397 -13.196 21.245 1.00 90.94 364 GLU A C 1
ATOM 2877 O O . GLU A 1 364 ? 12.932 -12.613 20.269 1.00 90.94 364 GLU A O 1
ATOM 2882 N N . LEU A 1 365 ? 12.643 -14.007 22.006 1.00 90.88 365 LEU A N 1
ATOM 2883 C CA . LEU A 1 365 ? 11.199 -14.157 21.792 1.00 90.88 365 LEU A CA 1
ATOM 2884 C C . LEU A 1 365 ? 10.491 -12.811 21.951 1.00 90.88 365 LEU A C 1
ATOM 2886 O O . LEU A 1 365 ? 9.753 -12.410 21.057 1.00 90.88 365 LEU A O 1
ATOM 2890 N N . HIS A 1 366 ? 10.737 -12.107 23.060 1.00 88.94 366 HIS A N 1
ATOM 2891 C CA . HIS A 1 366 ? 10.106 -10.819 23.323 1.00 88.94 366 HIS A CA 1
ATOM 2892 C C . HIS A 1 366 ? 10.477 -9.773 22.263 1.00 88.94 366 HIS A C 1
ATOM 2894 O O . HIS A 1 366 ? 9.590 -9.135 21.706 1.00 88.94 366 HIS A O 1
ATOM 2900 N N . GLU A 1 367 ? 11.759 -9.643 21.924 1.00 87.69 367 GLU A N 1
ATOM 2901 C CA . GLU A 1 367 ? 12.231 -8.722 20.888 1.00 87.69 367 GLU A CA 1
ATOM 2902 C C . GLU A 1 367 ? 11.602 -9.024 19.527 1.00 87.69 367 GLU A C 1
ATOM 2904 O O . GLU A 1 367 ? 11.176 -8.101 18.836 1.00 87.69 367 GLU A O 1
ATOM 2909 N N . GLU A 1 368 ? 11.475 -10.299 19.147 1.00 87.56 368 GLU A N 1
ATOM 2910 C CA . GLU A 1 368 ? 10.821 -10.672 17.895 1.00 87.56 368 GLU A CA 1
ATOM 2911 C C . GLU A 1 368 ? 9.317 -10.389 17.928 1.00 87.56 368 GLU A C 1
ATOM 2913 O O . GLU A 1 368 ? 8.821 -9.820 16.958 1.00 87.56 368 GLU A O 1
ATOM 2918 N N . THR A 1 369 ? 8.604 -10.700 19.022 1.00 87.06 369 THR A N 1
ATOM 2919 C CA . THR A 1 369 ? 7.181 -10.331 19.182 1.00 87.06 369 THR A CA 1
ATOM 2920 C C . THR A 1 369 ? 6.989 -8.817 19.111 1.00 87.06 369 THR A C 1
ATOM 2922 O O . THR A 1 369 ? 6.133 -8.337 18.378 1.00 87.06 369 THR A O 1
ATOM 2925 N N . SER A 1 370 ? 7.860 -8.045 19.761 1.00 83.88 370 SER A N 1
ATOM 2926 C CA . SER A 1 370 ? 7.858 -6.585 19.712 1.00 83.88 370 SER A CA 1
ATOM 2927 C C . SER A 1 370 ? 8.166 -6.062 18.307 1.00 83.88 370 SER A C 1
ATOM 2929 O O . SER A 1 370 ? 7.548 -5.091 17.884 1.00 83.88 370 SER A O 1
ATOM 2931 N N . ARG A 1 371 ? 9.072 -6.703 17.559 1.00 79.69 371 ARG A N 1
ATOM 2932 C CA . ARG A 1 371 ? 9.464 -6.300 16.198 1.00 79.69 371 ARG A CA 1
ATOM 2933 C C . ARG A 1 371 ? 8.395 -6.594 15.145 1.00 79.69 371 ARG A C 1
ATOM 2935 O O . ARG A 1 371 ? 8.273 -5.832 14.189 1.00 79.69 371 ARG A O 1
ATOM 2942 N N . ILE A 1 372 ? 7.697 -7.727 15.248 1.00 72.25 372 ILE A N 1
ATOM 2943 C CA . ILE A 1 372 ? 6.593 -8.069 14.330 1.00 72.25 372 ILE A CA 1
ATOM 2944 C C . ILE A 1 372 ? 5.320 -7.299 14.668 1.00 72.25 372 ILE A C 1
ATOM 2946 O O . ILE A 1 372 ? 4.496 -7.072 13.784 1.00 72.25 372 ILE A O 1
ATOM 2950 N N . PHE A 1 373 ? 5.183 -6.867 15.921 1.00 66.38 373 PHE A N 1
ATOM 2951 C CA . PHE A 1 373 ? 4.152 -5.927 16.307 1.00 66.38 373 PHE A CA 1
ATOM 2952 C C . PHE A 1 373 ? 4.411 -4.565 15.634 1.00 66.38 373 PHE A C 1
ATOM 2954 O O . PHE A 1 373 ? 5.567 -4.144 15.548 1.00 66.38 373 PHE A O 1
ATOM 2961 N N . PRO A 1 374 ? 3.391 -3.853 15.124 1.00 58.50 374 PRO A N 1
ATOM 2962 C CA . PRO A 1 374 ? 3.614 -2.695 14.265 1.00 58.50 374 PRO A CA 1
ATOM 2963 C C . PRO A 1 374 ? 4.076 -1.506 15.110 1.00 58.50 374 PRO A C 1
ATOM 2965 O O . PRO A 1 374 ? 3.275 -0.810 15.729 1.00 58.50 374 PRO A O 1
ATOM 2968 N N . GLN A 1 375 ? 5.387 -1.289 15.161 1.00 51.34 375 GLN A N 1
ATOM 2969 C CA . GLN A 1 375 ? 5.997 -0.192 15.911 1.00 51.34 375 GLN A CA 1
ATOM 2970 C C . GLN A 1 375 ? 6.305 1.019 15.031 1.00 51.34 375 GLN A C 1
ATOM 2972 O O . GLN A 1 375 ? 6.254 2.138 15.530 1.00 51.34 375 GLN A O 1
ATOM 2977 N N . ASP A 1 376 ? 6.584 0.778 13.748 1.00 46.47 376 ASP A N 1
ATOM 2978 C CA . ASP A 1 376 ? 7.004 1.748 12.733 1.00 46.47 376 ASP A CA 1
ATOM 2979 C C . ASP A 1 376 ? 6.586 1.264 11.334 1.00 46.47 376 ASP A C 1
ATOM 2981 O O . ASP A 1 376 ? 6.254 0.095 11.135 1.00 46.47 376 ASP A O 1
ATOM 2985 N N . SER A 1 377 ? 6.651 2.137 10.325 1.00 39.81 377 SER A N 1
ATOM 2986 C CA . SER A 1 377 ? 6.356 1.801 8.917 1.00 39.81 377 SER A CA 1
ATOM 2987 C C . SER A 1 377 ? 7.194 0.635 8.355 1.00 39.81 377 SER A C 1
ATOM 2989 O O . SER A 1 377 ? 6.804 0.013 7.373 1.00 39.81 377 SER A O 1
ATOM 2991 N N . THR A 1 378 ? 8.325 0.298 8.984 1.00 34.44 378 THR A N 1
ATOM 2992 C CA . THR A 1 378 ? 9.213 -0.825 8.627 1.00 34.44 378 THR A CA 1
ATOM 2993 C C . THR A 1 378 ? 8.750 -2.187 9.158 1.00 34.44 378 THR A C 1
ATOM 2995 O O . THR A 1 378 ? 9.079 -3.215 8.563 1.00 34.44 378 THR A O 1
ATOM 2998 N N . SER A 1 379 ? 7.969 -2.222 10.244 1.00 35.81 379 SER A N 1
ATOM 2999 C CA . SER A 1 379 ? 7.467 -3.454 10.883 1.00 35.81 379 SER A CA 1
ATOM 3000 C C . SER A 1 379 ? 6.085 -3.891 10.373 1.00 35.81 379 SER A C 1
ATOM 3002 O O . SER A 1 379 ? 5.670 -5.017 10.634 1.00 35.81 379 SER A O 1
ATOM 3004 N N . GLN A 1 380 ? 5.413 -3.071 9.553 1.00 37.97 380 GLN A N 1
ATOM 3005 C CA . GLN A 1 380 ? 4.057 -3.302 9.011 1.00 37.97 380 GLN A CA 1
ATOM 3006 C C . GLN A 1 380 ? 3.911 -4.482 8.028 1.00 37.97 380 GLN A C 1
ATOM 3008 O O . GLN A 1 380 ? 2.818 -4.764 7.543 1.00 37.97 380 GLN A O 1
ATOM 3013 N N . SER A 1 381 ? 4.981 -5.225 7.748 1.00 34.69 381 SER A N 1
ATOM 3014 C CA . SER A 1 381 ? 4.967 -6.306 6.754 1.00 34.69 381 SER A CA 1
ATOM 3015 C C . SER A 1 381 ? 4.221 -7.586 7.171 1.00 34.69 381 SER A C 1
ATOM 3017 O O . SER A 1 381 ? 4.085 -8.475 6.331 1.00 34.69 381 SER A O 1
ATOM 3019 N N . LYS A 1 382 ? 3.745 -7.731 8.425 1.00 40.69 382 LYS A N 1
ATOM 3020 C CA . LYS A 1 382 ? 3.296 -9.046 8.943 1.00 40.69 382 LYS A CA 1
ATOM 3021 C C . LYS A 1 382 ? 1.881 -9.166 9.541 1.00 40.69 382 LYS A C 1
ATOM 3023 O O . LYS A 1 382 ? 1.290 -10.223 9.324 1.00 40.69 382 LYS A O 1
ATOM 3028 N N . LEU A 1 383 ? 1.271 -8.148 10.159 1.00 34.69 383 LEU A N 1
ATOM 3029 C CA . LEU A 1 383 ? -0.150 -8.228 10.578 1.00 34.69 383 LEU A CA 1
ATOM 3030 C C . LEU A 1 383 ? -1.094 -7.873 9.426 1.00 34.69 383 LEU A C 1
ATOM 3032 O O . LEU A 1 383 ? -0.806 -6.923 8.708 1.00 34.69 383 LEU A O 1
ATOM 3036 N N . GLY A 1 384 ? -2.224 -8.583 9.296 1.00 33.75 384 GLY A N 1
ATOM 3037 C CA . GLY A 1 384 ? -3.256 -8.536 8.235 1.00 33.75 384 GLY A CA 1
ATOM 3038 C C . GLY A 1 384 ? -3.845 -7.182 7.779 1.00 33.75 384 GLY A C 1
ATOM 3039 O O . GLY A 1 384 ? -4.771 -7.175 6.975 1.00 33.75 384 GLY A O 1
ATOM 3040 N N . SER A 1 385 ? -3.273 -6.052 8.196 1.00 35.50 385 SER A N 1
ATOM 3041 C CA . SER A 1 385 ? -3.283 -4.759 7.494 1.00 35.50 385 SER A CA 1
ATOM 3042 C C . SER A 1 385 ? -1.891 -4.514 6.877 1.00 35.50 385 SER A C 1
ATOM 3044 O O . SER A 1 385 ? -1.178 -3.582 7.250 1.00 35.50 385 SER A O 1
ATOM 3046 N N . ARG A 1 386 ? -1.459 -5.412 5.978 1.00 43.66 386 ARG A N 1
ATOM 3047 C CA . ARG A 1 386 ? -0.084 -5.485 5.444 1.00 43.66 386 ARG A CA 1
ATOM 3048 C C . ARG A 1 386 ? 0.170 -4.465 4.332 1.00 43.66 386 ARG A C 1
ATOM 3050 O O . ARG A 1 386 ? 0.307 -4.809 3.158 1.00 43.66 386 ARG A O 1
ATOM 3057 N N . CYS A 1 387 ? 0.266 -3.205 4.730 1.00 26.78 387 CYS A N 1
ATOM 3058 C CA . CYS A 1 387 ? 0.798 -2.130 3.909 1.00 26.78 387 CYS A CA 1
ATOM 3059 C C . CYS A 1 387 ? 2.311 -2.009 4.139 1.00 26.78 387 CYS A C 1
ATOM 3061 O O . CYS A 1 387 ? 2.755 -1.704 5.238 1.00 26.78 387 CYS A O 1
ATOM 3063 N N . VAL A 1 388 ? 3.071 -2.194 3.058 1.00 28.66 388 VAL A N 1
ATOM 3064 C CA . VAL A 1 388 ? 4.477 -1.794 2.872 1.00 28.66 388 VAL A CA 1
ATOM 3065 C C . VAL A 1 388 ? 5.520 -2.554 3.713 1.00 28.66 388 VAL A C 1
ATOM 3067 O O . VAL A 1 388 ? 5.845 -2.228 4.851 1.00 28.66 388 VAL A O 1
ATOM 3070 N N . LEU A 1 389 ? 6.185 -3.509 3.052 1.00 22.77 389 LEU A N 1
ATOM 3071 C CA . LEU A 1 389 ? 7.612 -3.737 3.273 1.00 22.77 389 LEU A CA 1
ATOM 3072 C C . LEU A 1 389 ? 8.343 -2.434 2.945 1.00 22.77 389 LEU A C 1
ATOM 3074 O O . LEU A 1 389 ? 8.391 -2.003 1.792 1.00 22.77 389 LEU A O 1
ATOM 3078 N N . TYR A 1 390 ? 8.922 -1.814 3.965 1.00 22.91 390 TYR A N 1
ATOM 3079 C CA . TYR A 1 390 ? 9.880 -0.732 3.806 1.00 22.91 390 TYR A CA 1
ATOM 3080 C C . TYR A 1 390 ? 11.173 -1.332 3.245 1.00 22.91 390 TYR A C 1
ATOM 3082 O O . TYR A 1 390 ? 12.149 -1.560 3.956 1.00 22.91 390 TYR A O 1
ATOM 3090 N N . CYS A 1 391 ? 11.209 -1.564 1.937 1.00 22.31 391 CYS A N 1
ATOM 3091 C CA . CYS A 1 391 ? 12.442 -1.244 1.253 1.00 22.31 391 CYS A CA 1
ATOM 3092 C C . CYS A 1 391 ? 12.486 0.280 1.314 1.00 22.31 391 CYS A C 1
ATOM 3094 O O . CYS A 1 391 ? 11.660 0.942 0.679 1.00 22.31 391 CYS A O 1
ATOM 3096 N N . ARG A 1 392 ? 13.431 0.855 2.079 1.00 24.91 392 ARG A N 1
ATOM 3097 C CA . ARG A 1 392 ? 13.949 2.177 1.703 1.00 24.91 392 ARG A CA 1
ATOM 3098 C C . ARG A 1 392 ? 14.044 2.134 0.184 1.00 24.91 392 ARG A C 1
ATOM 3100 O O . ARG A 1 392 ? 14.598 1.161 -0.332 1.00 24.91 392 ARG A O 1
ATOM 3107 N N . HIS A 1 393 ? 13.435 3.095 -0.505 1.00 28.34 393 HIS A N 1
ATOM 3108 C CA . HIS A 1 393 ? 13.748 3.354 -1.900 1.00 28.34 393 HIS A CA 1
ATOM 3109 C C . HIS A 1 393 ? 15.270 3.547 -1.975 1.00 28.34 393 HIS A C 1
ATOM 3111 O O . HIS A 1 393 ? 15.791 4.649 -1.884 1.00 28.34 393 HIS A O 1
ATOM 3117 N N . HIS A 1 394 ? 16.011 2.459 -2.088 1.00 33.44 394 HIS A N 1
ATOM 3118 C CA . HIS A 1 394 ? 16.926 2.357 -3.180 1.00 33.44 394 HIS A CA 1
ATOM 3119 C C . HIS A 1 394 ? 16.033 1.870 -4.305 1.00 33.44 394 HIS A C 1
ATOM 3121 O O . HIS A 1 394 ? 15.700 0.682 -4.342 1.00 33.44 394 HIS A O 1
ATOM 3127 N N . PRO A 1 395 ? 15.545 2.793 -5.162 1.00 36.91 395 PRO A N 1
ATOM 3128 C CA . PRO A 1 395 ? 15.088 2.361 -6.465 1.00 36.91 395 PRO A CA 1
ATOM 3129 C C . PRO A 1 395 ? 16.183 1.436 -6.997 1.00 36.91 395 PRO A C 1
ATOM 3131 O O . PRO A 1 395 ? 17.369 1.673 -6.748 1.00 36.91 395 PRO A O 1
ATOM 3134 N N . SER A 1 396 ? 15.825 0.379 -7.712 1.00 41.88 396 SER A N 1
ATOM 3135 C CA . SER A 1 396 ? 16.767 -0.151 -8.687 1.00 41.88 396 SER A CA 1
ATOM 3136 C C . SER A 1 396 ? 17.043 1.004 -9.653 1.00 41.88 396 SER A C 1
ATOM 3138 O O . SER A 1 396 ? 16.272 1.226 -10.586 1.00 41.88 396 SER A O 1
ATOM 3140 N N . THR A 1 397 ? 18.036 1.833 -9.336 1.00 54.06 397 THR A N 1
ATOM 3141 C CA . THR A 1 397 ? 18.384 3.003 -10.120 1.00 54.06 397 THR A CA 1
ATOM 3142 C C . THR A 1 397 ? 18.943 2.451 -11.421 1.00 54.06 397 THR A C 1
ATOM 3144 O O . THR A 1 397 ? 19.979 1.792 -11.419 1.00 54.06 397 THR A O 1
ATOM 3147 N N . MET A 1 398 ? 18.225 2.674 -12.515 1.00 75.69 398 MET A N 1
ATOM 3148 C CA . MET A 1 398 ? 18.624 2.401 -13.897 1.00 75.69 398 MET A CA 1
ATOM 3149 C C . MET A 1 398 ? 17.965 3.460 -14.775 1.00 75.69 398 MET A C 1
ATOM 3151 O O . MET A 1 398 ? 17.025 4.113 -14.344 1.00 75.69 398 MET A O 1
ATOM 3155 N N . CYS A 1 399 ? 18.353 3.609 -16.031 1.00 88.44 399 CYS A N 1
ATOM 3156 C CA . CYS A 1 399 ? 17.624 4.526 -16.901 1.00 88.44 399 CYS A CA 1
ATOM 3157 C C . CYS A 1 399 ? 16.139 4.114 -17.065 1.00 88.44 399 CYS A C 1
ATOM 3159 O O . CYS A 1 399 ? 15.755 2.937 -17.002 1.00 88.44 399 CYS A O 1
ATOM 3161 N N . GLY A 1 400 ? 15.272 5.103 -17.252 1.00 92.94 400 GLY A N 1
ATOM 3162 C CA . GLY A 1 400 ? 13.889 4.937 -17.678 1.00 92.94 400 GLY A CA 1
ATOM 3163 C C . GLY A 1 400 ? 13.745 5.403 -19.119 1.00 92.94 400 GLY A C 1
ATOM 3164 O O . GLY A 1 400 ? 14.186 6.496 -19.443 1.00 92.94 400 GLY A O 1
ATOM 3165 N N . ILE A 1 401 ? 13.120 4.606 -19.984 1.00 97.31 401 ILE A N 1
ATOM 3166 C CA . ILE A 1 401 ? 12.783 5.036 -21.345 1.00 97.31 401 ILE A CA 1
ATOM 3167 C C . ILE A 1 401 ? 11.274 4.984 -21.550 1.00 97.31 401 ILE A C 1
ATOM 3169 O O . ILE A 1 401 ? 10.607 4.095 -21.016 1.00 97.31 401 ILE A O 1
ATOM 3173 N N . LEU A 1 402 ? 10.754 5.943 -22.314 1.00 97.94 402 LEU A N 1
ATOM 3174 C CA . LEU A 1 402 ? 9.393 5.957 -22.846 1.00 97.94 402 LEU A CA 1
ATOM 3175 C C . LEU A 1 402 ? 9.476 6.417 -24.300 1.00 97.94 402 LEU A C 1
ATOM 3177 O O . LEU A 1 402 ? 9.965 7.508 -24.562 1.00 97.94 402 LEU A O 1
ATOM 3181 N N . ALA A 1 403 ? 8.991 5.613 -25.234 1.00 97.88 403 ALA A N 1
ATOM 3182 C CA . ALA A 1 403 ? 8.894 5.987 -26.633 1.00 97.88 403 ALA A CA 1
ATOM 3183 C C . ALA A 1 403 ? 7.455 5.823 -27.118 1.00 97.88 403 ALA A C 1
ATOM 3185 O O . ALA A 1 403 ? 6.806 4.830 -26.797 1.00 97.88 403 ALA A O 1
ATOM 3186 N N . VAL A 1 404 ? 6.969 6.800 -27.876 1.00 96.94 404 VAL A N 1
ATOM 3187 C CA . VAL A 1 404 ? 5.625 6.824 -28.453 1.00 96.94 404 VAL A CA 1
ATOM 3188 C C . VAL A 1 404 ? 5.744 7.133 -29.938 1.00 96.94 404 VAL A C 1
ATOM 3190 O O . VAL A 1 404 ? 6.269 8.184 -30.301 1.00 96.94 404 VAL A O 1
ATOM 3193 N N . LEU A 1 405 ? 5.339 6.193 -30.787 1.00 96.00 405 LEU A N 1
ATOM 3194 C CA . LEU A 1 405 ? 5.633 6.190 -32.219 1.00 96.00 405 LEU A CA 1
ATOM 3195 C C . LEU A 1 405 ? 4.317 6.192 -33.005 1.00 96.00 405 LEU A C 1
ATOM 3197 O O . LEU A 1 405 ? 3.489 5.298 -32.816 1.00 96.00 405 LEU A O 1
ATOM 3201 N N . GLY A 1 406 ? 4.146 7.161 -33.907 1.00 91.00 406 GLY A N 1
ATOM 3202 C CA . GLY A 1 406 ? 2.980 7.243 -34.793 1.00 91.00 406 GLY A CA 1
ATOM 3203 C C . GLY A 1 406 ? 1.715 7.799 -34.133 1.00 91.00 406 GLY A C 1
ATOM 3204 O O . GLY A 1 406 ? 0.624 7.310 -34.415 1.00 91.00 406 GLY A O 1
ATOM 3205 N N . CYS A 1 407 ? 1.843 8.778 -33.231 1.00 87.94 407 CYS A N 1
ATOM 3206 C CA . CYS A 1 407 ? 0.688 9.465 -32.642 1.00 87.94 407 CYS A CA 1
ATOM 3207 C C . CYS A 1 407 ? -0.091 10.270 -33.686 1.00 87.94 407 CYS A C 1
ATOM 3209 O O . CYS A 1 407 ? 0.464 11.156 -34.336 1.00 87.94 407 CYS A O 1
ATOM 3211 N N . VAL A 1 408 ? -1.406 10.066 -33.766 1.00 84.44 408 VAL A N 1
ATOM 3212 C CA . VAL A 1 408 ? -2.262 10.863 -34.664 1.00 84.44 408 VAL A CA 1
ATOM 3213 C C . VAL A 1 408 ? -2.378 12.312 -34.174 1.00 84.44 408 VAL A C 1
ATOM 3215 O O . VAL A 1 408 ? -2.394 13.242 -34.981 1.00 84.44 408 VAL A O 1
ATOM 3218 N N . ASP A 1 409 ? -2.436 12.520 -32.855 1.00 81.88 409 ASP A N 1
ATOM 3219 C CA . ASP A 1 409 ? -2.464 13.850 -32.237 1.00 81.88 409 ASP A CA 1
ATOM 3220 C C . ASP A 1 409 ? -1.051 14.306 -31.841 1.00 81.88 409 ASP A C 1
ATOM 3222 O O . ASP A 1 409 ? -0.515 13.882 -30.817 1.00 81.88 409 ASP A O 1
ATOM 3226 N N . ASN A 1 410 ? -0.467 15.223 -32.615 1.00 80.94 410 ASN A N 1
ATOM 3227 C CA . ASN A 1 410 ? 0.838 15.834 -32.341 1.00 80.94 410 ASN A CA 1
ATOM 3228 C C . ASN A 1 410 ? 0.744 17.189 -31.609 1.00 80.94 410 ASN A C 1
ATOM 3230 O O . ASN A 1 410 ? 1.677 18.000 -31.646 1.00 80.94 410 ASN A O 1
ATOM 3234 N N . SER A 1 411 ? -0.381 17.460 -30.943 1.00 84.50 411 SER A N 1
ATOM 3235 C CA . SER A 1 411 ? -0.601 18.705 -30.217 1.00 84.50 411 SER A CA 1
ATOM 3236 C C . SER A 1 411 ? 0.361 18.895 -29.040 1.00 84.50 411 SER A C 1
ATOM 3238 O O . SER A 1 411 ? 0.956 17.968 -28.478 1.00 84.50 411 SER A O 1
ATOM 3240 N N . GLN A 1 412 ? 0.452 20.146 -28.580 1.00 83.19 412 GLN A N 1
ATOM 3241 C CA . GLN A 1 412 ? 1.161 20.477 -27.345 1.00 83.19 412 GLN A CA 1
ATOM 3242 C C . GLN A 1 412 ? 0.596 19.706 -26.135 1.00 83.19 412 GLN A C 1
ATOM 3244 O O . GLN A 1 412 ? 1.342 19.408 -25.203 1.00 83.19 412 GLN A O 1
ATOM 3249 N N . ALA A 1 413 ? -0.696 19.353 -26.152 1.00 81.44 413 ALA A N 1
ATOM 3250 C CA . ALA A 1 413 ? -1.330 18.575 -25.092 1.00 81.44 413 ALA A CA 1
ATOM 3251 C C . ALA A 1 413 ? -0.787 17.139 -25.043 1.00 81.44 413 ALA A C 1
ATOM 3253 O O . ALA A 1 413 ? -0.404 16.686 -23.960 1.00 81.44 413 ALA A O 1
ATOM 3254 N N . THR A 1 414 ? -0.654 16.466 -26.193 1.00 85.94 414 THR A N 1
ATOM 3255 C CA . THR A 1 414 ? -0.012 15.143 -26.286 1.00 85.94 414 THR A CA 1
ATOM 3256 C C . THR A 1 414 ? 1.425 15.201 -25.791 1.00 85.94 414 THR A C 1
ATOM 3258 O O . THR A 1 414 ? 1.824 14.411 -24.934 1.00 85.94 414 THR A O 1
ATOM 3261 N N . ARG A 1 415 ? 2.195 16.203 -26.235 1.00 88.06 415 ARG A N 1
ATOM 3262 C CA . ARG A 1 415 ? 3.571 16.401 -25.761 1.00 88.06 415 ARG A CA 1
ATOM 3263 C C . ARG A 1 415 ? 3.633 16.543 -24.235 1.00 88.06 415 ARG A C 1
ATOM 3265 O O . ARG A 1 415 ? 4.447 15.890 -23.585 1.00 88.06 415 ARG A O 1
ATOM 3272 N N . SER A 1 416 ? 2.768 17.369 -23.644 1.00 88.56 416 SER A N 1
ATOM 3273 C CA . SER A 1 416 ? 2.683 17.537 -22.188 1.00 88.56 416 SER A CA 1
ATOM 3274 C C . SER A 1 416 ? 2.268 16.252 -21.466 1.00 88.56 416 SER A C 1
ATOM 3276 O O . SER A 1 416 ? 2.786 15.970 -20.382 1.00 88.56 416 SER A O 1
ATOM 3278 N N . ARG A 1 417 ? 1.371 15.452 -22.057 1.00 91.00 417 ARG A N 1
ATOM 3279 C CA . ARG A 1 417 ? 0.965 14.145 -21.524 1.00 91.00 417 ARG A CA 1
ATOM 3280 C C . ARG A 1 417 ? 2.136 13.163 -21.504 1.00 91.00 417 ARG A C 1
ATOM 3282 O O . ARG A 1 417 ? 2.390 12.582 -20.453 1.00 91.00 417 ARG A O 1
ATOM 3289 N N . ILE A 1 418 ? 2.890 13.052 -22.597 1.00 91.88 418 ILE A N 1
ATOM 3290 C CA . ILE A 1 418 ? 4.064 12.170 -22.701 1.00 91.88 418 ILE A CA 1
ATOM 3291 C C . ILE A 1 418 ? 5.134 12.555 -21.672 1.00 91.88 418 ILE A C 1
ATOM 3293 O O . ILE A 1 418 ? 5.657 11.683 -20.986 1.00 91.88 418 ILE A O 1
ATOM 3297 N N . ILE A 1 419 ? 5.391 13.853 -21.467 1.00 91.56 419 ILE A N 1
ATOM 3298 C CA . ILE A 1 419 ? 6.301 14.325 -20.405 1.00 91.56 419 ILE A CA 1
ATOM 3299 C C . ILE A 1 419 ? 5.788 13.922 -19.012 1.00 91.56 419 ILE A C 1
ATOM 3301 O O . ILE A 1 419 ? 6.563 13.517 -18.149 1.00 91.56 419 ILE A O 1
ATOM 3305 N N . LYS A 1 420 ? 4.475 14.015 -18.758 1.00 90.69 420 LYS A N 1
ATOM 3306 C CA . LYS A 1 420 ? 3.896 13.585 -17.473 1.00 90.69 420 LYS A CA 1
ATOM 3307 C C . LYS A 1 420 ? 4.071 12.077 -17.253 1.00 90.69 420 LYS A C 1
ATOM 3309 O O . LYS A 1 420 ? 4.310 11.658 -16.122 1.00 90.69 420 LYS A O 1
ATOM 3314 N N . LEU A 1 421 ? 3.964 11.278 -18.313 1.00 92.44 421 LEU A N 1
ATOM 3315 C CA . LEU A 1 421 ? 4.172 9.831 -18.259 1.00 92.44 421 LEU A CA 1
ATOM 3316 C C . LEU A 1 421 ? 5.652 9.470 -18.086 1.00 92.44 421 LEU A C 1
ATOM 3318 O O . LEU A 1 421 ? 5.951 8.625 -17.243 1.00 92.44 421 LEU A O 1
ATOM 3322 N N . SER A 1 422 ? 6.578 10.144 -18.782 1.00 93.31 422 SER A N 1
ATOM 3323 C CA . SER A 1 422 ? 8.025 9.917 -18.619 1.00 93.31 422 SER A CA 1
ATOM 3324 C C . SER A 1 422 ? 8.465 10.177 -17.179 1.00 93.31 422 SER A C 1
ATOM 3326 O O . SER A 1 422 ? 9.169 9.361 -16.593 1.00 93.31 422 SER A O 1
ATOM 3328 N N . ARG A 1 423 ? 7.928 11.227 -16.539 1.00 89.44 423 ARG A N 1
ATOM 3329 C CA . ARG A 1 423 ? 8.221 11.567 -15.137 1.00 89.44 423 ARG A CA 1
ATOM 3330 C C . ARG A 1 423 ? 7.863 10.465 -14.143 1.00 89.44 423 ARG A C 1
ATOM 3332 O O . ARG A 1 423 ? 8.488 10.385 -13.089 1.00 89.44 423 ARG A O 1
ATOM 3339 N N . ARG A 1 424 ? 6.927 9.563 -14.468 1.00 90.75 424 ARG A N 1
ATOM 3340 C CA . ARG A 1 424 ? 6.659 8.373 -13.633 1.00 90.75 424 ARG A CA 1
ATOM 3341 C C . ARG A 1 424 ? 7.880 7.447 -13.558 1.00 90.75 424 ARG A C 1
ATOM 3343 O O . ARG A 1 424 ? 8.027 6.697 -12.592 1.00 90.75 424 ARG A O 1
ATOM 3350 N N . LEU A 1 425 ? 8.770 7.505 -14.548 1.00 90.56 425 LEU A N 1
ATOM 3351 C CA . LEU A 1 425 ? 10.012 6.736 -14.633 1.00 90.56 425 LEU A CA 1
ATOM 3352 C C . LEU A 1 425 ? 11.218 7.454 -14.003 1.00 90.56 425 LEU A C 1
ATOM 3354 O O . LEU A 1 425 ? 12.259 6.823 -13.840 1.00 90.56 425 LEU A O 1
ATOM 3358 N N . ARG A 1 426 ? 11.078 8.716 -13.566 1.00 85.75 426 ARG A N 1
ATOM 3359 C CA . ARG A 1 426 ? 12.174 9.532 -13.006 1.00 85.75 426 ARG A CA 1
ATOM 3360 C C . ARG A 1 426 ? 12.839 8.915 -11.775 1.00 85.75 426 ARG A C 1
ATOM 3362 O O . ARG A 1 426 ? 14.023 9.102 -11.542 1.00 85.75 426 ARG A O 1
ATOM 3369 N N . HIS A 1 427 ? 12.095 8.127 -11.002 1.00 79.19 427 HIS A N 1
ATOM 3370 C CA . HIS A 1 427 ? 12.641 7.386 -9.862 1.00 79.19 427 HIS A CA 1
ATOM 3371 C C . HIS A 1 427 ? 13.728 6.364 -10.254 1.00 79.19 427 HIS A C 1
ATOM 3373 O O . HIS A 1 427 ? 14.528 5.988 -9.401 1.00 79.19 427 HIS A O 1
ATOM 3379 N N . ARG A 1 428 ? 13.760 5.901 -11.513 1.00 85.19 428 ARG A N 1
ATOM 3380 C CA . ARG A 1 428 ? 14.810 5.005 -12.010 1.00 85.19 428 ARG A CA 1
ATOM 3381 C C . ARG A 1 428 ? 16.077 5.804 -12.344 1.00 85.19 428 ARG A C 1
ATOM 3383 O O . ARG A 1 428 ? 17.159 5.428 -11.897 1.00 85.19 428 ARG A O 1
ATOM 3390 N N . GLY A 1 429 ? 15.917 6.899 -13.091 1.00 84.44 429 GLY A N 1
ATOM 3391 C CA . GLY A 1 429 ? 16.987 7.790 -13.539 1.00 84.44 429 GLY A CA 1
ATOM 3392 C C . GLY A 1 429 ? 16.745 9.232 -13.087 1.00 84.44 429 GLY A C 1
ATOM 3393 O O . GLY A 1 429 ? 16.151 10.006 -13.837 1.00 84.44 429 GLY A O 1
ATOM 3394 N N . PRO A 1 430 ? 17.145 9.591 -11.854 1.00 81.12 430 PRO A N 1
ATOM 3395 C CA . PRO A 1 430 ? 16.848 10.896 -11.271 1.00 81.12 430 PRO A CA 1
ATOM 3396 C C . PRO A 1 430 ? 17.784 12.019 -11.738 1.00 81.12 430 PRO A C 1
ATOM 3398 O O . PRO A 1 430 ? 17.483 13.186 -11.475 1.00 81.12 430 PRO A O 1
ATOM 3401 N N . ASP A 1 431 ? 18.900 11.687 -12.393 1.00 81.56 431 ASP A N 1
ATOM 3402 C CA . ASP A 1 431 ? 19.999 12.627 -12.633 1.00 81.56 431 ASP A CA 1
ATOM 3403 C C . ASP A 1 431 ? 19.668 13.633 -13.737 1.00 81.56 431 ASP A C 1
ATOM 3405 O O . ASP A 1 431 ? 20.082 14.791 -13.662 1.00 81.56 431 ASP A O 1
ATOM 3409 N N . TRP A 1 432 ? 18.911 13.216 -14.756 1.00 87.81 432 TRP A N 1
ATOM 3410 C CA . TRP A 1 432 ? 18.574 14.068 -15.895 1.00 87.81 432 TRP A CA 1
ATOM 3411 C C . TRP A 1 432 ? 17.353 13.542 -16.671 1.00 87.81 432 TRP A C 1
ATOM 3413 O O . TRP A 1 432 ? 17.089 12.343 -16.663 1.00 87.81 432 TRP A O 1
ATOM 3423 N N . SER A 1 433 ? 16.620 14.419 -17.365 1.00 91.19 433 SER A N 1
ATOM 3424 C CA . SER A 1 433 ? 15.451 14.052 -18.185 1.00 91.19 433 SER A CA 1
ATOM 3425 C C . SER A 1 433 ? 15.545 14.648 -19.592 1.00 91.19 433 SER A C 1
ATOM 3427 O O . SER A 1 433 ? 15.835 15.837 -19.744 1.00 91.19 433 SER A O 1
ATOM 3429 N N . GLY A 1 434 ? 15.210 13.856 -20.611 1.00 92.19 434 GLY A N 1
ATOM 3430 C CA . GLY A 1 434 ? 15.293 14.230 -22.023 1.00 92.19 434 GLY A CA 1
ATOM 3431 C C . GLY A 1 434 ? 14.070 13.831 -22.825 1.00 92.19 434 GLY A C 1
ATOM 3432 O O . GLY A 1 434 ? 13.406 12.843 -22.522 1.00 92.19 434 GLY A O 1
ATOM 3433 N N . LEU A 1 435 ? 13.783 14.600 -23.876 1.00 94.44 435 LEU A N 1
ATOM 3434 C CA . LEU A 1 435 ? 12.734 14.292 -24.842 1.00 94.44 435 LEU A CA 1
ATOM 3435 C C . LEU A 1 435 ? 13.174 14.718 -26.242 1.00 94.44 435 LEU A C 1
ATOM 3437 O O . LEU A 1 435 ? 13.329 15.911 -26.512 1.00 94.44 435 LEU A O 1
ATOM 3441 N N . HIS A 1 436 ? 13.290 13.751 -27.143 1.00 95.06 436 HIS A N 1
ATOM 3442 C CA . HIS A 1 436 ? 13.338 13.992 -28.575 1.00 95.06 436 HIS A CA 1
ATOM 3443 C C . HIS A 1 436 ? 11.926 13.924 -29.165 1.00 95.06 436 HIS A C 1
ATOM 3445 O O . HIS A 1 436 ? 11.119 13.080 -28.775 1.00 95.06 436 HIS A O 1
ATOM 3451 N N . CYS A 1 437 ? 11.631 14.821 -30.102 1.00 93.19 437 CYS A N 1
ATOM 3452 C CA . CYS A 1 437 ? 10.353 14.906 -30.797 1.00 93.19 437 CYS A CA 1
ATOM 3453 C C . CYS A 1 437 ? 10.636 15.090 -32.286 1.00 93.19 437 CYS A C 1
ATOM 3455 O O . CYS A 1 437 ? 11.270 16.078 -32.662 1.00 93.19 437 CYS A O 1
ATOM 3457 N N . TYR A 1 438 ? 10.138 14.171 -33.105 1.00 93.38 438 TYR A N 1
ATOM 3458 C CA . TYR A 1 438 ? 10.188 14.250 -34.559 1.00 93.38 438 TYR A CA 1
ATOM 3459 C C . TYR A 1 438 ? 8.798 13.930 -35.101 1.00 93.38 438 TYR A C 1
ATOM 3461 O O . TYR A 1 438 ? 8.359 12.787 -35.042 1.00 93.38 438 TYR A O 1
ATOM 3469 N N . GLU A 1 439 ? 8.096 14.961 -35.572 1.00 91.38 439 GLU A N 1
ATOM 3470 C CA . GLU A 1 439 ? 6.704 14.874 -36.027 1.00 91.38 439 GLU A CA 1
ATOM 3471 C C . GLU A 1 439 ? 5.773 14.175 -35.013 1.00 91.38 439 GLU A C 1
ATOM 3473 O O . GLU A 1 439 ? 5.481 14.746 -33.963 1.00 91.38 439 GLU A O 1
ATOM 3478 N N . ASP A 1 440 ? 5.309 12.967 -35.327 1.00 91.25 440 ASP A N 1
ATOM 3479 C CA . ASP A 1 440 ? 4.403 12.109 -34.557 1.00 91.25 440 ASP A CA 1
ATOM 3480 C C . ASP A 1 440 ? 5.127 11.093 -33.652 1.00 91.25 440 ASP A C 1
ATOM 3482 O O . ASP A 1 440 ? 4.500 10.200 -33.075 1.00 91.25 440 ASP A O 1
ATOM 3486 N N . CYS A 1 441 ? 6.450 11.217 -33.521 1.00 95.38 441 CYS A N 1
ATOM 3487 C CA . CYS A 1 441 ? 7.301 10.320 -32.749 1.00 95.38 441 CYS A CA 1
ATOM 3488 C C . CYS A 1 441 ? 7.988 11.044 -31.581 1.00 95.38 441 CYS A C 1
ATOM 3490 O O . CYS A 1 441 ? 8.580 12.118 -31.733 1.00 95.38 441 CYS A O 1
ATOM 3492 N N . TYR A 1 442 ? 7.967 10.411 -30.410 1.00 96.69 442 TYR A N 1
ATOM 3493 C CA . TYR A 1 442 ? 8.503 10.936 -29.158 1.00 96.69 442 TYR A CA 1
ATOM 3494 C C . TYR A 1 442 ? 9.400 9.896 -28.492 1.00 96.69 442 TYR A C 1
ATOM 3496 O O . TYR A 1 442 ? 8.961 8.778 -28.241 1.00 96.69 442 TYR A O 1
ATOM 3504 N N . LEU A 1 443 ? 10.642 10.258 -28.175 1.00 97.75 443 LEU A N 1
ATOM 3505 C CA . LEU A 1 443 ? 11.580 9.411 -27.431 1.00 97.75 443 LEU A CA 1
ATOM 3506 C C . LEU A 1 443 ? 12.009 10.160 -26.168 1.00 97.75 443 LEU A C 1
ATOM 3508 O O . LEU A 1 443 ? 12.769 11.125 -26.236 1.00 97.75 443 LEU A O 1
ATOM 3512 N N . ALA A 1 444 ? 11.503 9.728 -25.019 1.00 96.69 444 ALA A N 1
ATOM 3513 C CA . ALA A 1 444 ? 11.831 10.256 -23.704 1.00 96.69 444 ALA A CA 1
ATOM 3514 C C . ALA A 1 444 ? 12.829 9.354 -22.964 1.00 96.69 444 ALA A C 1
ATOM 3516 O O . ALA A 1 444 ? 12.833 8.126 -23.126 1.00 96.69 444 ALA A O 1
ATOM 3517 N N . HIS A 1 445 ? 13.655 9.974 -22.125 1.00 96.06 445 HIS A N 1
ATOM 3518 C CA . HIS A 1 445 ? 14.659 9.304 -21.304 1.00 96.06 445 HIS A CA 1
ATOM 3519 C C . HIS A 1 445 ? 14.746 9.957 -19.922 1.00 96.06 445 HIS A C 1
ATOM 3521 O O . HIS A 1 445 ? 14.734 11.179 -19.805 1.00 96.06 445 HIS A O 1
ATOM 3527 N N . GLU A 1 446 ? 14.825 9.134 -18.886 1.00 93.50 446 GLU A N 1
ATOM 3528 C CA . GLU A 1 446 ? 15.112 9.510 -17.504 1.00 93.50 446 GLU A CA 1
ATOM 3529 C C . GLU A 1 446 ? 16.436 8.831 -17.133 1.00 93.50 446 GLU A C 1
ATOM 3531 O O . GLU A 1 446 ? 16.521 7.599 -17.064 1.00 93.50 446 GLU A O 1
ATOM 3536 N N . ARG A 1 447 ? 17.494 9.618 -16.961 1.00 86.69 447 ARG A N 1
ATOM 3537 C CA . ARG A 1 447 ? 18.879 9.150 -16.955 1.00 86.69 447 ARG A CA 1
ATOM 3538 C C . ARG A 1 447 ? 19.391 8.882 -15.550 1.00 86.69 447 ARG A C 1
ATOM 3540 O O . ARG A 1 447 ? 19.227 9.694 -14.644 1.00 86.69 447 ARG A O 1
ATOM 3547 N N . LEU A 1 448 ? 20.083 7.756 -15.413 1.00 82.69 448 LEU A N 1
ATOM 3548 C CA . LEU A 1 448 ? 21.043 7.518 -14.344 1.00 82.69 448 LEU A CA 1
ATOM 3549 C C . LEU A 1 448 ? 22.457 7.584 -14.937 1.00 82.69 448 LEU A C 1
ATOM 3551 O O . LEU A 1 448 ? 22.768 6.857 -15.881 1.00 82.69 448 LEU A O 1
ATOM 3555 N N . ALA A 1 449 ? 23.304 8.457 -14.410 1.00 80.31 449 ALA A N 1
ATOM 3556 C CA . ALA A 1 449 ? 24.630 8.733 -14.945 1.00 80.31 449 ALA A CA 1
ATOM 3557 C C . ALA A 1 449 ? 25.677 7.724 -14.423 1.00 80.31 449 ALA A C 1
ATOM 3559 O O . ALA A 1 449 ? 26.248 7.921 -13.353 1.00 80.31 449 ALA A O 1
ATOM 3560 N N . ILE A 1 450 ? 25.938 6.648 -15.185 1.00 71.00 450 ILE A N 1
ATOM 3561 C CA . ILE A 1 450 ? 26.965 5.628 -14.860 1.00 71.00 450 ILE A CA 1
ATOM 3562 C C . ILE A 1 450 ? 28.208 5.757 -15.756 1.00 71.00 450 ILE A C 1
ATOM 3564 O O . ILE A 1 450 ? 29.314 5.939 -15.249 1.00 71.00 450 ILE A O 1
ATOM 3568 N N . ILE A 1 451 ? 28.030 5.655 -17.078 1.00 71.38 451 ILE A N 1
ATOM 3569 C CA . ILE A 1 451 ? 29.089 5.818 -18.090 1.00 71.38 451 ILE A CA 1
ATOM 3570 C C . ILE A 1 451 ? 28.918 7.179 -18.762 1.00 71.38 451 ILE A C 1
ATOM 3572 O O . ILE A 1 451 ? 27.797 7.587 -19.080 1.00 71.38 451 ILE A O 1
ATOM 3576 N N . ASP A 1 452 ? 30.038 7.878 -18.946 1.00 72.38 452 ASP A N 1
ATOM 3577 C CA . ASP A 1 452 ? 30.117 9.264 -19.401 1.00 72.38 452 ASP A CA 1
ATOM 3578 C C . ASP A 1 452 ? 29.113 10.193 -18.684 1.00 72.38 452 ASP A C 1
ATOM 3580 O O . ASP A 1 452 ? 28.140 10.671 -19.282 1.00 72.38 452 ASP A O 1
ATOM 3584 N N . PRO A 1 453 ? 29.297 10.469 -17.377 1.00 70.62 453 PRO A N 1
ATOM 3585 C CA . PRO A 1 453 ? 28.360 11.288 -16.612 1.00 70.62 453 PRO A CA 1
ATOM 3586 C C . PRO A 1 453 ? 28.145 12.699 -17.174 1.00 70.62 453 PRO A C 1
ATOM 3588 O O . PRO A 1 453 ? 27.107 13.290 -16.890 1.00 70.62 453 PRO A O 1
ATOM 3591 N N . ILE A 1 454 ? 29.096 13.212 -17.966 1.00 73.62 454 ILE A N 1
ATOM 3592 C CA . ILE A 1 454 ? 29.149 14.602 -18.431 1.00 73.62 454 ILE A CA 1
ATOM 3593 C C . ILE A 1 454 ? 28.465 14.785 -19.790 1.00 73.62 454 ILE A C 1
ATOM 3595 O O . ILE A 1 454 ? 27.726 15.754 -19.944 1.00 73.62 454 ILE A O 1
ATOM 3599 N N . SER A 1 455 ? 28.711 13.906 -20.771 1.00 80.25 455 SER A N 1
ATOM 3600 C CA . SER A 1 455 ? 28.176 14.062 -22.138 1.00 80.25 455 SER A CA 1
ATOM 3601 C C . SER A 1 455 ? 27.215 12.963 -22.592 1.00 80.25 455 SER A C 1
ATOM 3603 O O . SER A 1 455 ? 26.637 13.087 -23.668 1.00 80.25 455 SER A O 1
ATOM 3605 N N . GLY A 1 456 ? 26.978 11.925 -21.786 1.00 76.94 456 GLY A N 1
ATOM 3606 C CA . GLY A 1 456 ? 26.121 10.786 -22.135 1.00 76.94 456 GLY A CA 1
ATOM 3607 C C . GLY A 1 456 ? 24.609 11.032 -22.027 1.00 76.94 456 GLY A C 1
ATOM 3608 O O . GLY A 1 456 ? 23.874 10.094 -21.700 1.00 76.94 456 GLY A O 1
ATOM 3609 N N . ASP A 1 457 ? 24.143 12.268 -22.222 1.00 87.06 457 ASP A N 1
ATOM 3610 C CA . ASP A 1 457 ? 22.717 12.615 -22.204 1.00 87.06 457 ASP A CA 1
ATOM 3611 C C . ASP A 1 457 ? 21.986 11.962 -23.387 1.00 87.06 457 ASP A C 1
ATOM 3613 O O . ASP A 1 457 ? 22.503 11.906 -24.502 1.00 87.06 457 ASP A O 1
ATOM 3617 N N . GLN A 1 458 ? 20.773 11.455 -23.145 1.00 89.25 458 GLN A N 1
ATOM 3618 C CA . GLN A 1 458 ? 19.999 10.688 -24.128 1.00 89.25 458 GLN A CA 1
ATOM 3619 C C . GLN A 1 458 ? 18.676 11.390 -24.485 1.00 89.25 458 GLN A C 1
ATOM 3621 O O . GLN A 1 458 ? 18.130 12.111 -23.660 1.00 89.25 458 GLN A O 1
ATOM 3626 N N . PRO A 1 459 ? 18.071 11.181 -25.666 1.00 94.75 459 PRO A N 1
ATOM 3627 C CA . PRO A 1 459 ? 18.450 10.229 -26.715 1.00 94.75 459 PRO A CA 1
ATOM 3628 C C . PRO A 1 459 ? 19.816 10.495 -27.365 1.00 94.75 459 PRO A C 1
ATOM 3630 O O . PRO A 1 459 ? 20.270 11.634 -27.391 1.00 94.75 459 PRO A O 1
ATOM 3633 N N . LEU A 1 460 ? 20.457 9.438 -27.868 1.00 95.31 460 LEU A N 1
ATOM 3634 C CA . LEU A 1 460 ? 21.722 9.468 -28.615 1.00 95.31 460 LEU A CA 1
ATOM 3635 C C . LEU A 1 460 ? 21.441 9.534 -30.121 1.00 95.31 460 LEU A C 1
ATOM 3637 O O . LEU A 1 460 ? 20.347 9.174 -30.561 1.00 95.31 460 LEU A O 1
ATOM 3641 N N . TYR A 1 461 ? 22.421 9.987 -30.906 1.00 95.81 461 TYR A N 1
ATOM 3642 C CA . TYR A 1 461 ? 22.228 10.350 -32.312 1.00 95.81 461 TYR A CA 1
ATOM 3643 C C . TYR A 1 461 ? 23.356 9.842 -33.217 1.00 95.81 461 TYR A C 1
ATOM 3645 O O . TYR A 1 461 ? 24.505 9.803 -32.783 1.00 95.81 461 TYR A O 1
ATOM 3653 N N . SER A 1 462 ? 23.039 9.560 -34.486 1.00 95.31 462 SER A N 1
ATOM 3654 C CA . SER A 1 462 ? 24.037 9.510 -35.569 1.00 95.31 462 SER A CA 1
ATOM 3655 C C . SER A 1 462 ? 24.617 10.901 -35.872 1.00 95.31 462 SER A C 1
ATOM 3657 O O . SER A 1 462 ? 24.107 11.920 -35.393 1.00 95.31 462 SER A O 1
ATOM 3659 N N . GLU A 1 463 ? 25.664 10.989 -36.704 1.00 92.88 463 GLU A N 1
ATOM 3660 C CA . GLU A 1 463 ? 26.316 12.267 -37.031 1.00 92.88 463 GLU A CA 1
ATOM 3661 C C . GLU A 1 463 ? 25.383 13.284 -37.681 1.00 92.88 463 GLU A C 1
ATOM 3663 O O . GLU A 1 463 ? 25.444 14.479 -37.384 1.00 92.88 463 GLU A O 1
ATOM 3668 N N . ASP A 1 464 ? 24.524 12.809 -38.578 1.00 92.69 464 ASP A N 1
ATOM 3669 C CA . ASP A 1 464 ? 23.524 13.620 -39.265 1.00 92.69 464 ASP A CA 1
ATOM 3670 C C . ASP A 1 464 ? 22.227 13.774 -38.447 1.00 92.69 464 ASP A C 1
ATOM 3672 O O . ASP A 1 464 ? 21.298 14.453 -38.888 1.00 92.69 464 ASP A O 1
ATOM 3676 N N . LYS A 1 465 ? 22.183 13.187 -37.240 1.00 93.69 465 LYS A N 1
ATOM 3677 C CA . LYS A 1 465 ? 21.033 13.123 -36.324 1.00 93.69 465 LYS A CA 1
ATOM 3678 C C . LYS A 1 465 ? 19.787 12.497 -36.934 1.00 93.69 465 LYS A C 1
ATOM 3680 O O . LYS A 1 465 ? 18.681 12.744 -36.451 1.00 93.69 465 LYS A O 1
ATOM 3685 N N . THR A 1 466 ? 19.954 11.705 -37.986 1.00 95.19 466 THR A N 1
ATOM 3686 C CA . THR A 1 466 ? 18.822 11.051 -38.632 1.00 95.19 466 THR A CA 1
ATOM 3687 C C . THR A 1 466 ? 18.412 9.770 -37.926 1.00 95.19 466 THR A C 1
ATOM 3689 O O . THR A 1 466 ? 17.231 9.434 -37.951 1.00 95.19 466 THR A O 1
ATOM 3692 N N . VAL A 1 467 ? 19.342 9.113 -37.234 1.00 97.38 467 VAL A N 1
ATOM 3693 C CA . VAL A 1 467 ? 19.072 7.974 -36.357 1.00 97.38 467 VAL A CA 1
ATOM 3694 C C . VAL A 1 467 ? 19.107 8.446 -34.909 1.00 97.38 467 VAL A C 1
ATOM 3696 O O . VAL A 1 467 ? 20.083 9.057 -34.474 1.00 97.38 467 VAL A O 1
ATOM 3699 N N . VAL A 1 468 ? 18.040 8.166 -34.162 1.00 97.75 468 VAL A N 1
ATOM 3700 C CA . VAL A 1 468 ? 17.853 8.582 -32.766 1.00 97.75 468 VAL A CA 1
ATOM 3701 C C . VAL A 1 468 ? 17.577 7.359 -31.908 1.00 97.75 468 VAL A C 1
ATOM 3703 O O . VAL A 1 468 ? 16.698 6.572 -32.244 1.00 97.75 468 VAL A O 1
ATOM 3706 N N . VAL A 1 469 ? 18.271 7.196 -30.782 1.00 97.56 469 VAL A N 1
ATOM 3707 C CA . VAL A 1 469 ? 18.105 6.023 -29.912 1.00 97.56 469 VAL A CA 1
ATOM 3708 C C . VAL A 1 469 ? 17.991 6.403 -28.437 1.00 97.56 469 VAL A C 1
ATOM 3710 O O . VAL A 1 469 ? 18.756 7.214 -27.925 1.00 97.56 469 VAL A O 1
ATOM 3713 N N . THR A 1 470 ? 17.026 5.807 -27.737 1.00 97.19 470 THR A N 1
ATOM 3714 C CA . THR A 1 470 ? 16.877 5.894 -26.275 1.00 97.19 470 THR A CA 1
ATOM 3715 C C . THR A 1 470 ? 17.130 4.517 -25.671 1.00 97.19 470 THR A C 1
ATOM 3717 O O . THR A 1 470 ? 16.558 3.526 -26.132 1.00 97.19 470 THR A O 1
ATOM 3720 N N . VAL A 1 471 ? 18.018 4.433 -24.678 1.00 96.00 471 VAL A N 1
ATOM 3721 C CA . VAL A 1 471 ? 18.565 3.163 -24.185 1.00 96.00 471 VAL A CA 1
ATOM 3722 C C . VAL A 1 471 ? 18.492 3.075 -22.668 1.00 96.00 471 VAL A C 1
ATOM 3724 O O . VAL A 1 471 ? 18.894 3.978 -21.933 1.00 96.00 471 VAL A O 1
ATOM 3727 N N . ASN A 1 472 ? 18.021 1.929 -22.196 1.00 93.75 472 ASN A N 1
ATOM 3728 C CA . ASN A 1 472 ? 18.157 1.470 -20.828 1.00 93.75 472 ASN A CA 1
ATOM 3729 C C . ASN A 1 472 ? 19.111 0.269 -20.820 1.00 93.75 472 ASN A C 1
ATOM 3731 O O . ASN A 1 472 ? 18.803 -0.746 -21.438 1.00 93.75 472 ASN A O 1
ATOM 3735 N N . GLY A 1 473 ? 20.255 0.376 -20.146 1.00 91.06 473 GLY A N 1
ATOM 3736 C CA . GLY A 1 473 ? 21.256 -0.690 -20.068 1.00 91.06 473 GLY A CA 1
ATOM 3737 C C . GLY A 1 473 ? 22.629 -0.283 -20.603 1.00 91.06 473 GLY A C 1
ATOM 3738 O O . GLY A 1 473 ? 22.910 0.905 -20.715 1.00 91.06 473 GLY A O 1
ATOM 3739 N N . GLU A 1 474 ? 23.466 -1.281 -20.886 1.00 91.81 474 GLU A N 1
ATOM 3740 C CA . GLU A 1 474 ? 24.889 -1.153 -21.199 1.00 91.81 474 GLU A CA 1
ATOM 3741 C C . GLU A 1 474 ? 25.319 -2.090 -22.345 1.00 91.81 474 GLU A C 1
ATOM 3743 O O . GLU A 1 474 ? 24.903 -3.256 -22.408 1.00 91.81 474 GLU A O 1
ATOM 3748 N N . ILE A 1 475 ? 26.219 -1.607 -23.205 1.00 95.06 475 ILE A N 1
ATOM 3749 C CA . ILE A 1 475 ? 26.871 -2.356 -24.286 1.00 95.06 475 ILE A CA 1
ATOM 3750 C C . ILE A 1 475 ? 28.337 -2.633 -23.910 1.00 95.06 475 ILE A C 1
ATOM 3752 O O . ILE A 1 475 ? 29.233 -1.791 -24.029 1.00 95.06 475 ILE A O 1
ATOM 3756 N N . TYR A 1 476 ? 28.613 -3.860 -23.470 1.00 93.50 476 TYR A N 1
ATOM 3757 C CA . TYR A 1 476 ? 29.910 -4.264 -22.926 1.00 93.50 476 TYR A CA 1
ATOM 3758 C C . TYR A 1 476 ? 31.035 -4.307 -23.962 1.00 93.50 476 TYR A C 1
ATOM 3760 O O . TYR A 1 476 ? 32.201 -4.097 -23.628 1.00 93.50 476 TYR A O 1
ATOM 3768 N N . ASN A 1 477 ? 30.715 -4.586 -25.223 1.00 94.50 477 ASN A N 1
ATOM 3769 C CA . ASN A 1 477 ? 31.701 -4.640 -26.299 1.00 94.50 477 ASN A CA 1
ATOM 3770 C C . ASN A 1 477 ? 31.830 -3.325 -27.087 1.00 94.50 477 ASN A C 1
ATOM 3772 O O . ASN A 1 477 ? 32.488 -3.320 -28.126 1.00 94.50 477 ASN A O 1
ATOM 3776 N N . HIS A 1 478 ? 31.273 -2.205 -26.602 1.00 94.12 478 HIS A N 1
ATOM 3777 C CA . HIS A 1 478 ? 31.251 -0.937 -27.344 1.00 94.12 478 HIS A CA 1
ATOM 3778 C C . HIS A 1 478 ? 32.643 -0.452 -27.781 1.00 94.12 478 HIS A C 1
ATOM 3780 O O . HIS A 1 478 ? 32.779 0.063 -28.884 1.00 94.12 478 HIS A O 1
ATOM 3786 N N . LYS A 1 479 ? 33.696 -0.641 -26.969 1.00 92.19 479 LYS A N 1
ATOM 3787 C CA . LYS A 1 479 ? 35.068 -0.234 -27.336 1.00 92.19 479 LYS A CA 1
ATOM 3788 C C . LYS A 1 479 ? 35.581 -1.009 -28.549 1.00 92.19 479 LYS A C 1
ATOM 3790 O O . LYS A 1 479 ? 36.043 -0.406 -29.509 1.00 92.19 479 LYS A O 1
ATOM 3795 N N . ALA A 1 480 ? 35.412 -2.332 -28.531 1.00 93.75 480 ALA A N 1
ATOM 3796 C CA . ALA A 1 480 ? 35.777 -3.191 -29.654 1.00 93.75 480 ALA A CA 1
ATOM 3797 C C . ALA A 1 480 ? 34.933 -2.880 -30.901 1.00 93.75 480 ALA A C 1
ATOM 3799 O O . ALA A 1 480 ? 35.448 -2.902 -32.015 1.00 93.75 480 ALA A O 1
ATOM 3800 N N . LEU A 1 481 ? 33.651 -2.543 -30.717 1.00 95.44 481 LEU A N 1
ATOM 3801 C CA . LEU A 1 481 ? 32.782 -2.106 -31.809 1.00 95.44 481 LEU A CA 1
ATOM 3802 C C . LEU A 1 481 ? 33.276 -0.786 -32.414 1.00 95.44 481 LEU A C 1
ATOM 3804 O O . LEU A 1 481 ? 33.420 -0.719 -33.628 1.00 95.44 481 LEU A O 1
ATOM 3808 N N . ARG A 1 482 ? 33.618 0.227 -31.605 1.00 94.56 482 ARG A N 1
ATOM 3809 C CA . ARG A 1 482 ? 34.160 1.521 -32.076 1.00 94.56 482 ARG A CA 1
ATOM 3810 C C . ARG A 1 482 ? 35.461 1.369 -32.872 1.00 94.56 482 ARG A C 1
ATOM 3812 O O . ARG A 1 482 ? 35.704 2.140 -33.793 1.00 94.56 482 ARG A O 1
ATOM 3819 N N . GLU A 1 483 ? 36.280 0.376 -32.533 1.00 93.50 483 GLU A N 1
ATOM 3820 C CA . GLU A 1 483 ? 37.536 0.062 -33.230 1.00 93.50 483 GLU A CA 1
ATOM 3821 C C . GLU A 1 483 ? 37.348 -0.800 -34.493 1.00 93.50 483 GLU A C 1
ATOM 3823 O O . GLU A 1 483 ? 38.296 -0.972 -35.263 1.00 93.50 483 GLU A O 1
ATOM 3828 N N . SER A 1 484 ? 36.144 -1.334 -34.727 1.00 93.00 484 SER A N 1
ATOM 3829 C CA . SER A 1 484 ? 35.847 -2.151 -35.908 1.00 93.00 484 SER A CA 1
ATOM 3830 C C . SER A 1 484 ? 35.992 -1.356 -37.206 1.00 93.00 484 SER A C 1
ATOM 3832 O O . SER A 1 484 ? 35.767 -0.144 -37.242 1.00 93.00 484 SER A O 1
ATOM 3834 N N . GLU A 1 485 ? 36.326 -2.045 -38.301 1.00 89.19 485 GLU A N 1
ATOM 3835 C CA . GLU A 1 485 ? 36.504 -1.405 -39.610 1.00 89.19 485 GLU A CA 1
ATOM 3836 C C . GLU A 1 485 ? 35.263 -0.626 -40.065 1.00 89.19 485 GLU A C 1
ATOM 3838 O O . GLU A 1 485 ? 35.425 0.435 -40.664 1.00 89.19 485 GLU A O 1
ATOM 3843 N N . SER A 1 486 ? 34.056 -1.098 -39.726 1.00 87.50 486 SER A N 1
ATOM 3844 C CA . SER A 1 486 ? 32.798 -0.419 -40.061 1.00 87.50 486 SER A CA 1
ATOM 3845 C C . SER A 1 486 ? 32.556 0.855 -39.252 1.00 87.50 486 SER A C 1
ATOM 3847 O O . SER A 1 486 ? 31.947 1.781 -39.761 1.00 87.50 486 SER A O 1
ATOM 3849 N N . LEU A 1 487 ? 33.025 0.937 -38.001 1.00 92.81 487 LEU A N 1
ATOM 3850 C CA . LEU A 1 487 ? 32.678 2.059 -37.118 1.00 92.81 487 LEU A CA 1
ATOM 3851 C C . LEU A 1 487 ? 33.804 3.069 -36.881 1.00 92.81 487 LEU A C 1
ATOM 3853 O O . LEU A 1 487 ? 33.543 4.175 -36.408 1.00 92.81 487 LEU A O 1
ATOM 3857 N N . LYS A 1 488 ? 35.054 2.723 -37.205 1.00 90.62 488 LYS A N 1
ATOM 3858 C CA . LYS A 1 488 ? 36.232 3.565 -36.931 1.00 90.62 488 LYS A CA 1
ATOM 3859 C C . LYS A 1 488 ? 36.176 4.942 -37.609 1.00 90.62 488 LYS A C 1
ATOM 3861 O O . LYS A 1 488 ? 36.835 5.873 -37.148 1.00 90.62 488 LYS A O 1
ATOM 3866 N N . SER A 1 489 ? 35.470 5.063 -38.735 1.00 89.56 489 SER A N 1
ATOM 3867 C CA . SER A 1 489 ? 35.328 6.318 -39.487 1.00 89.56 489 SER A CA 1
ATOM 3868 C C . SER A 1 489 ? 34.242 7.247 -38.948 1.00 89.56 489 SER A C 1
ATOM 3870 O O . SER A 1 489 ? 34.233 8.419 -39.332 1.00 89.56 489 SER A O 1
ATOM 3872 N N . HIS A 1 490 ? 33.357 6.752 -38.079 1.00 93.50 490 HIS A N 1
ATOM 3873 C CA . HIS A 1 490 ? 32.275 7.545 -37.506 1.00 93.50 490 HIS A CA 1
ATOM 3874 C C . HIS A 1 490 ? 32.784 8.561 -36.477 1.00 93.50 490 HIS A C 1
ATOM 3876 O O . HIS A 1 490 ? 33.802 8.361 -35.803 1.00 93.50 490 HIS A O 1
ATOM 3882 N N . LYS A 1 491 ? 32.065 9.677 -36.353 1.00 92.25 491 LYS A N 1
ATOM 3883 C CA . LYS A 1 491 ? 32.336 10.734 -35.375 1.00 92.25 491 LYS A CA 1
ATOM 3884 C C . LYS A 1 491 ? 31.372 10.622 -34.204 1.00 92.25 491 LYS A C 1
ATOM 3886 O O . LYS A 1 491 ? 30.190 10.916 -34.331 1.00 92.25 491 LYS A O 1
ATOM 3891 N N . TYR A 1 492 ? 31.930 10.306 -33.046 1.00 91.88 492 TYR A N 1
ATOM 3892 C CA . TYR A 1 492 ? 31.189 10.202 -31.798 1.00 91.88 492 TYR A CA 1
ATOM 3893 C C . TYR A 1 492 ? 31.161 11.541 -31.057 1.00 91.88 492 TYR A C 1
ATOM 3895 O O . TYR A 1 492 ? 32.170 12.247 -30.984 1.00 91.88 492 TYR A O 1
ATOM 3903 N N . HIS A 1 493 ? 30.008 11.865 -30.489 1.00 88.25 493 HIS A N 1
ATOM 3904 C CA . HIS A 1 493 ? 29.732 13.064 -29.705 1.00 88.25 493 HIS A CA 1
ATOM 3905 C C . HIS A 1 493 ? 29.833 12.809 -28.201 1.00 88.25 493 HIS A C 1
ATOM 3907 O O . HIS A 1 493 ? 30.019 13.758 -27.441 1.00 88.25 493 HIS A O 1
ATOM 3913 N N . THR A 1 494 ? 29.718 11.549 -27.774 1.00 89.25 494 THR A N 1
ATOM 3914 C CA . THR A 1 494 ? 29.709 11.141 -26.369 1.00 89.25 494 THR A CA 1
ATOM 3915 C C . THR A 1 494 ? 30.699 9.997 -26.111 1.00 89.25 494 THR A C 1
ATOM 3917 O O . THR A 1 494 ? 31.110 9.238 -27.001 1.00 89.25 494 THR A O 1
ATOM 3920 N N . GLY A 1 495 ? 31.072 9.848 -24.845 1.00 85.62 495 GLY A N 1
ATOM 3921 C CA . GLY A 1 495 ? 31.748 8.665 -24.322 1.00 85.62 495 GLY A CA 1
ATOM 3922 C C . GLY A 1 495 ? 30.788 7.523 -23.977 1.00 85.62 495 GLY A C 1
ATOM 3923 O O . GLY A 1 495 ? 31.252 6.495 -23.492 1.00 85.62 495 GLY A O 1
ATOM 3924 N N . SER A 1 496 ? 29.476 7.675 -24.212 1.00 89.75 496 SER A N 1
ATOM 3925 C CA . SER A 1 496 ? 28.487 6.651 -23.873 1.00 89.75 496 SER A CA 1
ATOM 3926 C C . SER A 1 496 ? 28.769 5.347 -24.616 1.00 89.75 496 SER A C 1
ATOM 3928 O O . SER A 1 496 ? 28.979 5.309 -25.833 1.00 89.75 496 SER A O 1
ATOM 3930 N N . ASP A 1 497 ? 28.707 4.244 -23.885 1.00 91.56 497 ASP A N 1
ATOM 3931 C CA . ASP A 1 497 ? 28.775 2.889 -24.419 1.00 91.56 497 ASP A CA 1
ATOM 3932 C C . ASP A 1 497 ? 27.653 2.599 -25.434 1.00 91.56 497 ASP A C 1
ATOM 3934 O O . ASP A 1 497 ? 27.828 1.790 -26.342 1.00 91.56 497 ASP A O 1
ATOM 3938 N N . CYS A 1 498 ? 26.532 3.312 -25.328 1.00 94.75 498 CYS A N 1
ATOM 3939 C CA . CYS A 1 498 ? 25.337 3.111 -26.134 1.00 94.75 498 CYS A CA 1
ATOM 3940 C C . CYS A 1 498 ? 25.314 3.902 -27.456 1.00 94.75 498 CYS A C 1
ATOM 3942 O O . CYS A 1 498 ? 24.486 3.607 -28.316 1.00 94.75 498 CYS A O 1
ATOM 3944 N N . GLU A 1 499 ? 26.205 4.880 -27.672 1.00 95.06 499 GLU A N 1
ATOM 3945 C CA . GLU A 1 499 ? 26.179 5.709 -28.899 1.00 95.06 499 GLU A CA 1
ATOM 3946 C C . GLU A 1 499 ? 26.478 4.888 -30.160 1.00 95.06 499 GLU A C 1
ATOM 3948 O O . GLU A 1 499 ? 25.967 5.176 -31.240 1.00 95.06 499 GLU A O 1
ATOM 3953 N N . VAL A 1 500 ? 27.224 3.789 -30.007 1.00 96.25 500 VAL A N 1
ATOM 3954 C CA . VAL A 1 500 ? 27.524 2.847 -31.096 1.00 96.25 500 VAL A CA 1
ATOM 3955 C C . VAL A 1 500 ? 26.271 2.289 -31.770 1.00 96.25 500 VAL A C 1
ATOM 3957 O O . VAL A 1 500 ? 26.353 1.891 -32.925 1.00 96.25 500 VAL A O 1
ATOM 3960 N N . LEU A 1 501 ? 25.121 2.255 -31.083 1.00 97.56 501 LEU A N 1
ATOM 3961 C CA . LEU A 1 501 ? 23.881 1.686 -31.615 1.00 97.56 501 LEU A CA 1
ATOM 3962 C C . LEU A 1 501 ? 23.357 2.463 -32.830 1.00 97.56 501 LEU A C 1
ATOM 3964 O O . LEU A 1 501 ? 22.870 1.840 -33.770 1.00 97.56 501 LEU A O 1
ATOM 3968 N N . ALA A 1 502 ? 23.469 3.798 -32.824 1.00 96.69 502 ALA A N 1
ATOM 3969 C CA . ALA A 1 502 ? 23.004 4.620 -33.940 1.00 96.69 502 ALA A CA 1
ATOM 3970 C C . ALA A 1 502 ? 23.824 4.328 -35.208 1.00 96.69 502 ALA A C 1
ATOM 3972 O O . ALA A 1 502 ? 23.253 4.016 -36.249 1.00 96.69 502 ALA A O 1
ATOM 3973 N N . HIS A 1 503 ? 25.152 4.317 -35.088 1.00 97.00 503 HIS A N 1
ATOM 3974 C CA . HIS A 1 503 ? 26.063 4.055 -36.208 1.00 97.00 503 HIS A CA 1
ATOM 3975 C C . HIS A 1 503 ? 26.026 2.594 -36.680 1.00 97.00 503 HIS A C 1
ATOM 3977 O O . HIS A 1 503 ? 26.084 2.310 -37.871 1.00 97.00 503 HIS A O 1
ATOM 3983 N N . LEU A 1 504 ? 25.872 1.638 -35.759 1.00 97.06 504 LEU A N 1
ATOM 3984 C CA . LEU A 1 504 ? 25.703 0.227 -36.113 1.00 97.06 504 LEU A CA 1
ATOM 3985 C C . LEU A 1 504 ? 24.456 -0.011 -36.964 1.00 97.06 504 LEU A C 1
ATOM 3987 O O . LEU A 1 504 ? 24.497 -0.822 -37.888 1.00 97.06 504 LEU A O 1
ATOM 3991 N N . TYR A 1 505 ? 23.365 0.689 -36.659 1.00 97.00 505 TYR A N 1
ATOM 3992 C CA . TYR A 1 505 ? 22.154 0.626 -37.464 1.00 97.00 505 TYR A CA 1
ATOM 3993 C C . TYR A 1 505 ? 22.356 1.237 -38.860 1.00 97.00 505 TYR A C 1
ATOM 3995 O O . TYR A 1 505 ? 21.842 0.677 -39.826 1.00 97.00 505 TYR A O 1
ATOM 4003 N N . GLU A 1 506 ? 23.129 2.322 -38.993 1.00 95.50 506 GLU A N 1
ATOM 4004 C CA . GLU A 1 506 ? 23.454 2.914 -40.303 1.00 95.50 506 GLU A CA 1
ATOM 4005 C C . GLU A 1 506 ? 24.231 1.946 -41.205 1.00 95.50 506 GLU A C 1
ATOM 4007 O O . GLU A 1 506 ? 23.920 1.826 -42.389 1.00 95.50 506 GLU A O 1
ATOM 4012 N N . GLU A 1 507 ? 25.198 1.222 -40.639 1.00 95.88 507 GLU A N 1
ATOM 4013 C CA . GLU A 1 507 ? 26.081 0.330 -41.397 1.00 95.88 507 GLU A CA 1
ATOM 4014 C C . GLU A 1 507 ? 25.462 -1.050 -41.675 1.00 95.88 507 GLU A C 1
ATOM 4016 O O . GLU A 1 507 ? 25.638 -1.614 -42.756 1.00 95.88 507 GLU A O 1
ATOM 4021 N N . HIS A 1 508 ? 24.730 -1.613 -40.708 1.00 95.88 508 HIS A N 1
ATOM 4022 C CA . HIS A 1 508 ? 24.303 -3.021 -40.748 1.00 95.88 508 HIS A CA 1
ATOM 4023 C C . HIS A 1 508 ? 22.781 -3.215 -40.750 1.00 95.88 508 HIS A C 1
ATOM 4025 O O . HIS A 1 508 ? 22.307 -4.352 -40.834 1.00 95.88 508 HIS A O 1
ATOM 4031 N N . GLY A 1 509 ? 21.995 -2.137 -40.658 1.00 95.12 509 GLY A N 1
ATOM 4032 C CA . GLY A 1 509 ? 20.542 -2.221 -40.494 1.00 95.12 509 GLY A CA 1
ATOM 4033 C C . GLY A 1 509 ? 20.163 -3.075 -39.281 1.00 95.12 509 GLY A C 1
ATOM 4034 O O . GLY A 1 509 ? 20.952 -3.253 -38.365 1.00 95.12 509 GLY A O 1
ATOM 4035 N N . GLU A 1 510 ? 18.971 -3.670 -39.260 1.00 95.25 510 GLU A N 1
ATOM 4036 C CA . GLU A 1 510 ? 18.475 -4.408 -38.081 1.00 95.25 510 GLU A CA 1
ATOM 4037 C C . GLU A 1 510 ? 19.332 -5.609 -37.640 1.00 95.25 510 GLU A C 1
ATOM 4039 O O . GLU A 1 510 ? 19.183 -6.077 -36.513 1.00 95.25 510 GLU A O 1
ATOM 4044 N N . GLU A 1 511 ? 20.229 -6.117 -38.487 1.00 94.25 511 GLU A N 1
ATOM 4045 C CA . GLU A 1 511 ? 21.061 -7.284 -38.170 1.00 94.25 511 GLU A CA 1
ATOM 4046 C C . GLU A 1 511 ? 22.202 -6.966 -37.194 1.00 94.25 511 GLU A C 1
ATOM 4048 O O . GLU A 1 511 ? 22.773 -7.888 -36.598 1.00 94.25 511 GLU A O 1
ATOM 4053 N N . PHE A 1 512 ? 22.475 -5.678 -36.947 1.00 95.75 512 PHE A N 1
ATOM 4054 C CA . PHE A 1 512 ? 23.486 -5.234 -35.987 1.00 95.75 512 PHE A CA 1
ATOM 4055 C C . PHE A 1 512 ? 23.240 -5.767 -34.568 1.00 95.75 512 PHE A C 1
ATOM 4057 O O . PHE A 1 512 ? 24.180 -5.929 -33.791 1.00 95.75 512 PHE A O 1
ATOM 4064 N N . ILE A 1 513 ? 21.986 -6.083 -34.224 1.00 95.56 513 ILE A N 1
ATOM 4065 C CA . ILE A 1 513 ? 21.603 -6.615 -32.909 1.00 95.56 513 ILE A CA 1
ATOM 4066 C C . ILE A 1 513 ? 22.353 -7.908 -32.555 1.00 95.56 513 ILE A C 1
ATOM 4068 O O . ILE A 1 513 ? 22.623 -8.158 -31.383 1.00 95.56 513 ILE A O 1
ATOM 4072 N N . ASN A 1 514 ? 22.760 -8.693 -33.559 1.00 94.69 514 ASN A N 1
ATOM 4073 C CA . ASN A 1 514 ? 23.535 -9.923 -33.372 1.00 94.69 514 ASN A CA 1
ATOM 4074 C C . ASN A 1 514 ? 25.000 -9.663 -32.976 1.00 94.69 514 ASN A C 1
ATOM 4076 O O . ASN A 1 514 ? 25.704 -10.586 -32.570 1.00 94.69 514 ASN A O 1
ATOM 4080 N N . MET A 1 515 ? 25.468 -8.419 -33.100 1.00 95.44 515 MET A N 1
ATOM 4081 C CA . MET A 1 515 ? 26.830 -7.999 -32.762 1.00 95.44 515 MET A CA 1
ATOM 4082 C C . MET A 1 515 ? 26.951 -7.514 -31.313 1.00 95.44 515 MET A C 1
ATOM 4084 O O . MET A 1 515 ? 28.060 -7.259 -30.841 1.00 95.44 515 MET A O 1
ATOM 4088 N N . LEU A 1 516 ? 25.830 -7.348 -30.607 1.00 95.31 516 LEU A N 1
ATOM 4089 C CA . LEU A 1 516 ? 25.801 -6.740 -29.282 1.00 95.31 516 LEU A CA 1
ATOM 4090 C C . LEU A 1 516 ? 26.131 -7.763 -28.190 1.00 95.31 516 LEU A C 1
ATOM 4092 O O . LEU A 1 516 ? 25.469 -8.792 -28.057 1.00 95.31 516 LEU A O 1
ATOM 4096 N N . ASP A 1 517 ? 27.111 -7.435 -27.347 1.00 93.56 517 ASP A N 1
ATOM 4097 C CA . ASP A 1 517 ? 27.294 -8.068 -26.041 1.00 93.56 517 ASP A CA 1
ATOM 4098 C C . ASP A 1 517 ? 26.943 -7.042 -24.966 1.00 93.56 517 ASP A C 1
ATOM 4100 O O . ASP A 1 517 ? 27.673 -6.076 -24.769 1.00 93.56 517 ASP A O 1
ATOM 4104 N N . GLY A 1 518 ? 25.817 -7.228 -24.283 1.00 92.50 518 GLY A N 1
ATOM 4105 C CA . GLY A 1 518 ? 25.300 -6.240 -23.345 1.00 92.50 518 GLY A CA 1
ATOM 4106 C C . GLY A 1 518 ? 24.055 -6.707 -22.604 1.00 92.50 518 GLY A C 1
ATOM 4107 O O . GLY A 1 518 ? 23.499 -7.771 -22.885 1.00 92.50 518 GLY A O 1
ATOM 4108 N N . MET A 1 519 ? 23.610 -5.881 -21.663 1.00 92.81 519 MET A N 1
ATOM 4109 C CA . MET A 1 519 ? 22.265 -5.944 -21.095 1.00 92.81 519 MET A CA 1
ATOM 4110 C C . MET A 1 519 ? 21.563 -4.655 -21.496 1.00 92.81 519 MET A C 1
ATOM 4112 O O . MET A 1 519 ? 21.990 -3.585 -21.099 1.00 92.81 519 MET A O 1
ATOM 4116 N N . PHE A 1 520 ? 20.532 -4.721 -22.323 1.00 95.50 520 PHE A N 1
ATOM 4117 C CA . PHE A 1 520 ? 19.949 -3.531 -22.927 1.00 95.50 520 PHE A CA 1
ATOM 4118 C C . PHE A 1 520 ? 18.471 -3.709 -23.262 1.00 95.50 520 PHE A C 1
ATOM 4120 O O . PHE A 1 520 ? 17.985 -4.788 -23.598 1.00 95.50 520 PHE A O 1
ATOM 4127 N N . ALA A 1 521 ? 17.771 -2.591 -23.232 1.00 97.69 521 ALA A N 1
ATOM 4128 C CA . ALA A 1 521 ? 16.512 -2.377 -23.903 1.00 97.69 521 ALA A CA 1
ATOM 4129 C C . ALA A 1 521 ? 16.577 -1.002 -24.559 1.00 97.69 521 ALA A C 1
ATOM 4131 O O . ALA A 1 521 ? 16.879 -0.018 -23.883 1.00 97.69 521 ALA A O 1
ATOM 4132 N N . PHE A 1 522 ? 16.308 -0.916 -25.856 1.00 98.19 522 PHE A N 1
ATOM 4133 C CA . PHE A 1 522 ? 16.341 0.364 -26.556 1.00 98.19 522 PHE A CA 1
ATOM 4134 C C . PHE A 1 522 ? 15.234 0.494 -27.583 1.00 98.19 522 PHE A C 1
ATOM 4136 O O . PHE A 1 522 ? 14.694 -0.501 -28.070 1.00 98.19 522 PHE A O 1
ATOM 4143 N N . VAL A 1 523 ? 14.933 1.745 -27.916 1.00 98.44 523 VAL A N 1
ATOM 4144 C CA . VAL A 1 523 ? 14.066 2.119 -29.031 1.00 98.44 523 VAL A CA 1
ATOM 4145 C C . VAL A 1 523 ? 14.845 3.070 -29.922 1.00 98.44 523 VAL A C 1
ATOM 4147 O O . VAL A 1 523 ? 15.401 4.055 -29.434 1.00 98.44 523 VAL A O 1
ATOM 4150 N N . LEU A 1 524 ? 14.896 2.751 -31.209 1.00 98.19 524 LEU A N 1
ATOM 4151 C CA . LEU A 1 524 ? 15.604 3.501 -32.236 1.00 98.19 524 LEU A CA 1
ATOM 4152 C C . LEU A 1 524 ? 14.603 3.970 -33.292 1.00 98.19 524 LEU A C 1
ATOM 4154 O O . LEU A 1 524 ? 13.765 3.185 -33.731 1.00 98.19 524 LEU A O 1
ATOM 4158 N N . LEU A 1 525 ? 14.698 5.239 -33.679 1.00 98.19 525 LEU A N 1
ATOM 4159 C CA . LEU A 1 525 ? 13.932 5.886 -34.740 1.00 98.19 525 LEU A CA 1
ATOM 4160 C C . LEU A 1 525 ? 14.887 6.357 -35.841 1.00 98.19 525 LEU A C 1
ATOM 4162 O O . LEU A 1 525 ? 15.806 7.128 -35.579 1.00 98.19 525 LEU A O 1
ATOM 4166 N N . ASP A 1 526 ? 14.634 5.921 -37.066 1.00 97.38 526 ASP A N 1
ATOM 4167 C CA . ASP A 1 526 ? 15.242 6.423 -38.290 1.00 97.38 526 ASP A CA 1
ATOM 4168 C C . ASP A 1 526 ? 14.297 7.445 -38.928 1.00 97.38 526 ASP A C 1
ATOM 4170 O O . ASP A 1 526 ? 13.225 7.129 -39.443 1.00 97.38 526 ASP A O 1
ATOM 4174 N N . THR A 1 527 ? 14.688 8.710 -38.870 1.00 96.19 527 THR A N 1
ATOM 4175 C CA . THR A 1 527 ? 13.891 9.831 -39.376 1.00 96.19 527 THR A CA 1
ATOM 4176 C C . THR A 1 527 ? 13.900 9.932 -40.904 1.00 96.19 527 THR A C 1
ATOM 4178 O O . THR A 1 527 ? 13.053 10.636 -41.451 1.00 96.19 527 THR A O 1
ATOM 4181 N N . LYS A 1 528 ? 14.794 9.222 -41.619 1.00 94.56 528 LYS A N 1
ATOM 4182 C CA . LYS A 1 528 ? 14.854 9.252 -43.096 1.00 94.56 528 LYS A CA 1
ATOM 4183 C C . LYS A 1 528 ? 13.602 8.644 -43.724 1.00 94.56 528 LYS A C 1
ATOM 4185 O O . LYS A 1 528 ? 13.117 9.144 -44.737 1.00 94.56 528 LYS A O 1
ATOM 4190 N N . ASP A 1 529 ? 13.079 7.582 -43.119 1.00 93.56 529 ASP A N 1
ATOM 4191 C CA . ASP A 1 529 ? 11.886 6.872 -43.592 1.00 93.56 529 ASP A CA 1
ATOM 4192 C C . ASP A 1 529 ? 10.848 6.595 -42.496 1.00 93.56 529 ASP A C 1
ATOM 4194 O O . ASP A 1 529 ? 9.879 5.871 -42.729 1.00 93.56 529 ASP A O 1
ATOM 4198 N N . LYS A 1 530 ? 11.030 7.204 -41.316 1.00 93.75 530 LYS A N 1
ATOM 4199 C CA . LYS A 1 530 ? 10.189 7.053 -40.118 1.00 93.75 530 LYS A CA 1
ATOM 4200 C C . LYS A 1 530 ? 10.084 5.621 -39.601 1.00 93.75 530 LYS A C 1
ATOM 4202 O O . LYS A 1 530 ? 9.169 5.300 -38.838 1.00 93.75 530 LYS A O 1
ATOM 4207 N N . SER A 1 531 ? 11.002 4.749 -39.999 1.00 95.62 531 SER A N 1
ATOM 4208 C CA . SER A 1 531 ? 11.068 3.425 -39.411 1.00 95.62 531 SER A CA 1
ATOM 4209 C C . SER A 1 531 ? 11.629 3.491 -38.001 1.00 95.62 531 SER A C 1
ATOM 4211 O O . SER A 1 531 ? 12.499 4.284 -37.666 1.00 95.62 531 SER A O 1
ATOM 4213 N N . TYR A 1 532 ? 11.114 2.631 -37.147 1.00 97.12 532 TYR A N 1
ATOM 4214 C CA . TYR A 1 532 ? 11.603 2.423 -35.802 1.00 97.12 532 TYR A CA 1
ATOM 4215 C C . TYR A 1 532 ? 11.732 0.938 -35.490 1.00 97.12 532 TYR A C 1
ATOM 4217 O O . TYR A 1 532 ? 10.998 0.094 -36.032 1.00 97.12 532 TYR A O 1
ATOM 4225 N N . ILE A 1 533 ? 12.655 0.649 -34.579 1.00 98.12 533 ILE A N 1
ATOM 4226 C CA . ILE A 1 533 ? 12.839 -0.661 -33.971 1.00 98.12 533 ILE A CA 1
ATOM 4227 C C . ILE A 1 533 ? 12.886 -0.539 -32.451 1.00 98.12 533 ILE A C 1
ATOM 4229 O O . ILE A 1 533 ? 13.349 0.461 -31.906 1.00 98.12 533 ILE A O 1
ATOM 4233 N N . ALA A 1 534 ? 12.442 -1.581 -31.762 1.00 98.25 534 ALA A N 1
ATOM 4234 C CA . ALA A 1 534 ? 12.661 -1.739 -30.330 1.00 98.25 534 ALA A CA 1
ATOM 4235 C C . ALA A 1 534 ? 13.286 -3.103 -30.071 1.00 98.25 534 ALA A C 1
ATOM 4237 O O . ALA A 1 534 ? 12.859 -4.091 -30.664 1.00 98.25 534 ALA A O 1
ATOM 4238 N N . VAL A 1 535 ? 14.295 -3.175 -29.209 1.00 98.19 535 VAL A N 1
ATOM 4239 C CA . VAL A 1 535 ? 15.069 -4.403 -28.990 1.00 98.19 535 VAL A CA 1
ATOM 4240 C C . VAL A 1 535 ? 15.244 -4.634 -27.501 1.00 98.19 535 VAL A C 1
ATOM 4242 O O . VAL A 1 535 ? 15.541 -3.699 -26.757 1.00 98.19 535 VAL A O 1
ATOM 4245 N N . ARG A 1 536 ? 15.088 -5.890 -27.074 1.00 97.31 536 ARG A N 1
ATOM 4246 C CA . ARG A 1 536 ? 15.373 -6.337 -25.706 1.00 97.31 536 ARG A CA 1
ATOM 4247 C C . ARG A 1 536 ? 16.477 -7.388 -25.707 1.00 97.31 536 ARG A C 1
ATOM 4249 O O . ARG A 1 536 ? 16.526 -8.238 -26.601 1.00 97.31 536 ARG A O 1
ATOM 4256 N N . ASP A 1 537 ? 17.335 -7.335 -24.692 1.00 95.50 537 ASP A N 1
ATOM 4257 C CA . ASP A 1 537 ? 18.468 -8.238 -24.523 1.00 95.50 537 ASP A CA 1
ATOM 4258 C C . ASP A 1 537 ? 18.074 -9.718 -24.499 1.00 95.50 537 ASP A C 1
ATOM 4260 O O . ASP A 1 537 ? 16.938 -10.090 -24.196 1.00 95.50 537 ASP A O 1
ATOM 4264 N N . ALA A 1 538 ? 19.064 -10.556 -24.804 1.00 92.44 538 ALA A N 1
ATOM 4265 C CA . ALA A 1 538 ? 18.961 -11.993 -25.023 1.00 92.44 538 ALA A CA 1
ATOM 4266 C C . ALA A 1 538 ? 18.109 -12.758 -23.991 1.00 92.44 538 ALA A C 1
ATOM 4268 O O . ALA A 1 538 ? 17.334 -13.640 -24.366 1.00 92.44 538 ALA A O 1
ATOM 4269 N N . ILE A 1 539 ? 18.244 -12.428 -22.702 1.00 88.31 539 ILE A N 1
ATOM 4270 C CA . ILE A 1 539 ? 17.575 -13.142 -21.600 1.00 88.31 539 ILE A CA 1
ATOM 4271 C C . ILE A 1 539 ? 16.609 -12.256 -20.800 1.00 88.31 539 ILE A C 1
ATOM 4273 O O . ILE A 1 539 ? 15.937 -12.747 -19.897 1.00 88.31 539 ILE A O 1
ATOM 4277 N N . GLY A 1 540 ? 16.475 -10.982 -21.173 1.00 88.56 540 GLY A N 1
ATOM 4278 C CA . GLY A 1 540 ? 15.505 -10.044 -20.619 1.00 88.56 540 GLY A CA 1
ATOM 4279 C C . GLY A 1 540 ? 15.923 -9.431 -19.288 1.00 88.56 540 GLY A C 1
ATOM 4280 O O . GLY A 1 540 ? 15.043 -9.143 -18.473 1.00 88.56 540 GLY A O 1
ATOM 4281 N N . VAL A 1 541 ? 17.227 -9.230 -19.073 1.00 88.44 541 VAL A N 1
ATOM 4282 C CA . VAL A 1 541 ? 17.786 -8.573 -17.879 1.00 88.44 541 VAL A CA 1
ATOM 4283 C C . VAL A 1 541 ? 17.172 -7.188 -17.691 1.00 88.44 541 VAL A C 1
ATOM 4285 O O . VAL A 1 541 ? 16.754 -6.839 -16.586 1.00 88.44 541 VAL A O 1
ATOM 4288 N N . ILE A 1 542 ? 17.081 -6.410 -18.770 1.00 92.50 542 ILE A N 1
ATOM 4289 C CA . ILE A 1 542 ? 16.519 -5.065 -18.729 1.00 92.50 542 ILE A CA 1
ATOM 4290 C C . ILE A 1 542 ? 15.015 -5.128 -19.017 1.00 92.50 542 ILE A C 1
ATOM 4292 O O . ILE A 1 542 ? 14.605 -5.753 -20.000 1.00 92.50 542 ILE A O 1
ATOM 4296 N N . PRO A 1 543 ? 14.154 -4.508 -18.187 1.00 91.94 543 PRO A N 1
ATOM 4297 C CA . PRO A 1 543 ? 12.719 -4.492 -18.430 1.00 91.94 543 PRO A CA 1
ATOM 4298 C C . PRO A 1 543 ? 12.364 -3.581 -19.610 1.00 91.94 543 PRO A C 1
ATOM 4300 O O . PRO A 1 543 ? 12.870 -2.465 -19.727 1.00 91.94 543 PRO A O 1
ATOM 4303 N N . LEU A 1 544 ? 11.446 -4.063 -20.445 1.00 97.19 544 LEU A N 1
ATOM 4304 C CA . LEU A 1 544 ? 10.821 -3.321 -21.531 1.00 97.19 544 LEU A CA 1
ATOM 4305 C C . LEU A 1 544 ? 9.395 -3.844 -21.712 1.00 97.19 544 LEU A C 1
ATOM 4307 O O . LEU A 1 544 ? 9.144 -5.045 -21.581 1.00 97.19 544 LEU A O 1
ATOM 4311 N N . TYR A 1 545 ? 8.476 -2.943 -22.014 1.00 97.50 545 TYR A N 1
ATOM 4312 C CA . TYR A 1 545 ? 7.070 -3.206 -22.294 1.00 97.50 545 TYR A CA 1
ATOM 4313 C C . TYR A 1 545 ? 6.715 -2.577 -23.636 1.00 97.50 545 TYR A C 1
ATOM 4315 O O . TYR A 1 545 ? 7.311 -1.567 -24.007 1.00 97.50 545 TYR A O 1
ATOM 4323 N N . ILE A 1 546 ? 5.758 -3.176 -24.336 1.00 97.69 546 ILE A N 1
ATOM 4324 C CA . ILE A 1 546 ? 5.156 -2.645 -25.562 1.00 97.69 546 ILE A CA 1
ATOM 4325 C C . ILE A 1 546 ? 3.662 -2.436 -25.324 1.00 97.69 546 ILE A C 1
ATOM 4327 O O . ILE A 1 546 ? 3.040 -3.241 -24.629 1.00 97.69 546 ILE A O 1
ATOM 4331 N N . GLY A 1 547 ? 3.097 -1.369 -25.878 1.00 95.62 547 GLY A N 1
ATOM 4332 C CA . GLY A 1 547 ? 1.668 -1.084 -25.845 1.00 95.62 547 GLY A CA 1
ATOM 4333 C C . GLY A 1 547 ? 1.165 -0.467 -27.142 1.00 95.62 547 GLY A C 1
ATOM 4334 O O . GLY A 1 547 ? 1.953 -0.002 -27.965 1.00 95.62 547 GLY A O 1
ATOM 4335 N N . TRP A 1 548 ? -0.152 -0.484 -27.317 1.00 94.12 548 TRP A N 1
ATOM 4336 C CA . TRP A 1 548 ? -0.836 0.054 -28.490 1.00 94.12 548 TRP A CA 1
ATOM 4337 C C . TRP A 1 548 ? -1.907 1.053 -28.059 1.00 94.12 548 TRP A C 1
ATOM 4339 O O . TRP A 1 548 ? -2.775 0.731 -27.239 1.00 94.12 548 TRP A O 1
ATOM 4349 N N . GLY A 1 549 ? -1.817 2.269 -28.597 1.00 90.00 549 GLY A N 1
ATOM 4350 C CA . GLY A 1 549 ? -2.785 3.337 -28.380 1.00 90.00 549 GLY A CA 1
ATOM 4351 C C . GLY A 1 549 ? -4.045 3.165 -29.231 1.00 90.00 549 GLY A C 1
ATOM 4352 O O . GLY A 1 549 ? -4.030 2.511 -30.274 1.00 90.00 549 GLY A O 1
ATOM 4353 N N . LEU A 1 550 ? -5.132 3.812 -28.802 1.00 83.00 550 LEU A N 1
ATOM 4354 C CA . LEU A 1 550 ? -6.419 3.878 -29.519 1.00 83.00 550 LEU A CA 1
ATOM 4355 C C . LEU A 1 550 ? -6.300 4.407 -30.957 1.00 83.00 550 LEU A C 1
ATOM 4357 O O . LEU A 1 550 ? -7.113 4.090 -31.821 1.00 83.00 550 LEU A O 1
ATOM 4361 N N . ASP A 1 551 ? -5.308 5.254 -31.196 1.00 84.88 551 ASP A N 1
ATOM 4362 C CA . ASP A 1 551 ? -5.030 5.895 -32.475 1.00 84.88 551 ASP A CA 1
ATOM 4363 C C . ASP A 1 551 ? -4.108 5.060 -33.382 1.00 84.88 551 ASP A C 1
ATOM 4365 O O . ASP A 1 551 ? -3.757 5.498 -34.475 1.00 84.88 551 ASP A O 1
ATOM 4369 N N . GLY A 1 552 ? -3.733 3.850 -32.949 1.00 87.38 552 GLY A N 1
ATOM 4370 C CA . GLY A 1 552 ? -2.816 2.962 -33.663 1.00 87.38 552 GLY A CA 1
ATOM 4371 C C . GLY A 1 552 ? -1.336 3.228 -33.382 1.00 87.38 552 GLY A C 1
ATOM 4372 O O . GLY A 1 552 ? -0.487 2.541 -33.953 1.00 87.38 552 GLY A O 1
ATOM 4373 N N . SER A 1 553 ? -1.014 4.179 -32.498 1.00 93.00 553 SER A N 1
ATOM 4374 C CA . SER A 1 553 ? 0.362 4.436 -32.071 1.00 93.00 553 SER A CA 1
ATOM 4375 C C . SER A 1 553 ? 0.955 3.246 -31.311 1.00 93.00 553 SER A C 1
ATOM 4377 O O . SER A 1 553 ? 0.258 2.512 -30.602 1.00 93.00 553 SER A O 1
ATOM 4379 N N . VAL A 1 554 ? 2.268 3.054 -31.441 1.00 95.81 554 VAL A N 1
ATOM 4380 C CA . VAL A 1 554 ? 3.012 1.990 -30.754 1.00 95.81 554 VAL A CA 1
ATOM 4381 C C . VAL A 1 554 ? 3.885 2.608 -29.676 1.00 95.81 554 VAL A C 1
ATOM 4383 O O . VAL A 1 554 ? 4.648 3.543 -29.921 1.00 95.81 554 VAL A O 1
ATOM 4386 N N . TRP A 1 555 ? 3.773 2.074 -28.468 1.00 97.50 555 TRP A N 1
ATOM 4387 C CA . TRP A 1 555 ? 4.414 2.607 -27.281 1.00 97.50 555 TRP A CA 1
ATOM 4388 C C . TRP A 1 555 ? 5.403 1.603 -26.712 1.00 97.50 555 TRP A C 1
ATOM 4390 O O . TRP A 1 555 ? 5.148 0.400 -26.703 1.00 97.50 555 TRP A O 1
ATOM 4400 N N . PHE A 1 556 ? 6.503 2.101 -26.163 1.00 98.25 556 PHE A N 1
ATOM 4401 C CA . PHE A 1 556 ? 7.509 1.302 -25.476 1.00 98.25 556 PHE A CA 1
ATOM 4402 C C . PHE A 1 556 ? 7.907 1.974 -24.173 1.00 98.25 556 PHE A C 1
ATOM 4404 O O . PHE A 1 556 ? 8.138 3.180 -24.156 1.00 98.25 556 PHE A O 1
ATOM 4411 N N . ALA A 1 557 ? 8.038 1.221 -23.083 1.00 97.88 557 ALA A N 1
ATOM 4412 C CA . ALA A 1 557 ? 8.510 1.793 -21.824 1.00 97.88 557 ALA A CA 1
ATOM 4413 C C . ALA A 1 557 ? 9.281 0.803 -20.954 1.00 97.88 557 ALA A C 1
ATOM 4415 O O . ALA A 1 557 ? 9.002 -0.394 -20.974 1.00 97.88 557 ALA A O 1
ATOM 4416 N N . SER A 1 558 ? 10.195 1.301 -20.116 1.00 95.62 558 SER A N 1
ATOM 4417 C CA . SER A 1 558 ? 10.878 0.473 -19.104 1.00 95.62 558 SER A CA 1
ATOM 4418 C C . SER A 1 558 ? 9.932 -0.040 -18.011 1.00 95.62 558 SER A C 1
ATOM 4420 O O . SER A 1 558 ? 10.242 -1.031 -17.349 1.00 95.62 558 SER A O 1
ATOM 4422 N N . GLU A 1 559 ? 8.789 0.624 -17.793 1.00 93.00 559 GLU A N 1
ATOM 4423 C CA . GLU A 1 559 ? 7.751 0.194 -16.850 1.00 93.00 559 GLU A CA 1
ATOM 4424 C C . GLU A 1 559 ? 6.347 0.431 -17.394 1.00 93.00 559 GLU A C 1
ATOM 4426 O O . GLU A 1 559 ? 6.032 1.479 -17.954 1.00 93.00 559 GLU A O 1
ATOM 4431 N N . MET A 1 560 ? 5.471 -0.526 -17.110 1.00 90.44 560 MET A N 1
ATOM 4432 C CA . MET A 1 560 ? 4.080 -0.556 -17.552 1.00 90.44 560 MET A CA 1
ATOM 4433 C C . MET A 1 560 ? 3.250 0.660 -17.111 1.00 90.44 560 MET A C 1
ATOM 4435 O O . MET A 1 560 ? 2.357 1.081 -17.836 1.00 90.44 560 MET A O 1
ATOM 4439 N N . LYS A 1 561 ? 3.576 1.292 -15.975 1.00 88.00 561 LYS A N 1
ATOM 4440 C CA . LYS A 1 561 ? 2.866 2.485 -15.468 1.00 88.00 561 LYS A CA 1
ATOM 4441 C C . LYS A 1 561 ? 2.998 3.730 -16.355 1.00 88.00 561 LYS A C 1
ATOM 4443 O O . LYS A 1 561 ? 2.274 4.705 -16.152 1.00 88.00 561 LYS A O 1
ATOM 4448 N N . ALA A 1 562 ? 3.945 3.729 -17.294 1.00 92.12 562 ALA A N 1
ATOM 4449 C CA . ALA A 1 562 ? 4.074 4.771 -18.311 1.00 92.12 562 ALA A CA 1
ATOM 4450 C C . ALA A 1 562 ? 3.202 4.504 -19.555 1.00 92.12 562 ALA A C 1
ATOM 4452 O O . ALA A 1 562 ? 3.076 5.393 -20.388 1.00 92.12 562 ALA A O 1
ATOM 4453 N N . LEU A 1 563 ? 2.600 3.311 -19.661 1.00 91.94 563 LEU A N 1
ATOM 4454 C CA . LEU A 1 563 ? 1.741 2.878 -20.772 1.00 91.94 563 LEU A CA 1
ATOM 4455 C C . LEU A 1 563 ? 0.271 2.729 -20.355 1.00 91.94 563 LEU A C 1
ATOM 4457 O O . LEU A 1 563 ? -0.628 3.032 -21.132 1.00 91.94 563 LEU A O 1
ATOM 4461 N N . SER A 1 564 ? 0.033 2.262 -19.124 1.00 86.12 564 SER A N 1
ATOM 4462 C CA . SER A 1 564 ? -1.252 1.720 -18.652 1.00 86.12 564 SER A CA 1
ATOM 4463 C C . SER A 1 564 ? -2.457 2.649 -18.766 1.00 86.12 564 SER A C 1
ATOM 4465 O O . SER A 1 564 ? -3.586 2.174 -18.780 1.00 86.12 564 SER A O 1
ATOM 4467 N N . ASP A 1 565 ? -2.236 3.961 -18.787 1.00 85.94 565 ASP A N 1
ATOM 4468 C CA . ASP A 1 565 ? -3.322 4.939 -18.843 1.00 85.94 565 ASP A CA 1
ATOM 4469 C C . ASP A 1 565 ? -3.773 5.252 -20.280 1.00 85.94 565 ASP A C 1
ATOM 4471 O O . ASP A 1 565 ? -4.881 5.755 -20.457 1.00 85.94 565 ASP A O 1
ATOM 4475 N N . ASP A 1 566 ? -2.911 5.025 -21.279 1.00 87.94 566 ASP A N 1
ATOM 4476 C CA . ASP A 1 566 ? -3.080 5.537 -22.649 1.00 87.94 566 ASP A CA 1
ATOM 4477 C C . ASP A 1 566 ? -3.015 4.422 -23.720 1.00 87.94 566 ASP A C 1
ATOM 4479 O O . ASP A 1 566 ? -3.369 4.651 -24.876 1.00 87.94 566 ASP A O 1
ATOM 4483 N N . CYS A 1 567 ? -2.617 3.200 -23.346 1.00 90.06 567 CYS A N 1
ATOM 4484 C CA . CYS A 1 567 ? -2.647 2.013 -24.207 1.00 90.06 567 CYS A CA 1
ATOM 4485 C C . CYS A 1 567 ? -3.868 1.129 -23.900 1.00 90.06 567 CYS A C 1
ATOM 4487 O O . CYS A 1 567 ? -4.109 0.800 -22.739 1.00 90.06 567 CYS A O 1
ATOM 4489 N N . GLU A 1 568 ? -4.591 0.668 -24.929 1.00 87.44 568 GLU A N 1
ATOM 4490 C CA . GLU A 1 568 ? -5.687 -0.308 -24.759 1.00 87.44 568 GLU A CA 1
ATOM 4491 C C . GLU A 1 568 ? -5.164 -1.704 -24.425 1.00 87.44 568 GLU A C 1
ATOM 4493 O O . GLU A 1 568 ? -5.776 -2.466 -23.678 1.00 87.44 568 GLU A O 1
ATOM 4498 N N . GLN A 1 569 ? -4.027 -2.042 -25.026 1.00 86.56 569 GLN A N 1
ATOM 4499 C CA . GLN A 1 569 ? -3.342 -3.308 -24.857 1.00 86.56 569 GLN A CA 1
ATOM 4500 C C . GLN A 1 569 ? -1.871 -3.024 -24.612 1.00 86.56 569 GLN A C 1
ATOM 4502 O O . GLN A 1 569 ? -1.271 -2.173 -25.267 1.00 86.56 569 GLN A O 1
ATOM 4507 N N . PHE A 1 570 ? -1.278 -3.752 -23.678 1.00 93.12 570 PHE A N 1
ATOM 4508 C CA . PHE A 1 570 ? 0.152 -3.715 -23.424 1.00 93.12 570 PHE A CA 1
ATOM 4509 C C . PHE A 1 570 ? 0.614 -5.060 -22.880 1.00 93.12 570 PHE A C 1
ATOM 4511 O O . PHE A 1 570 ? -0.150 -5.818 -22.283 1.00 93.12 570 PHE A O 1
ATOM 4518 N N . MET A 1 571 ? 1.886 -5.367 -23.093 1.00 92.62 571 MET A N 1
ATOM 4519 C CA . MET A 1 571 ? 2.506 -6.596 -22.620 1.00 92.62 571 MET A CA 1
ATOM 4520 C C . MET A 1 571 ? 3.981 -6.372 -22.304 1.00 92.62 571 MET A C 1
ATOM 4522 O O . MET A 1 571 ? 4.609 -5.416 -22.766 1.00 92.62 571 MET A O 1
ATOM 4526 N N . ALA A 1 572 ? 4.563 -7.285 -21.528 1.00 93.44 572 ALA A N 1
ATOM 4527 C CA . ALA A 1 572 ? 6.011 -7.348 -21.397 1.00 93.44 572 ALA A CA 1
ATOM 4528 C C . ALA A 1 572 ? 6.633 -7.636 -22.770 1.00 93.44 572 ALA A C 1
ATOM 4530 O O . ALA A 1 572 ? 6.243 -8.587 -23.448 1.00 93.44 572 ALA A O 1
ATOM 4531 N N . PHE A 1 573 ? 7.616 -6.831 -23.168 1.00 95.69 573 PHE A N 1
ATOM 4532 C CA . PHE A 1 573 ? 8.349 -7.035 -24.409 1.00 95.69 573 PHE A CA 1
ATOM 4533 C C . PHE A 1 573 ? 9.201 -8.309 -24.271 1.00 95.69 573 PHE A C 1
ATOM 4535 O O . PHE A 1 573 ? 10.022 -8.367 -23.356 1.00 95.69 573 PHE A O 1
ATOM 4542 N N . PRO A 1 574 ? 9.047 -9.346 -25.106 1.00 93.81 574 PRO A N 1
ATOM 4543 C CA . PRO A 1 574 ? 9.704 -10.630 -24.858 1.00 93.81 574 PRO A CA 1
ATOM 4544 C C . PRO A 1 574 ? 11.248 -10.574 -24.890 1.00 93.81 574 PRO A C 1
ATOM 4546 O O . PRO A 1 574 ? 11.825 -9.868 -25.717 1.00 93.81 574 PRO A O 1
ATOM 4549 N N . PRO A 1 575 ? 11.948 -11.328 -24.020 1.00 94.31 575 PRO A N 1
ATOM 4550 C CA . PRO A 1 575 ? 13.410 -11.446 -24.044 1.00 94.31 575 PRO A CA 1
ATOM 4551 C C . PRO A 1 575 ? 13.964 -11.920 -25.390 1.00 94.31 575 PRO A C 1
ATOM 4553 O O . PRO A 1 575 ? 13.415 -12.847 -25.992 1.00 94.31 575 PRO A O 1
ATOM 4556 N N . GLY A 1 576 ? 15.063 -11.326 -25.853 1.00 95.00 576 GLY A N 1
ATOM 4557 C CA . GLY A 1 576 ? 15.736 -11.726 -27.089 1.00 95.00 576 GLY A CA 1
ATOM 4558 C C . GLY A 1 576 ? 14.918 -11.466 -28.354 1.00 95.00 576 GLY A C 1
ATOM 4559 O O . GLY A 1 576 ? 15.060 -12.199 -29.337 1.00 95.00 576 GLY A O 1
ATOM 4560 N N . HIS A 1 577 ? 14.023 -10.474 -28.313 1.00 96.69 577 HIS A N 1
ATOM 4561 C CA . HIS A 1 577 ? 13.194 -10.067 -29.445 1.00 96.69 577 HIS A CA 1
ATOM 4562 C C . HIS A 1 577 ? 13.532 -8.655 -29.929 1.00 96.69 577 HIS A C 1
ATOM 4564 O O . HIS A 1 577 ? 14.110 -7.839 -29.207 1.00 96.69 577 HIS A O 1
ATOM 4570 N N . ILE A 1 578 ? 13.167 -8.405 -31.181 1.00 97.88 578 ILE A N 1
ATOM 4571 C CA . ILE A 1 578 ? 13.139 -7.110 -31.848 1.00 97.88 578 ILE A CA 1
ATOM 4572 C C . ILE A 1 578 ? 11.724 -6.895 -32.389 1.00 97.88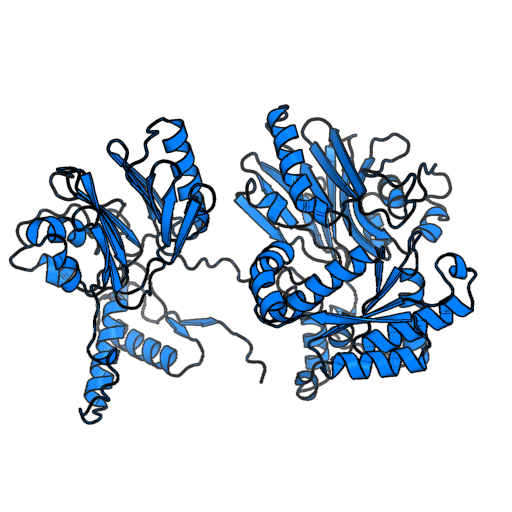 578 ILE A C 1
ATOM 4574 O O . ILE A 1 578 ? 11.093 -7.820 -32.897 1.00 97.88 578 ILE A O 1
ATOM 4578 N N . TYR A 1 579 ? 11.219 -5.677 -32.257 1.00 97.75 579 TYR A N 1
ATOM 4579 C CA . TYR A 1 579 ? 10.040 -5.194 -32.954 1.00 97.75 579 TYR A CA 1
ATOM 4580 C C . TYR A 1 579 ? 10.510 -4.317 -34.104 1.00 97.75 579 TYR A C 1
ATOM 4582 O O . TYR A 1 579 ? 11.320 -3.422 -33.867 1.00 97.75 579 TYR A O 1
ATOM 4590 N N . SER A 1 580 ? 10.006 -4.550 -35.314 1.00 96.88 580 SER A N 1
ATOM 4591 C CA . SER A 1 580 ? 10.329 -3.733 -36.484 1.00 96.88 580 SER A CA 1
ATOM 4592 C C . SER A 1 580 ? 9.072 -3.195 -37.152 1.00 96.88 580 SER A C 1
ATOM 4594 O O . SER A 1 580 ? 8.148 -3.938 -37.488 1.00 96.88 580 SER A O 1
ATOM 4596 N N . SER A 1 581 ? 9.067 -1.887 -37.393 1.00 94.81 581 SER A N 1
ATOM 4597 C CA . SER A 1 581 ? 8.064 -1.227 -38.236 1.00 94.81 581 SER A CA 1
ATOM 4598 C C . SER A 1 581 ? 8.238 -1.534 -39.731 1.00 94.81 581 SER A C 1
ATOM 4600 O O . SER A 1 581 ? 7.249 -1.565 -40.456 1.00 94.81 581 SER A O 1
ATOM 4602 N N . LYS A 1 582 ? 9.469 -1.810 -40.193 1.00 91.69 582 LYS A N 1
ATOM 4603 C CA . LYS A 1 582 ? 9.792 -2.135 -41.596 1.00 91.69 582 LYS A CA 1
ATOM 4604 C C . LYS A 1 582 ? 9.472 -3.581 -41.952 1.00 91.69 582 LYS A C 1
ATOM 4606 O O . LYS A 1 582 ? 8.832 -3.846 -42.964 1.00 91.69 582 LYS A O 1
ATOM 4611 N N . GLN A 1 583 ? 9.952 -4.516 -41.135 1.00 88.44 583 GLN A N 1
ATOM 4612 C CA . GLN A 1 583 ? 9.794 -5.956 -41.369 1.00 88.44 583 GLN A CA 1
ATOM 4613 C C . GLN A 1 583 ? 8.492 -6.510 -40.776 1.00 88.44 583 GLN A C 1
ATOM 4615 O O . GLN A 1 583 ? 8.120 -7.642 -41.073 1.00 88.44 583 GLN A O 1
ATOM 4620 N N . GLY A 1 584 ? 7.786 -5.697 -39.986 1.00 80.25 584 GLY A N 1
ATOM 4621 C CA . GLY A 1 584 ? 6.480 -6.008 -39.427 1.00 80.25 584 GLY A CA 1
ATOM 4622 C C . GLY A 1 584 ? 6.556 -6.873 -38.172 1.00 80.25 584 GLY A C 1
ATOM 4623 O O . GLY A 1 584 ? 6.758 -8.083 -38.232 1.00 80.25 584 GLY A O 1
ATOM 4624 N N . GLY A 1 585 ? 6.278 -6.253 -37.026 1.00 83.88 585 GLY A N 1
ATOM 4625 C CA . GLY A 1 585 ? 5.951 -6.954 -35.790 1.00 83.88 585 GLY A CA 1
ATOM 4626 C C . GLY A 1 585 ? 7.155 -7.456 -34.999 1.00 83.88 585 GLY A C 1
ATOM 4627 O O . GLY A 1 585 ? 8.288 -7.001 -35.159 1.00 83.88 585 GLY A O 1
ATOM 4628 N N . LEU A 1 586 ? 6.862 -8.367 -34.072 1.00 93.81 586 LEU A N 1
ATOM 4629 C CA . LEU A 1 586 ? 7.799 -8.886 -33.085 1.00 93.81 586 LEU A CA 1
ATOM 4630 C C . LEU A 1 586 ? 8.465 -10.177 -33.592 1.00 93.81 586 LEU A C 1
ATOM 4632 O O . LEU A 1 586 ? 7.779 -11.166 -33.846 1.00 93.81 586 LEU A O 1
ATOM 4636 N N . ARG A 1 587 ? 9.799 -10.200 -33.679 1.00 94.62 587 ARG A N 1
ATOM 4637 C CA . ARG A 1 587 ? 10.594 -11.377 -34.067 1.00 94.62 587 ARG A CA 1
ATOM 4638 C C . ARG A 1 587 ? 11.692 -11.672 -33.052 1.00 94.62 587 ARG A C 1
ATOM 4640 O O . ARG A 1 587 ? 12.242 -10.768 -32.428 1.00 94.62 587 ARG A O 1
ATOM 4647 N N . ARG A 1 588 ? 12.028 -12.950 -32.882 1.00 93.56 588 ARG A N 1
ATOM 4648 C CA . ARG A 1 588 ? 13.134 -13.378 -32.019 1.00 93.56 588 ARG A CA 1
ATOM 4649 C C . ARG A 1 588 ? 14.455 -13.261 -32.775 1.00 93.56 588 ARG A C 1
ATOM 4651 O O . ARG A 1 588 ? 14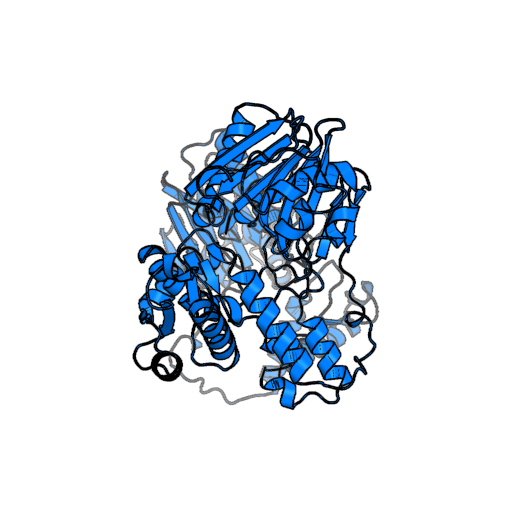.570 -13.822 -33.859 1.00 93.56 588 ARG A O 1
ATOM 4658 N N . TRP A 1 589 ? 15.441 -12.587 -32.191 1.00 93.75 589 TRP A N 1
ATOM 4659 C CA . TRP A 1 589 ? 16.808 -12.530 -32.728 1.00 93.75 589 TRP A CA 1
ATOM 4660 C C . TRP A 1 589 ? 17.761 -13.453 -31.960 1.00 93.75 589 TRP A C 1
ATOM 4662 O O . TRP A 1 589 ? 18.679 -14.026 -32.536 1.00 93.75 589 TRP A O 1
ATOM 4672 N N . TYR A 1 590 ? 17.505 -13.678 -30.668 1.00 93.50 590 TYR A N 1
ATOM 4673 C CA . TYR A 1 590 ? 18.336 -14.546 -29.842 1.00 93.50 590 TYR A CA 1
ATOM 4674 C C . TYR A 1 590 ? 17.797 -15.981 -29.805 1.00 93.50 590 TYR A C 1
ATOM 4676 O O . TYR A 1 590 ? 16.769 -16.258 -29.179 1.00 93.50 590 TYR A O 1
ATOM 4684 N N . ASN A 1 591 ? 18.503 -16.904 -30.462 1.00 88.06 591 ASN A N 1
ATOM 4685 C CA . ASN A 1 591 ? 18.137 -18.320 -30.514 1.00 88.06 591 ASN A CA 1
ATOM 4686 C C . ASN A 1 591 ? 19.339 -19.234 -30.213 1.00 88.06 591 ASN A C 1
ATOM 4688 O O . ASN A 1 591 ? 19.922 -19.823 -31.126 1.00 88.06 591 ASN A O 1
ATOM 4692 N N . PRO A 1 592 ? 19.761 -19.332 -28.943 1.00 85.12 592 PRO A N 1
ATOM 4693 C CA . PRO A 1 592 ? 20.875 -20.175 -28.566 1.00 85.12 592 PRO A CA 1
ATOM 4694 C C . PRO A 1 592 ? 20.545 -21.668 -28.731 1.00 85.12 592 PRO A C 1
ATOM 4696 O O . PRO A 1 592 ? 19.394 -22.081 -28.567 1.00 85.12 592 PRO A O 1
ATOM 4699 N N . PRO A 1 593 ? 21.559 -22.517 -28.975 1.00 79.81 593 PRO A N 1
ATOM 4700 C CA . PRO A 1 593 ? 21.352 -23.940 -29.245 1.00 79.81 593 PRO A CA 1
ATOM 4701 C C . PRO A 1 593 ? 20.677 -24.691 -28.085 1.00 79.81 593 PRO A C 1
ATOM 4703 O O . PRO A 1 593 ? 19.949 -25.651 -28.324 1.00 79.81 593 PRO A O 1
ATOM 4706 N N . TRP A 1 594 ? 20.845 -24.236 -26.839 1.00 78.81 594 TRP A N 1
ATOM 4707 C CA . TRP A 1 594 ? 20.243 -24.858 -25.650 1.00 78.81 594 TRP A CA 1
ATOM 4708 C C . TRP A 1 594 ? 18.743 -24.573 -25.463 1.00 78.81 594 TRP A C 1
ATOM 4710 O O . TRP A 1 594 ? 18.165 -25.002 -24.470 1.00 78.81 594 TRP A O 1
ATOM 4720 N N . PHE A 1 595 ? 18.092 -23.844 -26.377 1.00 80.62 595 PHE A N 1
ATOM 4721 C CA . PHE A 1 595 ? 16.623 -23.810 -26.436 1.00 80.62 595 PHE A CA 1
ATOM 4722 C C . PHE A 1 595 ? 16.024 -25.062 -27.077 1.00 80.62 595 PHE A C 1
ATOM 4724 O O . PHE A 1 595 ? 14.830 -25.309 -26.932 1.00 80.62 595 PHE A O 1
ATOM 4731 N N . SER A 1 596 ? 16.840 -25.856 -27.769 1.00 75.06 596 SER A N 1
ATOM 4732 C CA . SER A 1 596 ? 16.454 -27.207 -28.162 1.00 75.06 596 SER A CA 1
ATOM 4733 C C . SER A 1 596 ? 16.590 -28.165 -26.972 1.00 75.06 596 SER A C 1
ATOM 4735 O O . SER A 1 596 ? 17.437 -27.958 -26.106 1.00 75.06 596 SER A O 1
ATOM 4737 N N . GLU A 1 597 ? 15.813 -29.251 -26.940 1.00 71.94 597 GLU A N 1
ATOM 4738 C CA . GLU A 1 597 ? 15.931 -30.321 -25.925 1.00 71.94 597 GLU A CA 1
ATOM 4739 C C . GLU A 1 597 ? 17.255 -31.118 -26.019 1.00 71.94 597 GLU A C 1
ATOM 4741 O O . GLU A 1 597 ? 17.426 -32.151 -25.370 1.00 71.94 597 GLU A O 1
ATOM 4746 N N . LEU A 1 598 ? 18.211 -30.667 -26.839 1.00 76.88 598 LEU A N 1
ATOM 4747 C CA . LEU A 1 598 ? 19.511 -31.301 -26.989 1.00 76.88 598 LEU A CA 1
ATOM 4748 C C . LEU A 1 598 ? 20.352 -31.081 -25.731 1.00 76.88 598 LEU A C 1
ATOM 4750 O O . LEU A 1 598 ? 20.771 -29.968 -25.410 1.00 76.88 598 LEU A O 1
ATOM 4754 N N . VAL A 1 599 ? 20.653 -32.180 -25.046 1.00 78.25 599 VAL A N 1
ATOM 4755 C CA . VAL A 1 599 ? 21.604 -32.196 -23.934 1.00 78.25 599 VAL A CA 1
ATOM 4756 C C . VAL A 1 599 ? 23.020 -31.985 -24.492 1.00 78.25 599 VAL A C 1
ATOM 4758 O O . VAL A 1 599 ? 23.436 -32.746 -25.372 1.00 78.25 599 VAL A O 1
ATOM 4761 N N . PRO A 1 600 ? 23.788 -30.988 -24.008 1.00 79.31 600 PRO A N 1
ATOM 4762 C CA . PRO A 1 600 ? 25.162 -30.777 -24.452 1.00 79.31 600 PRO A CA 1
ATOM 4763 C C . PRO A 1 600 ? 26.035 -32.021 -24.229 1.00 79.31 600 PRO A C 1
ATOM 4765 O O . PRO A 1 600 ? 26.047 -32.589 -23.139 1.00 79.31 600 PRO A O 1
ATOM 4768 N N . SER A 1 601 ? 26.799 -32.426 -25.248 1.00 84.75 601 SER A N 1
ATOM 4769 C CA . SER A 1 601 ? 27.727 -33.568 -25.178 1.00 84.75 601 SER A CA 1
ATOM 4770 C C . SER A 1 601 ? 29.157 -33.178 -24.788 1.00 84.75 601 SER A C 1
ATOM 4772 O O . SER A 1 601 ? 30.013 -34.048 -24.629 1.00 84.75 601 SER A O 1
ATOM 4774 N N . THR A 1 602 ? 29.444 -31.878 -24.685 1.00 84.44 602 THR A N 1
ATOM 4775 C CA . THR A 1 602 ? 30.765 -31.360 -24.311 1.00 84.44 602 THR A CA 1
ATOM 4776 C C . THR A 1 602 ? 31.094 -31.764 -22.869 1.00 84.44 602 THR A C 1
ATOM 4778 O O . THR A 1 602 ? 30.302 -31.462 -21.973 1.00 84.44 602 THR A O 1
ATOM 4781 N N . PRO A 1 603 ? 32.242 -32.419 -22.609 1.00 89.56 603 PRO A N 1
ATOM 4782 C CA . PRO A 1 603 ? 32.658 -32.757 -21.251 1.00 89.56 603 PRO A CA 1
ATOM 4783 C C . PRO A 1 603 ? 32.779 -31.518 -20.357 1.00 89.56 603 PRO A C 1
ATOM 4785 O O . PRO A 1 603 ? 33.186 -30.449 -20.810 1.00 89.56 603 PRO A O 1
ATOM 4788 N N . TYR A 1 604 ? 32.459 -31.675 -19.073 1.00 89.00 604 TYR A N 1
ATOM 4789 C CA . TYR A 1 604 ? 32.649 -30.624 -18.076 1.00 89.00 604 TYR A CA 1
ATOM 4790 C C . TYR A 1 604 ? 34.135 -30.259 -17.939 1.00 89.00 604 TYR A C 1
ATOM 4792 O O . TYR A 1 604 ? 34.951 -31.112 -17.586 1.00 89.00 604 TYR A O 1
ATOM 4800 N N . ASP A 1 605 ? 34.460 -28.984 -18.162 1.00 93.56 605 ASP A N 1
ATOM 4801 C CA . ASP A 1 605 ? 35.779 -28.408 -17.901 1.00 93.56 605 ASP A CA 1
ATOM 4802 C C . ASP A 1 605 ? 35.660 -27.248 -16.885 1.00 93.56 605 ASP A C 1
ATOM 4804 O O . ASP A 1 605 ? 35.127 -26.179 -17.214 1.00 93.56 605 ASP A O 1
ATOM 4808 N N . PRO A 1 606 ? 36.154 -27.422 -15.642 1.00 90.88 606 PRO A N 1
ATOM 4809 C CA . PRO A 1 606 ? 36.087 -26.389 -14.611 1.00 90.88 606 PRO A CA 1
ATOM 4810 C C . PRO A 1 606 ? 36.898 -25.131 -14.952 1.00 90.88 606 PRO A C 1
ATOM 4812 O O . PRO A 1 606 ? 36.565 -24.049 -14.465 1.00 90.88 606 PRO A O 1
ATOM 4815 N N . LEU A 1 607 ? 37.961 -25.241 -15.759 1.00 93.88 607 LEU A N 1
ATOM 4816 C CA . LEU A 1 607 ? 38.793 -24.097 -16.139 1.00 93.88 607 LEU A CA 1
ATOM 4817 C C . LEU A 1 607 ? 38.071 -23.210 -17.145 1.00 93.88 607 LEU A C 1
ATOM 4819 O O . LEU A 1 607 ? 38.089 -21.991 -16.990 1.00 93.88 607 LEU A O 1
ATOM 4823 N N . VAL A 1 608 ? 37.382 -23.814 -18.116 1.00 92.62 608 VAL A N 1
ATOM 4824 C CA . VAL A 1 608 ? 36.548 -23.078 -19.076 1.00 92.62 608 VAL A CA 1
ATOM 4825 C C . VAL A 1 608 ? 35.401 -22.373 -18.358 1.00 92.62 608 VAL A C 1
ATOM 4827 O O . VAL A 1 608 ? 35.155 -21.193 -18.615 1.00 92.62 608 VAL A O 1
ATOM 4830 N N . LEU A 1 609 ? 34.734 -23.049 -17.415 1.00 88.81 609 LEU A N 1
ATOM 4831 C CA . LEU A 1 609 ? 33.665 -22.439 -16.619 1.00 88.81 609 LEU A CA 1
ATOM 4832 C C . LEU A 1 609 ? 34.186 -21.251 -15.802 1.00 88.81 609 LEU A C 1
ATOM 4834 O O . LEU A 1 609 ? 33.577 -20.181 -15.810 1.00 88.81 609 LEU A O 1
ATOM 4838 N N . ARG A 1 610 ? 35.329 -21.426 -15.128 1.00 90.62 610 ARG A N 1
ATOM 4839 C CA . ARG A 1 610 ? 35.966 -20.367 -14.343 1.00 90.62 610 ARG A CA 1
ATOM 4840 C C . ARG A 1 610 ? 36.361 -19.176 -15.212 1.00 90.62 610 ARG A C 1
ATOM 4842 O O . ARG A 1 610 ? 36.016 -18.057 -14.856 1.00 90.62 610 ARG A O 1
ATOM 4849 N N . ASP A 1 611 ? 37.065 -19.397 -16.319 1.00 92.94 611 ASP A N 1
ATOM 4850 C CA . ASP A 1 611 ? 37.503 -18.329 -17.228 1.00 92.94 611 ASP A CA 1
ATOM 4851 C C . ASP A 1 611 ? 36.305 -17.564 -17.811 1.00 92.94 611 ASP A C 1
ATOM 4853 O O . ASP A 1 611 ? 36.274 -16.333 -17.790 1.00 92.94 611 ASP A O 1
ATOM 4857 N N . THR A 1 612 ? 35.267 -18.287 -18.240 1.00 90.81 612 THR A N 1
ATOM 4858 C CA . THR A 1 612 ? 34.032 -17.688 -18.768 1.00 90.81 612 THR A CA 1
ATOM 4859 C C . THR A 1 612 ? 33.315 -16.860 -17.702 1.00 90.81 612 THR A C 1
ATOM 4861 O O . THR A 1 612 ? 32.882 -15.740 -17.976 1.00 90.81 612 THR A O 1
ATOM 4864 N N . PHE A 1 613 ? 33.222 -17.374 -16.472 1.00 91.50 613 PHE A N 1
ATOM 4865 C CA . PHE A 1 613 ? 32.630 -16.653 -15.348 1.00 91.50 613 PHE A CA 1
ATOM 4866 C C . PHE A 1 613 ? 33.439 -15.400 -14.986 1.00 91.50 613 PHE A C 1
ATOM 4868 O O . PHE A 1 613 ? 32.863 -14.324 -14.837 1.00 91.50 613 PHE A O 1
ATOM 4875 N N . GLU A 1 614 ? 34.770 -15.503 -14.902 1.00 91.69 614 GLU A N 1
ATOM 4876 C CA . GLU A 1 614 ? 35.646 -14.363 -14.611 1.00 91.69 614 GLU A CA 1
ATOM 4877 C C . GLU A 1 614 ? 35.490 -13.262 -15.671 1.00 91.69 614 GLU A C 1
ATOM 4879 O O . GLU A 1 614 ? 35.262 -12.104 -15.319 1.00 91.69 614 GLU A O 1
ATOM 4884 N N . LYS A 1 615 ? 35.500 -13.617 -16.963 1.00 90.12 615 LYS A N 1
ATOM 4885 C CA . LYS A 1 615 ? 35.243 -12.679 -18.070 1.00 90.12 615 LYS A CA 1
ATOM 4886 C C . LYS A 1 615 ? 33.858 -12.038 -17.984 1.00 90.12 615 LYS A C 1
ATOM 4888 O O . LYS A 1 615 ? 33.726 -10.833 -18.196 1.00 90.12 615 LYS A O 1
ATOM 4893 N N . ALA A 1 616 ? 32.830 -12.821 -17.651 1.00 89.69 616 ALA A N 1
ATOM 4894 C CA . ALA A 1 616 ? 31.459 -12.336 -17.529 1.00 89.69 616 ALA A CA 1
ATOM 4895 C C . ALA A 1 616 ? 31.274 -11.341 -16.375 1.00 89.69 616 ALA A C 1
ATOM 4897 O O . ALA A 1 616 ? 30.471 -10.415 -16.508 1.00 89.69 616 ALA A O 1
ATOM 4898 N N . VAL A 1 617 ? 31.999 -11.518 -15.268 1.00 89.25 617 VAL A N 1
ATOM 4899 C CA . VAL A 1 617 ? 32.020 -10.550 -14.166 1.00 89.25 617 VAL A CA 1
ATOM 4900 C C . 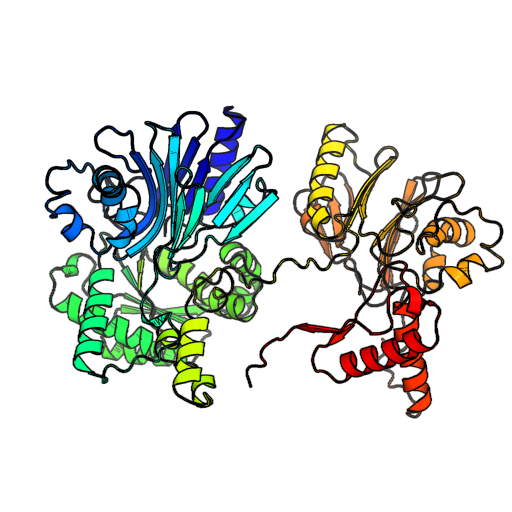VAL A 1 617 ? 32.794 -9.304 -14.577 1.00 89.25 617 VAL A C 1
ATOM 4902 O O . VAL A 1 617 ? 32.257 -8.211 -14.461 1.00 89.25 617 VAL A O 1
ATOM 4905 N N . ILE A 1 618 ? 34.009 -9.454 -15.116 1.00 87.69 618 ILE A N 1
ATOM 4906 C CA . ILE A 1 618 ? 34.883 -8.322 -15.464 1.00 87.69 618 ILE A CA 1
ATOM 4907 C C . ILE A 1 618 ? 34.205 -7.355 -16.438 1.00 87.69 618 ILE A C 1
ATOM 4909 O O . ILE A 1 618 ? 34.251 -6.149 -16.218 1.00 87.69 618 ILE A O 1
ATOM 4913 N N . LYS A 1 619 ? 33.522 -7.856 -17.475 1.00 87.31 619 LYS A N 1
ATOM 4914 C CA . LYS A 1 619 ? 32.845 -6.976 -18.442 1.00 87.31 619 LYS A CA 1
ATOM 4915 C C . LYS A 1 619 ? 31.721 -6.123 -17.833 1.00 87.31 619 LYS A C 1
ATOM 4917 O O . LYS A 1 619 ? 31.405 -5.076 -18.379 1.00 87.31 619 LYS A O 1
ATOM 4922 N N . ARG A 1 620 ? 31.159 -6.549 -16.694 1.00 86.19 620 ARG A N 1
ATOM 4923 C CA . ARG A 1 620 ? 30.112 -5.842 -15.929 1.00 86.19 620 ARG A CA 1
ATOM 4924 C C . ARG A 1 620 ? 30.666 -4.869 -14.888 1.00 86.19 620 ARG A C 1
ATOM 4926 O O . ARG A 1 620 ? 29.897 -4.245 -14.173 1.00 86.19 620 ARG A O 1
ATOM 4933 N N . LEU A 1 621 ? 31.989 -4.761 -14.776 1.00 82.50 621 LEU A N 1
ATOM 4934 C CA . LEU A 1 621 ? 32.664 -3.773 -13.928 1.00 82.50 621 LEU A CA 1
ATOM 4935 C C . LEU A 1 621 ? 33.047 -2.511 -14.717 1.00 82.50 621 LEU A C 1
ATOM 4937 O O . LEU A 1 621 ? 33.855 -1.712 -14.252 1.00 82.50 621 LEU A O 1
ATOM 4941 N N . MET A 1 622 ? 32.510 -2.353 -15.928 1.00 81.94 622 MET A N 1
ATOM 4942 C CA . MET A 1 622 ? 32.692 -1.168 -16.753 1.00 81.94 622 MET A CA 1
ATOM 4943 C C . MET A 1 622 ? 31.886 -0.005 -16.167 1.00 81.94 622 MET A C 1
ATOM 4945 O O . MET A 1 622 ? 30.665 -0.033 -16.202 1.00 81.94 622 MET A O 1
ATOM 4949 N N . THR A 1 623 ? 32.561 1.007 -15.623 1.00 78.50 623 THR A N 1
ATOM 4950 C CA . THR A 1 623 ? 31.902 2.157 -14.990 1.00 78.50 623 THR A CA 1
ATOM 4951 C C . THR A 1 623 ? 32.848 3.354 -14.875 1.00 78.50 623 THR A C 1
ATOM 4953 O O . THR A 1 623 ? 34.041 3.171 -14.615 1.00 78.50 623 THR A O 1
ATOM 4956 N N . ASP A 1 624 ? 32.305 4.570 -15.003 1.00 77.81 624 ASP A N 1
ATOM 4957 C CA . ASP A 1 624 ? 33.006 5.836 -14.727 1.00 77.81 624 ASP A CA 1
ATOM 4958 C C . ASP A 1 624 ? 32.670 6.400 -13.334 1.00 77.81 624 ASP A C 1
ATOM 4960 O O . ASP A 1 624 ? 33.086 7.502 -12.976 1.00 77.81 624 ASP A O 1
ATOM 4964 N N . VAL A 1 625 ? 31.931 5.632 -12.529 1.00 75.94 625 VAL A N 1
ATOM 4965 C CA . VAL A 1 625 ? 31.571 5.942 -11.140 1.00 75.94 625 VAL A CA 1
ATOM 4966 C C . VAL A 1 625 ? 31.978 4.800 -10.196 1.00 75.94 625 VAL A C 1
ATOM 4968 O O . VAL A 1 625 ? 32.169 3.664 -10.649 1.00 75.94 625 VAL A O 1
ATOM 4971 N N . PRO A 1 626 ? 32.115 5.048 -8.877 1.00 73.69 626 PRO A N 1
ATOM 4972 C CA . PRO A 1 626 ? 32.404 3.992 -7.911 1.00 73.69 626 PRO A CA 1
ATOM 4973 C C . PRO A 1 626 ? 31.379 2.853 -7.968 1.00 73.69 626 PRO A C 1
ATOM 4975 O O . PRO A 1 626 ? 30.176 3.094 -8.050 1.00 73.69 626 PRO A O 1
ATOM 4978 N N . PHE A 1 627 ? 31.848 1.611 -7.842 1.00 76.25 627 PHE A N 1
ATOM 4979 C CA . PHE A 1 627 ? 30.990 0.428 -7.795 1.00 76.25 627 PHE A CA 1
ATOM 4980 C C . PHE A 1 627 ? 31.206 -0.393 -6.523 1.00 76.25 627 PHE A C 1
ATOM 4982 O O . PHE A 1 627 ? 32.232 -0.304 -5.844 1.00 76.25 627 PHE A O 1
ATOM 4989 N N . GLY A 1 628 ? 30.224 -1.235 -6.218 1.00 78.56 628 GLY A N 1
ATOM 4990 C CA . GLY A 1 628 ? 30.302 -2.228 -5.158 1.00 78.56 628 GLY A CA 1
ATOM 4991 C C . GLY A 1 628 ? 29.563 -3.504 -5.539 1.00 78.56 628 GLY A C 1
ATOM 4992 O O . GLY A 1 628 ? 28.918 -3.572 -6.582 1.00 78.56 628 GLY A O 1
ATOM 4993 N N . VAL A 1 629 ? 29.668 -4.528 -4.693 1.00 79.75 629 VAL A N 1
ATOM 4994 C CA . VAL A 1 629 ? 29.015 -5.825 -4.923 1.00 79.75 629 VAL A CA 1
ATOM 4995 C C . VAL A 1 629 ? 27.975 -6.098 -3.844 1.00 79.75 629 VAL A C 1
ATOM 4997 O O . VAL A 1 629 ? 28.237 -5.928 -2.651 1.00 79.75 629 VAL A O 1
ATOM 5000 N N . LEU A 1 630 ? 26.799 -6.556 -4.272 1.00 75.56 630 LEU A N 1
ATOM 5001 C CA . LEU A 1 630 ? 25.760 -7.072 -3.389 1.00 75.56 630 LEU A CA 1
ATOM 5002 C C . LEU A 1 630 ? 26.058 -8.532 -3.025 1.00 75.56 630 LEU A C 1
ATOM 5004 O O . LEU A 1 630 ? 26.097 -9.403 -3.890 1.00 75.56 630 LEU A O 1
ATOM 5008 N N . LEU A 1 631 ? 26.256 -8.798 -1.737 1.00 76.69 631 LEU A N 1
ATOM 5009 C CA . LEU A 1 631 ? 26.413 -10.123 -1.154 1.00 76.69 631 LEU A CA 1
ATOM 5010 C C . LEU A 1 631 ? 25.045 -10.641 -0.705 1.00 76.69 631 LEU A C 1
ATOM 5012 O O . LEU A 1 631 ? 24.440 -10.106 0.221 1.00 76.69 631 LEU A O 1
ATOM 5016 N N . SER A 1 632 ? 24.565 -11.699 -1.355 1.00 72.81 632 SER A N 1
ATOM 5017 C CA . SER A 1 632 ? 23.319 -12.392 -0.994 1.00 72.81 632 SER A CA 1
ATOM 5018 C C . SER A 1 632 ? 23.521 -13.455 0.095 1.00 72.81 632 SER A C 1
ATOM 5020 O O . SER A 1 632 ? 22.552 -14.018 0.594 1.00 72.81 632 SER A O 1
ATOM 5022 N N . GLY A 1 633 ? 24.778 -13.772 0.432 1.00 70.81 633 GLY A N 1
ATOM 5023 C CA . GLY A 1 633 ? 25.154 -14.928 1.257 1.00 70.81 633 GLY A CA 1
ATOM 5024 C C . GLY A 1 633 ? 25.287 -16.238 0.465 1.00 70.81 633 GLY A C 1
ATOM 5025 O O . GLY A 1 633 ? 25.714 -17.246 1.022 1.00 70.81 633 GLY A O 1
ATOM 5026 N N . GLY A 1 634 ? 24.957 -16.225 -0.831 1.00 73.06 634 GLY A N 1
ATOM 5027 C CA . GLY A 1 634 ? 25.153 -17.342 -1.755 1.00 73.06 634 GLY A CA 1
ATOM 5028 C C . GLY A 1 634 ? 26.582 -17.466 -2.296 1.00 73.06 634 GLY A C 1
ATOM 5029 O O . GLY A 1 634 ? 27.407 -16.549 -2.207 1.00 73.06 634 GLY A O 1
ATOM 5030 N N . LEU A 1 635 ? 26.870 -18.627 -2.894 1.00 81.00 635 LEU A N 1
ATOM 5031 C CA . LEU A 1 635 ? 28.146 -18.910 -3.560 1.00 81.00 635 LEU A CA 1
ATOM 5032 C C . LEU A 1 635 ? 28.385 -17.968 -4.750 1.00 81.00 635 LEU A C 1
ATOM 5034 O O . LEU A 1 635 ? 29.498 -17.496 -4.954 1.00 81.00 635 LEU A O 1
ATOM 5038 N N . ASP A 1 636 ? 27.336 -17.678 -5.512 1.00 80.56 636 ASP A N 1
ATOM 5039 C CA . ASP A 1 636 ? 27.336 -16.807 -6.685 1.00 80.56 636 ASP A CA 1
ATOM 5040 C C . ASP A 1 636 ? 27.848 -15.393 -6.370 1.00 80.56 636 ASP A C 1
ATOM 5042 O O . ASP A 1 636 ? 28.859 -14.962 -6.926 1.00 80.56 636 ASP A O 1
ATOM 5046 N N . SER A 1 637 ? 27.214 -14.696 -5.426 1.00 81.75 637 SER A N 1
ATOM 5047 C CA . SER A 1 637 ? 27.601 -13.338 -5.030 1.00 81.75 637 SER A CA 1
ATOM 5048 C C . SER A 1 637 ? 28.994 -13.285 -4.396 1.00 81.75 637 SER A C 1
ATOM 5050 O O . SER A 1 637 ? 29.750 -12.340 -4.631 1.00 81.75 637 SER A O 1
ATOM 5052 N N . SER A 1 638 ? 29.378 -14.338 -3.668 1.00 86.56 638 SER A N 1
ATOM 5053 C CA . SER A 1 638 ? 30.722 -14.485 -3.099 1.00 86.56 638 SER A CA 1
ATOM 5054 C C . SER A 1 638 ? 31.793 -14.621 -4.187 1.00 86.56 638 SER A C 1
ATOM 5056 O O . SER A 1 638 ? 32.854 -13.996 -4.103 1.00 86.56 638 SER A O 1
ATOM 5058 N N . LEU A 1 639 ? 31.518 -15.399 -5.241 1.00 88.88 639 LEU A N 1
ATOM 5059 C CA . LEU A 1 639 ? 32.419 -15.539 -6.385 1.00 88.88 639 LEU A CA 1
ATOM 5060 C C . LEU A 1 639 ? 32.512 -14.236 -7.187 1.00 88.88 639 LEU A C 1
ATOM 5062 O O . LEU A 1 639 ? 33.623 -13.832 -7.528 1.00 88.88 639 LEU A O 1
ATOM 5066 N N . VAL A 1 640 ? 31.393 -13.541 -7.427 1.00 88.75 640 VAL A N 1
ATOM 5067 C CA . VAL A 1 640 ? 31.391 -12.216 -8.079 1.00 88.75 640 VAL A CA 1
ATOM 5068 C C . VAL A 1 640 ? 32.262 -11.229 -7.299 1.00 88.75 640 VAL A C 1
ATOM 5070 O O . VAL A 1 640 ? 33.143 -10.602 -7.886 1.00 88.75 640 VAL A O 1
ATOM 5073 N N . ALA A 1 641 ? 32.089 -11.141 -5.975 1.00 87.50 641 ALA A N 1
ATOM 5074 C CA . ALA A 1 641 ? 32.898 -10.269 -5.124 1.00 87.50 641 ALA A CA 1
ATOM 5075 C C . ALA A 1 641 ? 34.393 -10.622 -5.181 1.00 87.50 641 ALA A C 1
ATOM 5077 O O . ALA A 1 641 ? 35.239 -9.736 -5.303 1.00 87.50 641 ALA A O 1
ATOM 5078 N N . SER A 1 642 ? 34.728 -11.917 -5.159 1.00 88.00 642 SER A N 1
ATOM 5079 C CA . SER A 1 642 ? 36.113 -12.386 -5.274 1.00 88.00 642 SER A CA 1
ATOM 5080 C C . SER A 1 642 ? 36.758 -11.997 -6.607 1.00 88.00 642 SER A C 1
ATOM 5082 O O . SER A 1 642 ? 37.915 -11.573 -6.641 1.00 88.00 642 SER A O 1
ATOM 5084 N N . VAL A 1 643 ? 36.030 -12.128 -7.719 1.00 89.19 643 VAL A N 1
ATOM 5085 C CA . VAL A 1 643 ? 36.523 -11.711 -9.040 1.00 89.19 643 VAL A CA 1
ATOM 5086 C C . VAL A 1 643 ? 36.666 -10.191 -9.111 1.00 89.19 643 VAL A C 1
ATOM 5088 O O . VAL A 1 643 ? 37.699 -9.708 -9.572 1.00 89.19 643 VAL A O 1
ATOM 5091 N N . ALA A 1 644 ? 35.686 -9.441 -8.601 1.00 87.00 644 ALA A N 1
ATOM 5092 C CA . ALA A 1 644 ? 35.701 -7.981 -8.612 1.00 87.00 644 ALA A CA 1
ATOM 5093 C C . ALA A 1 644 ? 36.891 -7.397 -7.833 1.00 87.00 644 ALA A C 1
ATOM 5095 O O . ALA A 1 644 ? 37.575 -6.512 -8.345 1.00 87.00 644 ALA A O 1
ATOM 5096 N N . ILE A 1 645 ? 37.213 -7.942 -6.652 1.00 85.81 645 ILE A N 1
ATOM 5097 C CA . ILE A 1 645 ? 38.407 -7.545 -5.880 1.00 85.81 645 ILE A CA 1
ATOM 5098 C C . ILE A 1 645 ? 39.688 -7.823 -6.672 1.00 85.81 645 ILE A C 1
ATOM 5100 O O . ILE A 1 645 ? 40.531 -6.939 -6.813 1.00 85.81 645 ILE A O 1
ATOM 5104 N N . ARG A 1 646 ? 39.824 -9.027 -7.246 1.00 85.19 646 ARG A N 1
ATOM 5105 C CA . ARG A 1 646 ? 41.007 -9.385 -8.048 1.00 85.19 646 ARG A CA 1
ATOM 5106 C C . ARG A 1 646 ? 41.177 -8.488 -9.275 1.00 85.19 646 ARG A C 1
ATOM 5108 O O . ARG A 1 646 ? 42.307 -8.265 -9.705 1.00 85.19 646 ARG A O 1
ATOM 5115 N N . HIS A 1 647 ? 40.079 -8.004 -9.855 1.00 82.31 647 HIS A N 1
ATOM 5116 C CA . HIS A 1 647 ? 40.114 -7.063 -10.971 1.00 82.31 647 HIS A CA 1
ATOM 5117 C C . HIS A 1 647 ? 40.502 -5.646 -10.517 1.00 82.31 647 HIS A C 1
ATOM 5119 O O . HIS A 1 647 ? 41.360 -5.027 -11.146 1.00 82.31 647 HIS A O 1
ATOM 5125 N N . LEU A 1 648 ? 39.953 -5.161 -9.397 1.00 76.88 648 LEU A N 1
ATOM 5126 C CA . LEU A 1 648 ? 40.315 -3.872 -8.784 1.00 76.88 648 LEU A CA 1
ATOM 5127 C C . LEU A 1 648 ? 41.810 -3.775 -8.454 1.00 76.88 648 LEU A C 1
ATOM 5129 O O . LEU A 1 648 ? 42.431 -2.736 -8.656 1.00 76.88 648 LEU A O 1
ATOM 5133 N N . GLU A 1 649 ? 42.419 -4.864 -7.979 1.00 73.31 649 GLU A N 1
ATOM 5134 C CA . GLU A 1 649 ? 43.848 -4.888 -7.639 1.00 73.31 649 GLU A CA 1
ATOM 5135 C C . GLU A 1 649 ? 44.773 -4.701 -8.852 1.00 73.31 649 GLU A C 1
ATOM 5137 O O . GLU A 1 649 ? 45.901 -4.222 -8.680 1.00 73.31 649 GLU A O 1
ATOM 5142 N N . LYS A 1 650 ? 44.295 -5.082 -10.047 1.00 71.62 650 LYS A N 1
ATOM 5143 C CA . LYS A 1 650 ? 45.059 -5.202 -11.300 1.00 71.62 650 LYS A CA 1
ATOM 5144 C C . LYS A 1 650 ? 44.735 -4.137 -12.354 1.00 71.62 650 LYS A C 1
ATOM 5146 O O . LYS A 1 650 ? 45.389 -4.130 -13.392 1.00 71.62 650 LYS A O 1
ATOM 5151 N N . SER A 1 651 ? 43.733 -3.292 -12.126 1.00 66.88 651 SER A N 1
ATOM 5152 C CA . SER A 1 651 ? 43.248 -2.293 -13.088 1.00 66.88 651 SER A CA 1
ATOM 5153 C C . SER A 1 651 ? 43.429 -0.865 -12.566 1.00 66.88 651 SER A C 1
ATOM 5155 O O . SER A 1 651 ? 43.634 -0.642 -11.370 1.00 66.88 651 SER A O 1
ATOM 5157 N N . ASP A 1 652 ? 43.288 0.117 -13.458 1.00 58.88 652 ASP A N 1
ATOM 5158 C CA . ASP A 1 652 ? 43.282 1.550 -13.118 1.00 58.88 652 ASP A CA 1
ATOM 5159 C C . ASP A 1 652 ? 42.073 1.959 -12.248 1.00 58.88 652 ASP A C 1
ATOM 5161 O O . ASP A 1 652 ? 42.004 3.075 -11.731 1.00 58.88 652 ASP A O 1
ATOM 5165 N N . ALA A 1 653 ? 41.147 1.028 -11.984 1.00 55.91 653 ALA A N 1
ATOM 5166 C CA . ALA A 1 653 ? 39.998 1.214 -11.102 1.00 55.91 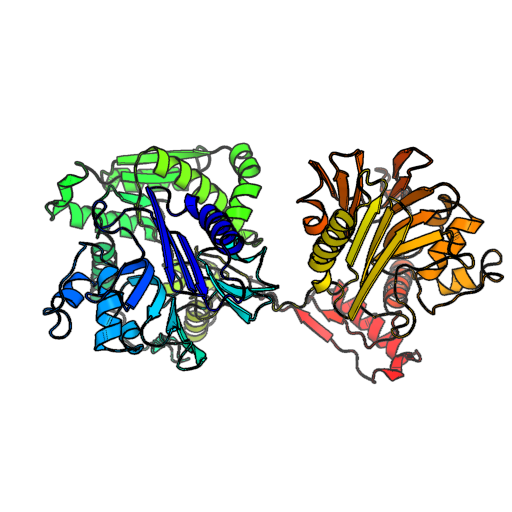653 ALA A CA 1
ATOM 5167 C C . ALA A 1 653 ? 40.369 1.488 -9.627 1.00 55.91 653 ALA A C 1
ATOM 5169 O O . ALA A 1 653 ? 39.493 1.834 -8.833 1.00 55.91 653 ALA A O 1
ATOM 5170 N N . ARG A 1 654 ? 41.662 1.434 -9.255 1.00 59.44 654 ARG A N 1
ATOM 5171 C CA . ARG A 1 654 ? 42.168 1.967 -7.971 1.00 59.44 654 ARG A CA 1
ATOM 5172 C C . ARG A 1 654 ? 41.833 3.440 -7.744 1.00 59.44 654 ARG A C 1
ATOM 5174 O O . ARG A 1 654 ? 41.873 3.879 -6.594 1.00 59.44 654 ARG A O 1
ATOM 5181 N N . GLN A 1 655 ? 41.490 4.190 -8.794 1.00 61.94 655 GLN A N 1
ATOM 5182 C CA . GLN A 1 655 ? 41.030 5.576 -8.675 1.00 61.94 655 GLN A CA 1
ATOM 5183 C C . GLN A 1 655 ? 39.825 5.743 -7.726 1.00 61.94 655 GLN A C 1
ATOM 5185 O O . GLN A 1 655 ? 39.651 6.815 -7.155 1.00 61.94 655 GLN A O 1
ATOM 5190 N N . TRP A 1 656 ? 39.045 4.680 -7.485 1.00 64.56 656 TRP A N 1
ATOM 5191 C CA . TRP A 1 656 ? 37.867 4.694 -6.607 1.00 64.56 656 TRP A CA 1
ATOM 5192 C C . TRP A 1 656 ? 38.121 4.161 -5.185 1.00 64.56 656 TRP A C 1
ATOM 5194 O O . TRP A 1 656 ? 37.191 4.074 -4.386 1.00 64.56 656 TRP A O 1
ATOM 5204 N N . GLY A 1 657 ? 39.369 3.818 -4.846 1.00 64.00 657 GLY A N 1
ATOM 5205 C CA . GLY A 1 657 ? 39.769 3.308 -3.531 1.00 64.00 657 GLY A CA 1
ATOM 5206 C C . GLY A 1 657 ? 40.403 1.913 -3.570 1.00 64.00 657 GLY A C 1
ATOM 5207 O O . GLY A 1 657 ? 40.326 1.185 -4.555 1.00 64.00 657 GLY A O 1
ATOM 5208 N N . SER A 1 658 ? 41.063 1.525 -2.473 1.00 63.56 658 SER A N 1
ATOM 5209 C CA . SER A 1 658 ? 41.778 0.240 -2.350 1.00 63.56 658 SER A CA 1
ATOM 5210 C C . SER A 1 658 ? 40.926 -0.912 -1.806 1.00 63.56 658 SER A C 1
ATOM 5212 O O . SER A 1 658 ? 41.421 -2.031 -1.680 1.00 63.56 658 SER A O 1
ATOM 5214 N N . LYS A 1 659 ? 39.660 -0.657 -1.453 1.00 72.06 659 LYS A N 1
ATOM 5215 C CA . LYS A 1 659 ? 38.735 -1.648 -0.887 1.00 72.06 659 LYS A CA 1
ATOM 5216 C C . LYS A 1 659 ? 37.441 -1.681 -1.693 1.00 72.06 659 LYS A C 1
ATOM 5218 O O . LYS A 1 659 ? 36.847 -0.637 -1.931 1.00 72.06 659 LYS A O 1
ATOM 5223 N N . LEU A 1 660 ? 36.986 -2.883 -2.052 1.00 78.38 660 LEU A N 1
ATOM 5224 C CA . LEU A 1 660 ? 35.675 -3.079 -2.668 1.00 78.38 660 LEU A CA 1
ATOM 5225 C C . LEU A 1 660 ? 34.573 -2.801 -1.639 1.00 78.38 660 LEU A C 1
ATOM 5227 O O . LEU A 1 660 ? 34.535 -3.427 -0.576 1.00 78.38 660 LEU A O 1
ATOM 5231 N N . HIS A 1 661 ? 33.647 -1.907 -1.977 1.00 78.50 661 HIS A N 1
ATOM 5232 C CA . HIS A 1 661 ? 32.427 -1.728 -1.201 1.00 78.50 661 HIS A CA 1
ATOM 5233 C C . HIS A 1 661 ? 31.536 -2.963 -1.364 1.00 78.50 661 HIS A C 1
ATOM 5235 O O . HIS A 1 661 ? 31.212 -3.370 -2.480 1.00 78.50 661 HIS A O 1
ATOM 5241 N N . THR A 1 662 ? 31.153 -3.576 -0.246 1.00 75.12 662 THR A N 1
ATOM 5242 C CA . THR A 1 662 ? 30.233 -4.716 -0.233 1.00 75.12 662 THR A CA 1
ATOM 5243 C C . THR A 1 662 ? 28.985 -4.354 0.548 1.00 75.12 662 THR A C 1
ATOM 5245 O O . THR A 1 662 ? 29.050 -3.715 1.598 1.00 75.12 662 THR A O 1
ATOM 5248 N N . PHE A 1 663 ? 27.842 -4.754 0.012 1.00 71.69 663 PHE A N 1
ATOM 5249 C CA . PHE A 1 663 ? 26.532 -4.469 0.576 1.00 71.69 663 PHE A CA 1
ATOM 5250 C C . PHE A 1 663 ? 25.808 -5.795 0.751 1.00 71.69 663 PHE A C 1
ATOM 5252 O O . PHE A 1 663 ? 25.806 -6.606 -0.162 1.00 71.69 663 PHE A O 1
ATOM 5259 N N . CYS A 1 664 ? 25.207 -6.052 1.905 1.00 61.19 664 CYS A N 1
ATOM 5260 C CA . CYS A 1 664 ? 24.416 -7.260 2.115 1.00 61.19 664 CYS A CA 1
ATOM 5261 C C . CYS A 1 664 ? 22.953 -6.867 2.269 1.00 61.19 664 CYS A C 1
ATOM 5263 O O . CYS A 1 664 ? 22.628 -5.994 3.076 1.00 61.19 664 CYS A O 1
ATOM 5265 N N . ILE A 1 665 ? 22.072 -7.524 1.515 1.00 55.38 665 ILE A N 1
ATOM 5266 C CA . ILE A 1 665 ? 20.640 -7.481 1.801 1.00 55.38 665 ILE A CA 1
ATOM 5267 C C . ILE A 1 665 ? 20.374 -8.631 2.762 1.00 55.38 665 ILE A C 1
ATOM 5269 O O . ILE A 1 665 ? 20.222 -9.783 2.360 1.00 55.38 665 ILE A O 1
ATOM 5273 N N . GLY A 1 666 ? 20.350 -8.312 4.053 1.00 41.91 666 GLY A N 1
ATOM 5274 C CA . GLY A 1 666 ? 19.956 -9.256 5.086 1.00 41.91 666 GLY A CA 1
ATOM 5275 C C . GLY A 1 666 ? 18.463 -9.554 4.997 1.00 41.91 666 GLY A C 1
ATOM 5276 O O . GLY A 1 666 ? 17.675 -8.996 5.755 1.00 41.91 666 GLY A O 1
ATOM 5277 N N . LEU A 1 667 ? 18.062 -10.467 4.114 1.00 41.91 667 LEU A N 1
ATOM 5278 C CA . LEU A 1 667 ? 16.873 -11.266 4.377 1.00 41.91 667 LEU A CA 1
ATOM 5279 C C . LEU A 1 667 ? 17.257 -12.152 5.560 1.00 41.91 667 LEU A C 1
ATOM 5281 O O . LEU A 1 667 ? 18.024 -13.096 5.386 1.00 41.91 667 LEU A O 1
ATOM 5285 N N . LYS A 1 668 ? 16.795 -11.827 6.777 1.00 36.12 668 LYS A N 1
ATOM 5286 C CA . LYS A 1 668 ? 16.843 -12.780 7.896 1.00 36.12 668 LYS A CA 1
ATOM 5287 C C . LYS A 1 668 ? 16.199 -14.069 7.373 1.00 36.12 668 LYS A C 1
ATOM 5289 O O . LYS A 1 668 ? 14.980 -14.121 7.218 1.00 36.12 668 LYS A O 1
ATOM 5294 N N . GLN A 1 669 ? 17.020 -15.059 7.023 1.00 33.16 669 GLN A N 1
ATOM 5295 C CA . GLN A 1 669 ? 16.553 -16.377 6.627 1.00 33.16 669 GLN A CA 1
ATOM 5296 C C . GLN A 1 669 ? 15.775 -16.932 7.817 1.00 33.16 669 GLN A C 1
ATOM 5298 O O . GLN A 1 669 ? 16.344 -17.224 8.867 1.00 33.16 669 GLN A O 1
ATOM 5303 N N . LEU A 1 670 ? 14.457 -17.010 7.662 1.00 31.66 670 LEU A N 1
ATOM 5304 C CA . LEU A 1 670 ? 13.595 -17.805 8.520 1.00 31.66 670 LEU A CA 1
ATOM 5305 C C . LEU A 1 670 ? 13.933 -19.272 8.228 1.00 31.66 670 LEU A C 1
ATOM 5307 O O . LEU A 1 670 ? 13.408 -19.837 7.270 1.00 31.66 670 LEU A O 1
ATOM 5311 N N . VAL A 1 671 ? 14.857 -19.851 9.000 1.00 31.75 671 VAL A N 1
ATOM 5312 C CA . VAL A 1 671 ? 15.067 -21.306 9.065 1.00 31.75 671 VAL A CA 1
ATOM 5313 C C . VAL A 1 671 ? 14.380 -21.863 10.291 1.00 31.75 671 VAL A C 1
ATOM 5315 O O . VAL A 1 671 ? 14.708 -21.458 11.425 1.00 31.75 671 VAL A O 1
#

Organism: Brassica cretica (NCBI:txid69181)